Protein 7KV2 (pdb70)

Secondary structure (P-SEA, 3-state):
cccccaaaaaaaaaaaaccccccccccccccaaaaaaaaacccccccccccccaaaaaaaaaccccccccccaaaaaaaaaaaaaaaaaaaaaacccccaaaaaaaaaaaaaaaaaaaaaaaaaccccccccccccccaaaaaaaaaaaaaaaaacccccccccccccccccaaaaaaaaaaaaaaaccccaaaaaaaaaaaaaacccccccccccccccccccccccccccbbbbccccccccccccccbbbcccccccccccccccccbbbccccccccaaaaaacccccccccccccaaaaaaaaaaaaccccccccccccccccccccccccccccccccccccccccccccccccaaaaaaaaaaaaaacccccaaaaaaaaaaaaacccccccccaaaaaaaaaacccccccaaaaaaaacccccccccccccccccccccccccccccaaaaaaaccccccccc

Solvent-accessible surface area: 18064 Å² total; per-residue (Å²): 142,113,71,33,52,22,110,35,0,77,80,10,1,78,32,0,26,38,0,11,16,8,3,6,19,0,68,126,44,36,2,3,21,8,0,0,1,0,0,3,0,20,1,0,2,0,0,0,96,39,128,92,44,41,59,29,4,15,23,0,4,12,3,77,4,85,38,104,45,17,2,27,0,0,7,67,0,0,16,25,0,0,107,74,0,0,46,0,35,61,52,4,118,75,26,84,90,16,82,122,71,54,72,20,53,11,44,0,0,0,19,0,0,20,4,8,0,3,8,13,0,7,14,6,0,0,38,0,19,29,45,71,86,111,139,37,29,70,6,90,92,0,4,92,98,2,0,61,13,0,48,87,1,26,138,64,136,46,18,49,53,38,26,78,94,154,55,54,11,60,0,5,34,0,0,0,10,1,0,2,0,35,0,0,8,7,49,72,21,110,92,50,18,67,47,0,9,121,21,0,45,58,0,31,91,16,118,102,5,74,24,28,123,62,1,57,45,4,22,108,93,125,2,42,35,16,75,1,6,3,1,1,5,67,16,98,11,88,108,0,76,0,46,114,74,46,24,69,55,70,4,1,3,1,6,0,6,0,1,0,1,64,101,4,32,79,31,30,76,96,10,15,130,5,56,5,6,0,2,0,20,108,67,0,55,103,68,13,55,132,68,5,54,0,36,94,12,0,3,18,51,0,63,42,37,0,82,63,40,27,82,76,91,96,79,82,135,49,84,13,61,77,52,55,8,50,40,5,17,4,0,46,4,1,2,0,48,59,26,24,21,156,64,37,72,42,14,54,60,0,0,6,7,9,5,15,6,23,1,4,11,0,9,0,1,0,4,0,0,0,0,15,52,80,67,13,33,172,29,78,7,76,117,21,0,7,75,0,16,97,25,0,33,21,128,96,88,38,96,30,70,60,89,49,0,4,69,2,10,10,19,0,4,0,0,10,15,20,19,3,15,6,0,16,22,33,64,57,1,57,86,56,0,66,70,35,113,100,50,56,5,81,56,54,22,52,92,46,38,60,54,4,4,0,4,57,151,42,32,82,78,22,183,72,72,9,112,57,20,143,48

Nearest PDB structures (foldseek):
  7kv2-assembly1_AAA  TM=1.002E+00  e=4.394E-83  Bacteroides thetaiotaomicron
  7kv3-assembly1_AAA  TM=1.001E+00  e=2.604E-77  Bacteroides thetaiotaomicron
  7kv1-assembly1_A  TM=9.199E-01  e=2.789E-44  Bacteroides uniformis ATCC 8492
  7kv1-assembly2_B  TM=9.153E-01  e=6.700E-44  Bacteroides uniformis ATCC 8492
  7kv4-assembly1_AAA  TM=9.371E-01  e=1.458E-36  Bacteroides fluxus YIT 12057

Sequence (471 aa):
TYFTTDEHIQEAVVAAYDPLHWPDWAFDEYNPVNLMSDIMADDLWVGGDSKTDNQPWHLMMNFEAIPTNMIYGLWKCAYSGVKRCNDVITYLDWATDVTDANRAYYEAQVIALRVFYYNWVWKFWGNVPYFDKNEQLTADQLYEKMVTSLEEVIQLNVLPMREDSENYGRRVTLAMVYMLYAEIVMYQNDDSRYSTALKYMEEIISSPQYDLMPDYTDIFKETGEWSIESIFEINYKDDNAVRDWGSPLVAGGTALPTLISPYIWPNGTDNHDRGWGFCPVRKETYERYSNNDTRRNATCWNAQAVLDAHNAEHPGDKLSYTTRYQDTGFFLEKYAAITGNNKDQKSSSELNWNNNLRIYRYSETLLNAAELITRGAGQGDAKKYLNLVHKRAGLVTEIEPTLDNIIEERHLEFVGEGKRYWDLIRTGKAASVLVPDAYGYRTNSWSSSKKYLPIPQKEIDAAKGTLVQNNNY

Structure (mmCIF, N/CA/C/O backbone):
data_7KV2
#
_entry.id   7KV2
#
_cell.length_a   54.830
_cell.length_b   71.685
_cell.length_c   75.068
_cell.angle_alpha   90.000
_cell.angle_beta   105.099
_cell.angle_gamma   90.000
#
_symmetry.space_group_name_H-M   'P 1 21 1'
#
loop_
_entity.id
_entity.type
_entity.pdbx_description
1 polymer 'RagB/SusD family nutrient uptake outer membrane protein'
2 non-polymer 2-[BIS-(2-HYDROXY-ETHYL)-AMINO]-2-HYDROXYMETHYL-PROPANE-1,3-DIOL
3 non-polymer 1,2-ETHANEDIOL
4 non-polymer 'SODIUM ION'
5 water water
#
loop_
_atom_site.group_PDB
_atom_site.id
_atom_site.type_symbol
_atom_site.label_atom_id
_atom_site.label_alt_id
_atom_site.label_comp_id
_atom_site.label_asym_id
_atom_site.label_entity_id
_atom_site.label_seq_id
_atom_site.pdbx_PDB_ins_code
_atom_site.Cartn_x
_atom_site.Cartn_y
_atom_site.Cartn_z
_atom_site.occupancy
_atom_site.B_iso_or_equiv
_atom_site.auth_seq_id
_atom_site.auth_comp_id
_atom_site.auth_asym_id
_atom_site.auth_atom_id
_atom_site.pdbx_PDB_model_num
ATOM 1 N N . THR A 1 38 ? -49.104 -12.126 -36.706 1.000 58.040 38 THR AAA N 1
ATOM 2 C CA . THR A 1 38 ? -50.186 -11.119 -36.528 1.000 57.750 38 THR AAA CA 1
ATOM 3 C C . THR A 1 38 ? -49.816 -10.209 -35.339 1.000 53.980 38 THR AAA C 1
ATOM 4 O O . THR A 1 38 ? -49.614 -8.983 -35.553 1.000 50.970 38 THR AAA O 1
ATOM 9 N N . TYR A 1 39 ? -49.640 -10.822 -34.162 1.000 55.240 39 TYR AAA N 1
ATOM 10 C CA . TYR A 1 39 ? -49.477 -10.205 -32.813 1.000 55.800 39 TYR AAA CA 1
ATOM 11 C C . TYR A 1 39 ? -48.310 -9.203 -32.763 1.000 47.590 39 TYR AAA C 1
ATOM 12 O O . TYR A 1 39 ? -48.513 -8.062 -32.301 1.000 46.020 39 TYR AAA O 1
ATOM 30 N N . PHE A 1 40 ? -47.132 -9.579 -33.269 1.000 47.260 40 PHE AAA N 1
ATOM 31 C CA . PHE A 1 40 ? -45.888 -8.774 -33.137 1.000 47.090 40 PHE AAA CA 1
ATOM 32 C C . PHE A 1 40 ? -45.766 -7.810 -34.333 1.000 50.570 40 PHE AAA C 1
ATOM 33 O O . PHE A 1 40 ? -44.629 -7.460 -34.730 1.000 45.520 40 PHE AAA O 1
ATOM 50 N N . THR A 1 41 ? -46.910 -7.305 -34.821 1.000 48.860 41 THR AAA N 1
ATOM 51 C CA . THR A 1 41 ? -47.026 -6.344 -35.952 1.000 52.810 41 THR AAA CA 1
ATOM 52 C C . THR A 1 41 ? -47.169 -4.921 -35.397 1.000 48.800 41 THR AAA C 1
ATOM 53 O O . THR A 1 41 ? -46.853 -3.986 -36.158 1.000 52.360 41 THR AAA O 1
ATOM 58 N N . THR A 1 42 ? -47.645 -4.752 -34.148 1.000 48.110 42 THR AAA N 1
ATOM 59 C CA . THR A 1 42 ? -47.890 -3.422 -33.517 1.000 48.720 42 THR AAA CA 1
ATOM 60 C C . THR A 1 42 ? -46.757 -3.002 -32.558 1.000 51.440 42 THR AAA C 1
ATOM 61 O O . THR A 1 42 ? -46.199 -3.853 -31.835 1.000 45.760 42 THR AAA O 1
ATOM 72 N N . ASP A 1 43 ? -46.508 -1.697 -32.499 1.000 49.050 43 ASP AAA N 1
ATOM 73 C CA . ASP A 1 43 ? -45.507 -1.053 -31.616 1.000 47.770 43 ASP AAA CA 1
ATOM 74 C C . ASP A 1 43 ? -45.696 -1.532 -30.174 1.000 48.880 43 ASP AAA C 1
ATOM 75 O O . ASP A 1 43 ? -44.674 -1.757 -29.473 1.000 39.100 43 ASP AAA O 1
ATOM 84 N N . GLU A 1 44 ? -46.945 -1.664 -29.732 1.000 41.300 44 GLU AAA N 1
ATOM 85 C CA . GLU A 1 44 ? -47.272 -2.004 -28.330 1.000 47.200 44 GLU AAA CA 1
ATOM 86 C C . GLU A 1 44 ? -46.709 -3.393 -28.020 1.000 48.050 44 GLU AAA C 1
ATOM 87 O O . GLU A 1 44 ? -46.189 -3.604 -26.899 1.000 47.060 44 GLU AAA O 1
ATOM 99 N N . HIS A 1 45 ? -46.847 -4.320 -28.963 1.000 45.860 45 HIS AAA N 1
ATOM 100 C CA . HIS A 1 45 ? -46.493 -5.746 -28.758 1.000 46.210 45 HIS AAA CA 1
ATOM 101 C C . HIS A 1 45 ? -44.977 -5.914 -28.918 1.000 40.500 45 HIS AAA C 1
ATOM 102 O O . HIS A 1 45 ? -44.403 -6.780 -28.211 1.000 36.770 45 HIS AAA O 1
ATOM 117 N N . ILE A 1 46 ? -44.363 -5.135 -29.811 1.000 37.770 46 ILE AAA N 1
ATOM 118 C CA . ILE A 1 46 ? -42.887 -5.132 -30.015 1.000 39.760 46 ILE AAA CA 1
ATOM 119 C C . ILE A 1 46 ? -42.203 -4.610 -28.732 1.000 40.870 46 ILE AAA C 1
ATOM 120 O O . ILE A 1 46 ? -41.183 -5.207 -28.338 1.000 34.810 46 ILE AAA O 1
ATOM 136 N N . GLN A 1 47 ? -42.774 -3.597 -28.061 1.000 41.730 47 GLN AAA N 1
ATOM 137 C CA . GLN A 1 47 ? -42.320 -3.148 -26.708 1.000 38.270 47 GLN AAA CA 1
ATOM 138 C C . GLN A 1 47 ? -42.326 -4.329 -25.736 1.000 37.740 47 GLN AAA C 1
ATOM 139 O O . GLN A 1 47 ? -41.373 -4.442 -24.946 1.000 32.350 47 GLN AAA O 1
ATOM 153 N N . GLU A 1 48 ? -43.344 -5.189 -25.776 1.000 34.090 48 GLU AAA N 1
ATOM 154 C CA . GLU A 1 48 ? -43.397 -6.371 -24.882 1.000 35.570 48 GLU AAA CA 1
ATOM 155 C C . GLU A 1 48 ? -42.252 -7.336 -25.226 1.000 33.650 48 GLU AAA C 1
ATOM 156 O O . GLU A 1 48 ? -41.664 -7.919 -24.281 1.000 29.650 48 GLU AAA O 1
ATOM 168 N N . ALA A 1 49 ? -41.951 -7.510 -26.508 1.000 32.250 49 ALA AAA N 1
ATOM 169 C CA . ALA A 1 49 ? -40.801 -8.310 -27.008 1.000 31.500 49 ALA AAA CA 1
ATOM 170 C C . ALA A 1 49 ? -39.458 -7.704 -26.558 1.000 31.030 49 ALA AAA C 1
ATOM 171 O O . ALA A 1 49 ? -38.512 -8.476 -26.261 1.000 30.450 49 ALA AAA O 1
ATOM 178 N N . VAL A 1 50 ? -39.322 -6.382 -26.590 1.000 28.260 50 VAL AAA N 1
ATOM 179 C CA . VAL A 1 50 ? -38.071 -5.709 -26.137 1.000 27.660 50 VAL AAA CA 1
ATOM 180 C C . VAL A 1 50 ? -37.892 -6.022 -24.639 1.000 27.620 50 VAL AAA C 1
ATOM 181 O O . VAL A 1 50 ? -36.812 -6.484 -24.262 1.000 29.040 50 VAL AAA O 1
ATOM 194 N N . VAL A 1 51 ? -38.933 -5.851 -23.827 1.000 28.470 51 VAL AAA N 1
ATOM 195 C CA . VAL A 1 51 ? -38.889 -6.202 -22.381 1.000 29.080 51 VAL AAA CA 1
ATOM 196 C C . VAL A 1 51 ? -38.478 -7.670 -22.251 1.000 31.240 51 VAL AAA C 1
ATOM 197 O O . VAL A 1 51 ? -37.532 -7.956 -21.486 1.000 28.800 51 VAL AAA O 1
ATOM 210 N N . ALA A 1 52 ? -39.094 -8.578 -23.010 1.000 28.320 52 ALA AAA N 1
ATOM 211 C CA . ALA A 1 52 ? -38.759 -10.016 -22.932 1.000 27.420 52 ALA AAA CA 1
ATOM 212 C C . ALA A 1 52 ? -37.268 -10.252 -23.231 1.000 23.520 52 ALA AAA C 1
ATOM 213 O O . ALA A 1 52 ? -36.704 -11.185 -22.636 1.000 24.520 52 ALA AAA O 1
ATOM 220 N N . ALA A 1 53 ? -36.639 -9.479 -24.114 1.000 23.970 53 ALA AAA N 1
ATOM 221 C CA . ALA A 1 53 ? -35.226 -9.677 -24.523 1.000 24.320 53 ALA AAA CA 1
ATOM 222 C C . ALA A 1 53 ? -34.267 -9.439 -23.338 1.000 22.770 53 ALA AAA C 1
ATOM 223 O O . ALA A 1 53 ? -33.109 -9.894 -23.437 1.000 23.950 53 ALA AAA O 1
ATOM 230 N N . TYR A 1 54 ? -34.701 -8.670 -22.334 1.000 22.790 54 TYR AAA N 1
ATOM 231 C CA . TYR A 1 54 ? -33.917 -8.405 -21.095 1.000 22.370 54 TYR AAA CA 1
ATOM 232 C C . TYR A 1 54 ? -34.005 -9.575 -20.107 1.000 21.730 54 TYR AAA C 1
ATOM 233 O O . TYR A 1 54 ? -33.155 -9.645 -19.184 1.000 20.670 54 TYR AAA O 1
ATOM 251 N N . ASP A 1 55 ? -35.000 -10.462 -20.201 1.000 20.510 55 ASP AAA N 1
ATOM 252 C CA . ASP A 1 55 ? -35.275 -11.395 -19.079 1.000 24.670 55 ASP AAA CA 1
ATOM 253 C C . ASP A 1 55 ? -34.097 -12.330 -18.844 1.000 21.650 55 ASP AAA C 1
ATOM 254 O O . ASP A 1 55 ? -33.780 -12.626 -17.695 1.000 21.920 55 ASP AAA O 1
ATOM 263 N N . PRO A 1 56 ? -33.450 -12.900 -19.886 1.000 20.720 56 PRO AAA N 1
ATOM 264 C CA . PRO A 1 56 ? -32.357 -13.857 -19.661 1.000 20.620 56 PRO AAA CA 1
ATOM 265 C C . PRO A 1 56 ? -31.149 -13.269 -18.898 1.000 19.980 56 PRO AAA C 1
ATOM 266 O O . PRO A 1 56 ? -30.384 -14.022 -18.337 1.000 20.820 56 PRO AAA O 1
ATOM 277 N N . LEU A 1 57 ? -31.019 -11.939 -18.854 1.000 18.800 57 LEU AAA N 1
ATOM 278 C CA . LEU A 1 57 ? -30.027 -11.281 -17.949 1.000 18.510 57 LEU AAA CA 1
ATOM 279 C C . LEU A 1 57 ? -30.137 -11.854 -16.535 1.000 18.140 57 LEU AAA C 1
ATOM 280 O O . LEU A 1 57 ? -29.052 -12.045 -15.906 1.000 18.770 57 LEU AAA O 1
ATOM 296 N N . HIS A 1 58 ? -31.346 -12.076 -16.007 1.000 17.710 58 HIS AAA N 1
ATOM 297 C CA . HIS A 1 58 ? -31.538 -12.438 -14.586 1.000 19.390 58 HIS AAA CA 1
ATOM 298 C C . HIS A 1 58 ? -31.742 -13.936 -14.437 1.000 19.140 58 HIS AAA C 1
ATOM 299 O O . HIS A 1 58 ? -32.132 -14.329 -13.385 1.000 18.670 58 HIS AAA O 1
ATOM 314 N N . TRP A 1 59 ? -31.407 -14.758 -15.427 1.000 19.450 59 TRP AAA N 1
ATOM 315 C CA . TRP A 1 59 ? -31.608 -16.230 -15.351 1.000 19.470 59 TRP AAA CA 1
ATOM 316 C C . TRP A 1 59 ? -30.445 -17.033 -14.766 1.000 19.160 59 TRP AAA C 1
ATOM 317 O O . TRP A 1 59 ? -30.737 -17.993 -14.061 1.000 19.010 59 TRP AAA O 1
ATOM 338 N N . PRO A 1 60 ? -29.161 -16.819 -15.164 1.000 17.370 60 PRO AAA N 1
ATOM 339 C CA . PRO A 1 60 ? -28.134 -17.847 -15.023 1.000 18.460 60 PRO AAA CA 1
ATOM 340 C C . PRO A 1 60 ? -27.800 -18.298 -13.602 1.000 16.490 60 PRO AAA C 1
ATOM 341 O O . PRO A 1 60 ? -27.380 -19.445 -13.411 1.000 16.710 60 PRO AAA O 1
ATOM 352 N N . ASP A 1 61 ? -28.104 -17.466 -12.608 1.000 16.990 61 ASP AAA N 1
ATOM 353 C CA . ASP A 1 61 ? -27.916 -17.854 -11.191 1.000 18.220 61 ASP AAA CA 1
ATOM 354 C C . ASP A 1 61 ? -28.827 -19.051 -10.822 1.000 17.300 61 ASP AAA C 1
ATOM 355 O O . ASP A 1 61 ? -28.474 -19.826 -9.890 1.000 17.380 61 ASP AAA O 1
ATOM 364 N N . TRP A 1 62 ? -29.941 -19.255 -11.532 1.000 19.590 62 TRP AAA N 1
ATOM 365 C CA . TRP A 1 62 ? -30.799 -20.453 -11.338 1.000 20.240 62 TRP AAA CA 1
ATOM 366 C C . TRP A 1 62 ? -31.704 -20.624 -12.558 1.000 21.190 62 TRP AAA C 1
ATOM 367 O O . TRP A 1 62 ? -32.744 -19.928 -12.661 1.000 20.890 62 TRP AAA O 1
ATOM 388 N N . ALA A 1 63 ? -31.308 -21.519 -13.471 1.000 22.410 63 ALA AAA N 1
ATOM 389 C CA . ALA A 1 63 ? -32.032 -21.734 -14.734 1.000 20.110 63 ALA AAA CA 1
ATOM 390 C C . ALA A 1 63 ? -31.608 -23.080 -15.338 1.000 23.650 63 ALA AAA C 1
ATOM 391 O O . ALA A 1 63 ? -30.424 -23.486 -15.175 1.000 21.340 63 ALA AAA O 1
ATOM 398 N N . PHE A 1 64 ? -32.535 -23.744 -16.035 1.000 24.050 64 PHE AAA N 1
ATOM 399 C CA . PHE A 1 64 ? -32.200 -24.995 -16.776 1.000 24.070 64 PHE AAA CA 1
ATOM 400 C C . PHE A 1 64 ? -31.588 -25.996 -15.802 1.000 23.320 64 PHE AAA C 1
ATOM 401 O O . PHE A 1 64 ? -30.604 -26.653 -16.182 1.000 26.690 64 PHE AAA O 1
ATOM 418 N N . ASP A 1 65 ? -32.132 -26.037 -14.578 1.000 22.980 65 ASP AAA N 1
ATOM 419 C CA . ASP A 1 65 ? -31.787 -26.937 -13.444 1.000 27.720 65 ASP AAA CA 1
ATOM 420 C C . ASP A 1 65 ? -30.325 -26.790 -13.001 1.000 26.750 65 ASP AAA C 1
ATOM 421 O O . ASP A 1 65 ? -29.858 -27.670 -12.292 1.000 23.070 65 ASP AAA O 1
ATOM 430 N N . GLU A 1 66 ? -29.694 -25.644 -13.265 1.000 24.190 66 GLU AAA N 1
ATOM 431 C CA . GLU A 1 66 ? -28.328 -25.348 -12.797 1.000 20.970 66 GLU AAA CA 1
ATOM 432 C C . GLU A 1 66 ? -28.223 -23.973 -12.126 1.000 18.430 66 GLU AAA C 1
ATOM 433 O O . GLU A 1 66 ? -28.975 -23.081 -12.470 1.000 19.620 66 GLU AAA O 1
ATOM 445 N N . TYR A 1 67 ? -27.279 -23.866 -11.200 1.000 19.500 67 TYR AAA N 1
ATOM 446 C CA . TYR A 1 67 ? -26.790 -22.590 -10.595 1.000 17.740 67 TYR AAA CA 1
ATOM 447 C C . TYR A 1 67 ? -25.498 -22.204 -11.289 1.000 16.160 67 TYR AAA C 1
ATOM 448 O O . TYR A 1 67 ? -24.460 -22.875 -11.064 1.000 19.840 67 TYR AAA O 1
ATOM 466 N N . ASN A 1 68 ? -25.550 -21.242 -12.216 1.000 15.690 68 ASN AAA N 1
ATOM 467 C CA . ASN A 1 68 ? -24.368 -20.741 -12.961 1.000 16.040 68 ASN AAA CA 1
ATOM 468 C C . ASN A 1 68 ? -24.288 -19.205 -12.812 1.000 16.310 68 ASN AAA C 1
ATOM 469 O O . ASN A 1 68 ? -24.167 -18.487 -13.800 1.000 16.120 68 ASN AAA O 1
ATOM 480 N N . PRO A 1 69 ? -24.292 -18.640 -11.577 1.000 15.160 69 PRO AAA N 1
ATOM 481 C CA . PRO A 1 69 ? -24.203 -17.197 -11.406 1.000 15.780 69 PRO AAA CA 1
ATOM 482 C C . PRO A 1 69 ? -22.959 -16.668 -12.134 1.000 15.130 69 PRO AAA C 1
ATOM 483 O O . PRO A 1 69 ? -21.816 -17.137 -11.900 1.000 15.680 69 PRO AAA O 1
ATOM 494 N N . VAL A 1 70 ? -23.164 -15.704 -13.026 1.000 16.130 70 VAL AAA N 1
ATOM 495 C CA . VAL A 1 70 ? -22.187 -15.401 -14.091 1.000 16.610 70 VAL AAA CA 1
ATOM 496 C C . VAL A 1 70 ? -20.895 -14.822 -13.494 1.000 16.790 70 VAL AAA C 1
ATOM 497 O O . VAL A 1 70 ? -19.838 -15.106 -13.977 1.000 19.300 70 VAL AAA O 1
ATOM 510 N N . ASN A 1 71 ? -20.986 -14.001 -12.456 1.000 16.250 71 ASN AAA N 1
ATOM 511 C CA . ASN A 1 71 ? -19.800 -13.489 -11.754 1.000 15.390 71 ASN AAA CA 1
ATOM 512 C C . ASN A 1 71 ? -19.001 -14.657 -11.169 1.000 15.620 71 ASN AAA C 1
ATOM 513 O O . ASN A 1 71 ? -17.793 -14.615 -11.303 1.000 18.360 71 ASN AAA O 1
ATOM 524 N N . LEU A 1 72 ? -19.616 -15.557 -10.417 1.000 15.450 72 LEU AAA N 1
ATOM 525 C CA . LEU A 1 72 ? -18.861 -16.586 -9.677 1.000 16.480 72 LEU AAA CA 1
ATOM 526 C C . LEU A 1 72 ? -18.263 -17.555 -10.703 1.000 17.220 72 LEU AAA C 1
ATOM 527 O O . LEU A 1 72 ? -17.189 -18.129 -10.388 1.000 17.380 72 LEU AAA O 1
ATOM 543 N N . MET A 1 73 ? -18.938 -17.767 -11.830 1.000 16.460 73 MET AAA N 1
ATOM 544 C CA . MET A 1 73 ? -18.429 -18.745 -12.817 1.000 16.840 73 MET AAA CA 1
ATOM 545 C C . MET A 1 73 ? -17.004 -18.350 -13.273 1.000 18.830 73 MET AAA C 1
ATOM 546 O O . MET A 1 73 ? -16.176 -19.294 -13.518 1.000 20.600 73 MET AAA O 1
ATOM 560 N N . SER A 1 74 ? -16.667 -17.059 -13.385 1.000 16.350 74 SER AAA N 1
ATOM 561 C CA . SER A 1 74 ? -15.271 -16.626 -13.644 1.000 18.280 74 SER AAA CA 1
ATOM 562 C C . SER A 1 74 ? -14.476 -16.567 -12.335 1.000 17.540 74 SER AAA C 1
ATOM 563 O O . SER A 1 74 ? -13.297 -16.979 -12.340 1.000 17.410 74 SER AAA O 1
ATOM 571 N N . ASP A 1 75 ? -15.029 -16.022 -11.244 1.000 17.250 75 ASP AAA N 1
ATOM 572 C CA . ASP A 1 75 ? -14.186 -15.784 -10.042 1.000 18.550 75 ASP AAA CA 1
ATOM 573 C C . ASP A 1 75 ? -13.651 -17.101 -9.487 1.000 16.450 75 ASP AAA C 1
ATOM 574 O O . ASP A 1 75 ? -12.574 -17.056 -8.899 1.000 16.760 75 ASP AAA O 1
ATOM 583 N N . ILE A 1 76 ? -14.378 -18.214 -9.591 1.000 18.330 76 ILE AAA N 1
ATOM 584 C CA . ILE A 1 76 ? -13.882 -19.502 -9.031 1.000 18.260 76 ILE AAA CA 1
ATOM 585 C C . ILE A 1 76 ? -12.593 -19.877 -9.790 1.000 18.770 76 ILE AAA C 1
ATOM 586 O O . ILE A 1 76 ? -11.817 -20.689 -9.245 1.000 19.540 76 ILE AAA O 1
ATOM 602 N N . MET A 1 77 ? -12.360 -19.358 -11.010 1.000 19.360 77 MET AAA N 1
ATOM 603 C CA . MET A 1 77 ? -11.148 -19.718 -11.804 1.000 20.460 77 MET AAA CA 1
ATOM 604 C C . MET A 1 77 ? -9.979 -18.775 -11.516 1.000 19.640 77 MET AAA C 1
ATOM 605 O O . MET A 1 77 ? -8.822 -18.990 -12.055 1.000 20.970 77 MET AAA O 1
ATOM 619 N N . ALA A 1 78 ? -10.181 -17.785 -10.636 1.000 17.850 78 ALA AAA N 1
ATOM 620 C CA . ALA A 1 78 ? -9.090 -16.838 -10.309 1.000 18.280 78 ALA AAA CA 1
ATOM 621 C C . ALA A 1 78 ? -8.476 -17.188 -8.946 1.000 18.150 78 ALA AAA C 1
ATOM 622 O O . ALA A 1 78 ? -8.370 -18.389 -8.596 1.000 16.140 78 ALA AAA O 1
ATOM 629 N N . ASP A 1 79 ? -8.135 -16.177 -8.134 1.000 20.310 79 ASP AAA N 1
ATOM 630 C CA . ASP A 1 79 ? -7.230 -16.326 -6.969 1.000 19.940 79 ASP AAA CA 1
ATOM 631 C C . ASP A 1 79 ? -7.847 -15.679 -5.717 1.000 19.460 79 ASP AAA C 1
ATOM 632 O O . ASP A 1 79 ? -7.076 -15.359 -4.784 1.000 19.620 79 ASP AAA O 1
ATOM 641 N N . ASP A 1 80 ? -9.175 -15.516 -5.650 1.000 17.410 80 ASP AAA N 1
ATOM 642 C CA . ASP A 1 80 ? -9.776 -14.681 -4.563 1.000 16.470 80 ASP AAA CA 1
ATOM 643 C C . ASP A 1 80 ? -10.714 -15.481 -3.667 1.000 17.320 80 ASP AAA C 1
ATOM 644 O O . ASP A 1 80 ? -10.806 -15.162 -2.452 1.000 18.060 80 ASP AAA O 1
ATOM 653 N N . LEU A 1 81 ? -11.398 -16.474 -4.235 1.000 17.490 81 LEU AAA N 1
ATOM 654 C CA . LEU A 1 81 ? -12.426 -17.290 -3.560 1.000 17.130 81 LEU AAA CA 1
ATOM 655 C C . LEU A 1 81 ? -12.014 -18.743 -3.639 1.000 18.130 81 LEU AAA C 1
ATOM 656 O O . LEU A 1 81 ? -11.269 -19.115 -4.615 1.000 19.250 81 LEU AAA O 1
ATOM 672 N N . TRP A 1 82 ? -12.575 -19.559 -2.776 1.000 16.840 82 TRP AAA N 1
ATOM 673 C CA . TRP A 1 82 ? -12.612 -21.021 -2.985 1.000 18.280 82 TRP AAA CA 1
ATOM 674 C C . TRP A 1 82 ? -13.955 -21.391 -3.645 1.000 19.400 82 TRP AAA C 1
ATOM 675 O O . TRP A 1 82 ? -14.723 -20.479 -4.104 1.000 19.660 82 TRP AAA O 1
ATOM 696 N N . VAL A 1 83 ? -14.243 -22.687 -3.755 1.000 19.390 83 VAL AAA N 1
ATOM 697 C CA . VAL A 1 83 ? -15.477 -23.160 -4.433 1.000 17.560 83 VAL AAA CA 1
ATOM 698 C C . VAL A 1 83 ? -16.488 -23.586 -3.378 1.000 18.390 83 VAL AAA C 1
ATOM 699 O O . VAL A 1 83 ? -17.662 -23.184 -3.482 1.000 17.770 83 VAL AAA O 1
ATOM 712 N N . GLY A 1 84 ? -16.056 -24.348 -2.384 1.000 15.730 84 GLY AAA N 1
ATOM 713 C CA . GLY A 1 84 ? -16.871 -24.722 -1.223 1.000 17.910 84 GLY AAA CA 1
ATOM 714 C C . GLY A 1 84 ? -17.914 -25.796 -1.540 1.000 20.270 84 GLY AAA C 1
ATOM 715 O O . GLY A 1 84 ? -17.674 -26.619 -2.432 1.000 20.310 84 GLY AAA O 1
ATOM 719 N N . GLY A 1 85 ? -19.052 -25.744 -0.837 1.000 18.260 85 GLY AAA N 1
ATOM 720 C CA . GLY A 1 85 ? -20.071 -26.807 -0.855 1.000 20.310 85 GLY AAA CA 1
ATOM 721 C C . GLY A 1 85 ? -19.673 -27.948 0.054 1.000 18.480 85 GLY AAA C 1
ATOM 722 O O . GLY A 1 85 ? -18.701 -27.794 0.861 1.000 20.690 85 GLY AAA O 1
ATOM 726 N N . ASP A 1 86 ? -20.411 -29.045 -0.010 1.000 20.180 86 ASP AAA N 1
ATOM 727 C CA . ASP A 1 86 ? -20.180 -30.212 0.872 1.000 20.580 86 ASP AAA CA 1
ATOM 728 C C . ASP A 1 86 ? -18.773 -30.752 0.619 1.000 19.520 86 ASP AAA C 1
ATOM 729 O O . ASP A 1 86 ? -18.170 -31.217 1.571 1.000 19.340 86 ASP AAA O 1
ATOM 738 N N . SER A 1 87 ? -18.328 -30.798 -0.629 1.000 20.380 87 SER AAA N 1
ATOM 739 C CA . SER A 1 87 ? -17.099 -31.507 -1.066 1.000 22.080 87 SER AAA CA 1
ATOM 740 C C . SER A 1 87 ? -16.750 -31.098 -2.481 1.000 24.190 87 SER AAA C 1
ATOM 741 O O . SER A 1 87 ? -17.554 -30.414 -3.116 1.000 21.990 87 SER AAA O 1
ATOM 749 N N . LYS A 1 88 ? -15.661 -31.642 -3.024 1.000 24.010 88 LYS AAA N 1
ATOM 750 C CA . LYS A 1 88 ? -15.266 -31.384 -4.427 1.000 24.670 88 LYS AAA CA 1
ATOM 751 C C . LYS A 1 88 ? -16.226 -32.025 -5.445 1.000 23.030 88 LYS AAA C 1
ATOM 752 O O . LYS A 1 88 ? -16.064 -31.727 -6.651 1.000 22.530 88 LYS AAA O 1
ATOM 771 N N . THR A 1 89 ? -17.242 -32.770 -5.016 1.000 21.590 89 THR AAA N 1
ATOM 772 C CA . THR A 1 89 ? -18.296 -33.312 -5.923 1.000 24.310 89 THR AAA CA 1
ATOM 773 C C . THR A 1 89 ? -19.625 -32.552 -5.772 1.000 23.020 89 THR AAA C 1
ATOM 774 O O . THR A 1 89 ? -20.579 -32.878 -6.515 1.000 23.400 89 THR AAA O 1
ATOM 785 N N . ASP A 1 90 ? -19.709 -31.553 -4.885 1.000 22.370 90 ASP AAA N 1
ATOM 786 C CA . ASP A 1 90 ? -20.937 -30.720 -4.733 1.000 22.750 90 ASP AAA CA 1
ATOM 787 C C . ASP A 1 90 ? -20.808 -29.559 -5.716 1.000 21.510 90 ASP AAA C 1
ATOM 788 O O . ASP A 1 90 ? -19.867 -28.783 -5.553 1.000 21.670 90 ASP AAA O 1
ATOM 797 N N . ASN A 1 91 ? -21.643 -29.477 -6.754 1.000 20.960 91 ASN AAA N 1
ATOM 798 C CA . ASN A 1 91 ? -21.408 -28.570 -7.910 1.000 21.050 91 ASN AAA CA 1
ATOM 799 C C . ASN A 1 91 ? -20.047 -28.931 -8.526 1.000 20.300 91 ASN AAA C 1
ATOM 800 O O . ASN A 1 91 ? -19.218 -28.074 -8.723 1.000 18.860 91 ASN AAA O 1
ATOM 811 N N . GLN A 1 92 ? -19.822 -30.211 -8.868 1.000 20.740 92 GLN AAA N 1
ATOM 812 C CA . GLN A 1 92 ? -18.487 -30.676 -9.321 1.000 19.640 92 GLN AAA CA 1
ATOM 813 C C . GLN A 1 92 ? -17.997 -29.872 -10.505 1.000 18.620 92 GLN AAA C 1
ATOM 814 O O . GLN A 1 92 ? -16.802 -29.606 -10.602 1.000 20.290 92 GLN AAA O 1
ATOM 828 N N . PRO A 1 93 ? -18.855 -29.482 -11.485 1.000 20.120 93 PRO AAA N 1
ATOM 829 C CA . PRO A 1 93 ? -18.381 -28.708 -12.621 1.000 20.910 93 PRO AAA CA 1
ATOM 830 C C . PRO A 1 93 ? -17.637 -27.448 -12.171 1.000 21.420 93 PRO AAA C 1
ATOM 831 O O . PRO A 1 93 ? -16.654 -27.073 -12.849 1.000 21.180 93 PRO AAA O 1
ATOM 842 N N . TRP A 1 94 ? -18.060 -26.826 -11.053 1.000 20.780 94 TRP AAA N 1
ATOM 843 C CA . TRP A 1 94 ? -17.366 -25.607 -10.567 1.000 19.990 94 TRP AAA CA 1
ATOM 844 C C . TRP A 1 94 ? -15.959 -25.972 -10.093 1.000 19.800 94 TRP AAA C 1
ATOM 845 O O . TRP A 1 94 ? -14.992 -25.255 -10.409 1.000 18.880 94 TRP AAA O 1
ATOM 866 N N . HIS A 1 95 ? -15.864 -27.063 -9.338 1.000 20.780 95 HIS AAA N 1
ATOM 867 C CA . HIS A 1 95 ? -14.559 -27.544 -8.805 1.000 21.550 95 HIS AAA CA 1
ATOM 868 C C . HIS A 1 95 ? -13.628 -27.881 -9.978 1.000 21.260 95 HIS AAA C 1
ATOM 869 O O . HIS A 1 95 ? -12.424 -27.459 -9.979 1.000 19.360 95 HIS AAA O 1
ATOM 884 N N . LEU A 1 96 ? -14.161 -28.525 -11.007 1.000 21.820 96 LEU AAA N 1
ATOM 885 C CA . LEU A 1 96 ? -13.321 -28.855 -12.179 1.000 20.070 96 LEU AAA CA 1
ATOM 886 C C . LEU A 1 96 ? -12.843 -27.587 -12.887 1.000 21.260 96 LEU AAA C 1
ATOM 887 O O . LEU A 1 96 ? -11.629 -27.475 -13.175 1.000 20.430 96 LEU AAA O 1
ATOM 903 N N . MET A 1 97 ? -13.723 -26.616 -13.157 1.000 19.230 97 MET AAA N 1
ATOM 904 C CA . MET A 1 97 ? -13.312 -25.365 -13.815 1.000 19.580 97 MET AAA CA 1
ATOM 905 C C . MET A 1 97 ? -12.215 -24.671 -12.992 1.000 19.640 97 MET AAA C 1
ATOM 906 O O . MET A 1 97 ? -11.291 -24.078 -13.572 1.000 18.790 97 MET AAA O 1
ATOM 920 N N . M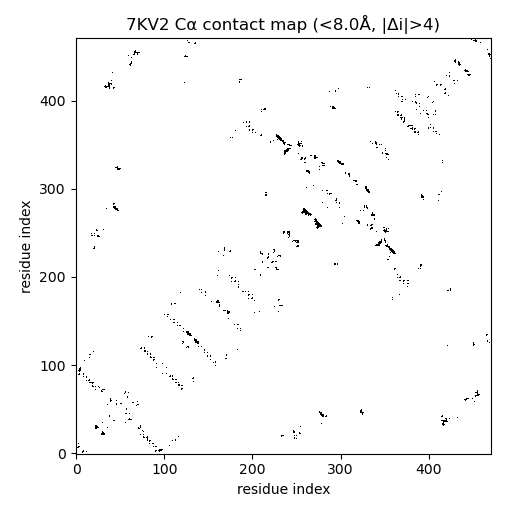ET A 1 98 ? -12.385 -24.647 -11.675 1.000 19.920 98 MET AAA N 1
ATOM 921 C CA . MET A 1 98 ? -11.465 -23.929 -10.771 1.000 19.890 98 MET AAA CA 1
ATOM 922 C C . MET A 1 98 ? -10.056 -24.533 -10.901 1.000 20.330 98 MET AAA C 1
ATOM 923 O O . MET A 1 98 ? -9.083 -23.771 -10.878 1.000 21.330 98 MET AAA O 1
ATOM 937 N N . ASN A 1 99 ? -9.974 -25.854 -11.027 1.000 21.030 99 ASN AAA N 1
ATOM 938 C CA . ASN A 1 99 ? -8.686 -26.587 -11.116 1.000 21.120 99 ASN AAA CA 1
ATOM 939 C C . ASN A 1 99 ? -8.280 -26.837 -12.580 1.000 22.860 99 ASN AAA C 1
ATOM 940 O O . ASN A 1 99 ? -7.407 -27.694 -12.801 1.000 22.700 99 ASN AAA O 1
ATOM 951 N N . PHE A 1 100 ? -8.854 -26.117 -13.537 1.000 21.590 100 PHE AAA N 1
ATOM 952 C CA . PHE A 1 100 ? -8.497 -26.143 -14.986 1.000 25.110 100 PHE AAA CA 1
ATOM 953 C C . PHE A 1 100 ? -8.556 -27.592 -15.523 1.000 26.180 100 PHE AAA C 1
ATOM 954 O O . PHE A 1 100 ? -7.698 -27.930 -16.363 1.000 27.530 100 PHE AAA O 1
ATOM 971 N N . GLU A 1 101 ? -9.539 -28.376 -15.090 1.000 22.680 101 GLU AAA N 1
ATOM 972 C CA . GLU A 1 101 ? -9.745 -29.798 -15.504 1.000 25.680 101 GLU AAA CA 1
ATOM 973 C C . GLU A 1 101 ? -11.226 -30.029 -15.873 1.000 24.920 101 GLU AAA C 1
ATOM 974 O O . GLU A 1 101 ? -11.758 -31.140 -15.657 1.000 23.490 101 GLU AAA O 1
ATOM 986 N N . ALA A 1 102 ? -11.925 -28.989 -16.332 1.000 23.460 102 ALA AAA N 1
ATOM 987 C CA . ALA A 1 102 ? -13.295 -29.110 -16.867 1.000 22.590 102 ALA AAA CA 1
ATOM 988 C C . ALA A 1 102 ? -13.272 -30.174 -17.975 1.000 26.520 102 ALA AAA C 1
ATOM 989 O O . ALA A 1 102 ? -12.287 -30.190 -18.715 1.000 25.030 102 ALA AAA O 1
ATOM 996 N N . ILE A 1 103 ? -14.303 -31.004 -18.035 1.000 27.240 103 ILE AAA N 1
ATOM 997 C CA . ILE A 1 103 ? -14.539 -31.983 -19.132 1.000 29.160 103 ILE AAA CA 1
ATOM 998 C C . ILE A 1 103 ? -15.933 -31.765 -19.701 1.000 32.140 103 ILE AAA C 1
ATOM 999 O O . ILE A 1 103 ? -16.891 -31.444 -18.968 1.000 26.970 103 ILE AAA O 1
ATOM 1015 N N . PRO A 1 104 ? -16.052 -31.968 -21.035 1.000 27.590 104 PRO AAA N 1
ATOM 1016 C CA . PRO A 1 104 ? -17.290 -31.726 -21.775 1.000 27.300 104 PRO AAA CA 1
ATOM 1017 C C . PRO A 1 104 ? -18.545 -32.393 -21.207 1.000 23.630 104 PRO AAA C 1
ATOM 1018 O O . PRO A 1 104 ? -19.601 -31.844 -21.376 1.000 27.740 104 PRO AAA O 1
ATOM 1029 N N . THR A 1 105 ? -18.407 -33.576 -20.605 1.000 25.600 105 THR AAA N 1
ATOM 1030 C CA . THR A 1 105 ? -19.508 -34.348 -19.990 1.000 26.970 105 THR AAA CA 1
ATOM 1031 C C . THR A 1 105 ? -19.732 -33.978 -18.509 1.000 27.290 105 THR AAA C 1
ATOM 1032 O O . THR A 1 105 ? -20.558 -34.640 -17.889 1.000 26.430 105 THR AAA O 1
ATOM 1043 N N . ASN A 1 106 ? -19.020 -32.999 -17.935 1.000 29.650 106 ASN AAA N 1
ATOM 1044 C CA . ASN A 1 106 ? -19.247 -32.570 -16.522 1.000 30.710 106 ASN AAA CA 1
ATOM 1045 C C . ASN A 1 106 ? -18.979 -31.064 -16.469 1.000 28.960 106 ASN AAA C 1
ATOM 1046 O O . ASN A 1 106 ? -18.049 -30.646 -15.752 1.000 32.540 106 ASN AAA O 1
ATOM 1057 N N . MET A 1 107 ? -19.713 -30.317 -17.286 1.000 26.250 107 MET AAA N 1
ATOM 1058 C CA . MET A 1 107 ? -19.450 -28.879 -17.520 1.000 26.980 107 MET AAA CA 1
ATOM 1059 C C . MET A 1 107 ? -20.711 -28.081 -17.196 1.000 26.440 107 MET AAA C 1
ATOM 1060 O O . MET A 1 107 ? -21.784 -28.676 -17.090 1.000 25.200 107 MET AAA O 1
ATOM 1074 N N . ILE A 1 108 ? -20.562 -26.781 -16.930 1.000 23.140 108 ILE AAA N 1
ATOM 1075 C CA . ILE A 1 108 ? -21.743 -25.916 -16.747 1.000 22.900 108 ILE AAA CA 1
ATOM 1076 C C . ILE A 1 108 ? -22.405 -25.784 -18.121 1.000 23.610 108 ILE AAA C 1
ATOM 1077 O O . ILE A 1 108 ? -21.691 -25.805 -19.160 1.000 26.310 108 ILE AAA O 1
ATOM 1093 N N . TYR A 1 109 ? -23.717 -25.713 -18.111 1.000 23.240 109 TYR AAA N 1
ATOM 1094 C CA . TYR A 1 109 ? -24.549 -25.673 -19.344 1.000 25.230 109 TYR AAA CA 1
ATOM 1095 C C . TYR A 1 109 ? -25.656 -24.607 -19.223 1.000 23.690 109 TYR AAA C 1
ATOM 1096 O O . TYR A 1 109 ? -26.092 -24.079 -20.259 1.000 24.770 109 TYR AAA O 1
ATOM 1114 N N . GLY A 1 110 ? -26.070 -24.248 -18.005 1.000 24.580 110 GLY AAA N 1
ATOM 1115 C CA . GLY A 1 110 ? -27.131 -23.236 -17.785 1.000 21.460 110 GLY AAA CA 1
ATOM 1116 C C . GLY A 1 110 ? -26.796 -21.912 -18.456 1.000 20.450 110 GLY AAA C 1
ATOM 1117 O O . GLY A 1 110 ? -27.656 -21.314 -19.148 1.000 22.910 110 GLY AAA O 1
ATOM 1121 N N . LEU A 1 111 ? -25.564 -21.457 -18.304 1.000 19.810 111 LEU AAA N 1
ATOM 1122 C CA . LEU A 1 111 ? -25.164 -20.109 -18.754 1.000 20.340 111 LEU AAA CA 1
ATOM 1123 C C . LEU A 1 111 ? -25.215 -20.081 -20.279 1.000 20.410 111 LEU AAA C 1
ATOM 1124 O O . LEU A 1 111 ? -25.615 -19.096 -20.854 1.000 21.190 111 LEU AAA O 1
ATOM 1140 N N . TRP A 1 112 ? -24.760 -21.157 -20.912 1.000 21.300 112 TRP AAA N 1
ATOM 1141 C CA . TRP A 1 112 ? -24.826 -21.319 -22.385 1.000 21.330 112 TRP AAA CA 1
ATOM 1142 C C . TRP A 1 112 ? -26.288 -21.149 -22.842 1.000 19.430 112 TRP AAA C 1
ATOM 1143 O O . TRP A 1 112 ? -26.542 -20.356 -23.722 1.000 21.490 112 TRP AAA O 1
ATOM 1164 N N . LYS A 1 113 ? -27.214 -21.845 -22.210 1.000 21.950 113 LYS AAA N 1
ATOM 1165 C CA . LYS A 1 113 ? -28.646 -21.859 -22.584 1.000 25.140 113 LYS AAA CA 1
ATOM 1166 C C . LYS A 1 113 ? -29.241 -20.475 -22.320 1.000 25.240 113 LYS AAA C 1
ATOM 1167 O O . LYS A 1 113 ? -30.006 -20.004 -23.155 1.000 21.880 113 LYS AAA O 1
ATOM 1186 N N . CYS A 1 114 ? -28.823 -19.795 -21.242 1.000 23.600 114 CYS AAA N 1
ATOM 1187 C CA . CYS A 1 114 ? -29.296 -18.415 -20.971 1.000 21.990 114 CYS AAA CA 1
ATOM 1188 C C . CYS A 1 114 ? -28.793 -17.454 -22.039 1.000 18.130 114 CYS AAA C 1
ATOM 1189 O O . CYS A 1 114 ? -29.587 -16.588 -22.488 1.000 21.860 114 CYS AAA O 1
ATOM 1197 N N . ALA A 1 115 ? -27.526 -17.545 -22.446 1.000 20.050 115 ALA AAA N 1
ATOM 1198 C CA . ALA A 1 115 ? -26.918 -16.629 -23.421 1.000 20.580 115 ALA AAA CA 1
ATOM 1199 C C . ALA A 1 115 ? -27.670 -16.754 -24.742 1.000 22.800 115 ALA AAA C 1
ATOM 1200 O O . ALA A 1 115 ? -28.061 -15.705 -25.343 1.000 20.300 115 ALA AAA O 1
ATOM 1207 N N . TYR A 1 116 ? -27.919 -17.990 -25.177 1.000 24.530 116 TYR AAA N 1
ATOM 1208 C CA . TYR A 1 116 ? -28.549 -18.206 -26.511 1.000 24.150 116 TYR AAA CA 1
ATOM 1209 C C . TYR A 1 116 ? -30.042 -17.896 -26.429 1.000 25.040 116 TYR AAA C 1
ATOM 1210 O O . TYR A 1 116 ? -30.570 -17.468 -27.480 1.000 27.740 116 TYR AAA O 1
ATOM 1228 N N . SER A 1 117 ? -30.701 -18.040 -25.270 1.000 25.040 117 SER AAA N 1
ATOM 1229 C CA . SER A 1 117 ? -32.112 -17.585 -25.088 1.000 25.620 117 SER AAA CA 1
ATOM 1230 C C . SER A 1 117 ? -32.161 -16.075 -25.270 1.000 26.220 117 SER AAA C 1
ATOM 1231 O O . SER A 1 117 ? -33.042 -15.581 -26.021 1.000 25.350 117 SER AAA O 1
ATOM 1239 N N . GLY A 1 118 ? -31.227 -15.357 -24.646 1.000 23.950 118 GLY AAA N 1
ATOM 1240 C CA . GLY A 1 118 ? -31.087 -13.907 -24.840 1.000 23.270 118 GLY AAA CA 1
ATOM 1241 C C . GLY A 1 118 ? -30.936 -13.553 -26.324 1.000 25.470 118 GLY AAA C 1
ATOM 1242 O O . GLY A 1 118 ? -31.736 -12.734 -26.829 1.000 24.850 118 GLY AAA O 1
ATOM 1246 N N . VAL A 1 119 ? -29.970 -14.166 -26.997 1.000 23.780 119 VAL AAA N 1
ATOM 1247 C CA . VAL A 1 119 ? -29.667 -13.934 -28.432 1.000 24.950 119 VAL AAA CA 1
ATOM 1248 C C . VAL A 1 119 ? -30.952 -14.151 -29.244 1.000 26.110 119 VAL AAA C 1
ATOM 1249 O O . VAL A 1 119 ? -31.252 -13.294 -30.107 1.000 28.310 119 VAL AAA O 1
ATOM 1262 N N . LYS A 1 120 ? -31.664 -15.243 -29.010 1.000 30.220 120 LYS AAA N 1
ATOM 1263 C CA . LYS A 1 120 ? -32.891 -15.590 -29.784 1.000 33.790 120 LYS AAA CA 1
ATOM 1264 C C . LYS A 1 120 ? -33.939 -14.499 -29.569 1.000 35.350 120 LYS AAA C 1
ATOM 1265 O O . LYS A 1 120 ? -34.549 -14.076 -30.542 1.000 30.720 120 LYS AAA O 1
ATOM 1284 N N . ARG A 1 121 ? -34.120 -14.025 -28.336 1.000 28.120 121 ARG AAA N 1
ATOM 1285 C CA . ARG A 1 121 ? -35.153 -12.997 -28.061 1.000 28.710 121 ARG AAA CA 1
ATOM 1286 C C . ARG A 1 121 ? -34.782 -11.677 -28.735 1.000 25.020 121 ARG AAA C 1
ATOM 1287 O O . ARG A 1 121 ? -35.718 -11.002 -29.198 1.000 28.700 121 ARG AAA O 1
ATOM 1308 N N . CYS A 1 122 ? -33.496 -11.323 -28.791 1.000 23.040 122 CYS AAA N 1
ATOM 1309 C CA . CYS A 1 122 ? -32.972 -10.114 -29.481 1.000 24.500 122 CYS AAA CA 1
ATOM 1310 C C . CYS A 1 122 ? -33.283 -10.219 -30.993 1.000 28.910 122 CYS AAA C 1
ATOM 1311 O O . CYS A 1 122 ? -33.778 -9.232 -31.577 1.000 28.750 122 CYS AAA O 1
ATOM 1319 N N . ASN A 1 123 ? -32.960 -11.362 -31.590 1.000 28.400 123 ASN AAA N 1
ATOM 1320 C CA . ASN A 1 123 ? -33.195 -11.648 -33.035 1.000 31.640 123 ASN AAA CA 1
ATOM 1321 C C . ASN A 1 123 ? -34.697 -11.537 -33.352 1.000 30.880 123 ASN AAA C 1
ATOM 1322 O O . ASN A 1 123 ? -35.036 -10.978 -34.436 1.000 30.980 123 ASN AAA O 1
ATOM 1333 N N . ASP A 1 124 ? -35.567 -12.044 -32.475 1.000 30.340 124 ASP AAA N 1
ATOM 1334 C CA . ASP A 1 124 ? -37.050 -11.983 -32.623 1.000 31.450 124 ASP AAA CA 1
ATOM 1335 C C . ASP A 1 124 ? -37.483 -10.532 -32.817 1.000 35.160 124 ASP AAA C 1
ATOM 1336 O O . ASP A 1 124 ? -38.281 -10.271 -33.734 1.000 34.020 124 ASP AAA O 1
ATOM 1345 N N . VAL A 1 125 ? -36.972 -9.612 -31.996 1.000 32.070 125 VAL AAA N 1
ATOM 1346 C CA . VAL A 1 125 ? -37.345 -8.172 -32.093 1.000 30.340 125 VAL AAA CA 1
ATOM 1347 C C . VAL A 1 125 ? -36.915 -7.594 -33.447 1.000 34.490 125 VAL AAA C 1
ATOM 1348 O O . VAL A 1 125 ? -37.709 -6.805 -34.027 1.000 34.720 125 VAL AAA O 1
ATOM 1361 N N . ILE A 1 126 ? -35.713 -7.908 -33.930 1.000 33.440 126 ILE AAA N 1
ATOM 1362 C CA . ILE A 1 126 ? -35.237 -7.386 -35.242 1.000 36.960 126 ILE AAA CA 1
ATOM 1363 C C . ILE A 1 126 ? -36.169 -7.926 -36.343 1.000 39.180 126 ILE AAA C 1
ATOM 1364 O O . ILE A 1 126 ? -36.481 -7.167 -37.290 1.000 40.260 126 ILE AAA O 1
ATOM 1380 N N . THR A 1 127 ? -36.583 -9.183 -36.225 1.000 39.660 127 THR AAA N 1
ATOM 1381 C CA . THR A 1 127 ? -37.490 -9.858 -37.199 1.000 43.290 127 THR AAA CA 1
ATOM 1382 C C . THR A 1 127 ? -38.832 -9.120 -37.155 1.000 42.280 127 THR AAA C 1
ATOM 1383 O O . THR A 1 127 ? -39.249 -8.585 -38.195 1.000 45.500 127 THR AAA O 1
ATOM 1394 N N . TYR A 1 128 ? -39.429 -8.978 -35.977 1.000 39.810 128 TYR AAA N 1
ATOM 1395 C CA . TYR A 1 128 ? -40.705 -8.243 -35.807 1.000 40.570 128 TYR AAA CA 1
ATOM 1396 C C . TYR A 1 128 ? -40.649 -6.844 -36.426 1.000 43.580 128 TYR AAA C 1
ATOM 1397 O O . TYR A 1 128 ? -41.649 -6.477 -37.060 1.000 44.070 128 TYR AAA O 1
ATOM 1415 N N . LEU A 1 129 ? -39.557 -6.090 -36.254 1.000 40.300 129 LEU AAA N 1
ATOM 1416 C CA . LEU A 1 129 ? -39.416 -4.712 -36.807 1.000 39.610 129 LEU AAA CA 1
ATOM 1417 C C . LEU A 1 129 ? -39.407 -4.714 -38.355 1.000 41.750 129 LEU AAA C 1
ATOM 1418 O O . LEU A 1 129 ? -39.745 -3.665 -38.926 1.000 39.290 129 LEU AAA O 1
ATOM 1434 N N . ASP A 1 130 ? -39.052 -5.813 -39.028 1.000 44.940 130 ASP AAA N 1
ATOM 1435 C CA . ASP A 1 130 ? -39.107 -5.873 -40.521 1.000 49.540 130 ASP AAA CA 1
ATOM 1436 C C . ASP A 1 130 ? -40.562 -5.981 -41.005 1.000 50.790 130 ASP AAA C 1
ATOM 1437 O O . ASP A 1 130 ? -40.786 -5.761 -42.185 1.000 60.810 130 ASP AAA O 1
ATOM 1446 N N . TRP A 1 131 ? -41.496 -6.361 -40.136 1.000 52.290 131 TRP AAA N 1
ATOM 1447 C CA . TRP A 1 131 ? -42.931 -6.592 -40.432 1.000 54.760 131 TRP AAA CA 1
ATOM 1448 C C . TRP A 1 131 ? -43.799 -5.625 -39.612 1.000 63.290 131 TRP AAA C 1
ATOM 1449 O O . TRP A 1 131 ? -44.923 -6.014 -39.277 1.000 67.220 131 TRP AAA O 1
ATOM 1455 N N . ALA A 1 132 ? -43.304 -4.426 -39.270 1.000 63.590 132 ALA AAA N 1
ATOM 1456 C CA . ALA A 1 132 ? -43.957 -3.505 -38.301 1.000 64.330 132 ALA AAA CA 1
ATOM 1457 C C . ALA A 1 132 ? -44.959 -2.573 -39.006 1.000 63.920 132 ALA AAA C 1
ATOM 1458 O O . ALA A 1 132 ? -44.570 -1.906 -39.993 1.000 58.480 132 ALA AAA O 1
ATOM 1465 N N . THR A 1 133 ? -46.192 -2.504 -38.484 1.000 60.340 133 THR AAA N 1
ATOM 1466 C CA . THR A 1 133 ? -47.282 -1.614 -38.974 1.000 64.480 133 THR AAA CA 1
ATOM 1467 C C . THR A 1 133 ? -46.932 -0.171 -38.594 1.000 63.640 133 THR AAA C 1
ATOM 1468 O O . THR A 1 133 ? -46.605 0.609 -39.500 1.000 67.670 133 THR AAA O 1
ATOM 1473 N N . ASP A 1 134 ? -46.936 0.141 -37.294 1.000 59.280 134 ASP AAA N 1
ATOM 1474 C CA . ASP A 1 134 ? -47.132 1.518 -36.763 1.000 58.910 134 ASP AAA CA 1
ATOM 1475 C C . ASP A 1 134 ? -45.941 1.955 -35.887 1.000 53.460 134 ASP AAA C 1
ATOM 1476 O O . ASP A 1 134 ? -46.168 2.663 -34.882 1.000 53.130 134 ASP AAA O 1
ATOM 1485 N N . VAL A 1 135 ? -44.710 1.619 -36.281 1.000 50.990 135 VAL AAA N 1
ATOM 1486 C CA . VAL A 1 135 ? -43.481 1.949 -35.497 1.000 46.420 135 VAL AAA CA 1
ATOM 1487 C C . VAL A 1 135 ? -42.792 3.163 -36.125 1.000 46.640 135 VAL AAA C 1
ATOM 1488 O O . VAL A 1 135 ? -42.284 3.036 -37.264 1.000 46.250 135 VAL AAA O 1
ATOM 1501 N N . THR A 1 136 ? -42.711 4.272 -35.374 1.000 46.330 136 THR AAA N 1
ATOM 1502 C CA . THR A 1 136 ? -42.021 5.524 -35.789 1.000 46.590 136 THR AAA CA 1
ATOM 1503 C C . THR A 1 136 ? -40.539 5.234 -36.025 1.000 52.020 136 THR AAA C 1
ATOM 1504 O O . THR A 1 136 ? -40.044 4.232 -35.492 1.000 56.450 136 THR AAA O 1
ATOM 1515 N N . ASP A 1 137 ? -39.852 6.101 -36.761 1.000 45.630 137 ASP AAA N 1
ATOM 1516 C CA . ASP A 1 137 ? -38.404 5.959 -37.064 1.000 48.950 137 ASP AAA CA 1
ATOM 1517 C C . ASP A 1 137 ? -37.575 6.074 -35.777 1.000 48.900 137 ASP AAA C 1
ATOM 1518 O O . ASP A 1 137 ? -36.584 5.331 -35.643 1.000 52.040 137 ASP AAA O 1
ATOM 1527 N N . ALA A 1 138 ? -37.935 6.982 -34.874 1.000 42.630 138 ALA AAA N 1
ATOM 1528 C CA . ALA A 1 138 ? -37.211 7.201 -33.599 1.000 43.250 138 ALA AAA CA 1
ATOM 1529 C C . ALA A 1 138 ? -37.373 5.967 -32.700 1.000 42.500 138 ALA AAA C 1
ATOM 1530 O O . ALA A 1 138 ? -36.386 5.592 -32.028 1.000 37.940 138 ALA AAA O 1
ATOM 1537 N N . ASN A 1 139 ? -38.552 5.337 -32.696 1.000 37.340 139 ASN AAA N 1
ATOM 1538 C CA . ASN A 1 139 ? -38.811 4.173 -31.806 1.000 41.740 139 ASN AAA CA 1
ATOM 1539 C C . ASN A 1 139 ? -38.086 2.944 -32.374 1.000 43.340 139 ASN AAA C 1
ATOM 1540 O O . ASN A 1 139 ? -37.444 2.202 -31.592 1.000 37.000 139 ASN AAA O 1
ATOM 1551 N N . ARG A 1 140 ? -38.166 2.733 -33.685 1.000 37.550 140 ARG AAA N 1
ATOM 1552 C CA . ARG A 1 140 ? -37.478 1.598 -34.341 1.000 36.860 140 ARG AAA CA 1
ATOM 1553 C C . ARG A 1 140 ? -36.022 1.604 -33.869 1.000 35.340 140 ARG AAA C 1
ATOM 1554 O O . ARG A 1 140 ? -35.567 0.555 -33.364 1.000 36.430 140 ARG AAA O 1
ATOM 1575 N N . ALA A 1 141 ? -35.336 2.735 -34.033 1.000 32.490 141 ALA AAA N 1
ATOM 1576 C CA . ALA A 1 141 ? -33.886 2.903 -33.759 1.000 34.010 141 ALA AAA CA 1
ATOM 1577 C C . ALA A 1 141 ? -33.607 2.609 -32.267 1.000 34.920 141 ALA AAA C 1
ATOM 1578 O O . ALA A 1 141 ? -32.594 1.953 -31.978 1.000 31.360 141 ALA AAA O 1
ATOM 1585 N N . TYR A 1 142 ? -34.488 3.069 -31.372 1.000 31.080 142 TYR AAA N 1
ATOM 1586 C CA . TYR A 1 142 ? -34.365 2.861 -29.909 1.000 32.620 142 TYR AAA CA 1
ATOM 1587 C C . TYR A 1 142 ? -34.536 1.370 -29.591 1.000 33.370 142 TYR AAA C 1
ATOM 1588 O O . TYR A 1 142 ? -33.744 0.865 -28.790 1.000 29.580 142 TYR AAA O 1
ATOM 1606 N N . TYR A 1 143 ? -35.547 0.700 -30.140 1.000 32.480 143 TYR AAA N 1
ATOM 1607 C CA . TYR A 1 143 ? -35.778 -0.753 -29.924 1.000 30.980 143 TYR AAA CA 1
ATOM 1608 C C . TYR A 1 143 ? -34.559 -1.530 -30.416 1.000 32.520 143 TYR AAA C 1
ATOM 1609 O O . TYR A 1 143 ? -34.122 -2.494 -29.759 1.000 33.860 143 TYR AAA O 1
ATOM 1627 N N . GLU A 1 144 ? -34.067 -1.152 -31.591 1.000 30.180 144 GLU AAA N 1
ATOM 1628 C CA . GLU A 1 144 ? -32.882 -1.742 -32.243 1.000 30.900 144 GLU AAA CA 1
ATOM 1629 C C . GLU A 1 144 ? -31.655 -1.527 -31.353 1.000 29.540 144 GLU AAA C 1
ATOM 1630 O O . GLU A 1 144 ? -30.870 -2.469 -31.184 1.000 28.110 144 GLU AAA O 1
ATOM 1642 N N . ALA A 1 145 ? -31.445 -0.313 -30.869 1.000 26.200 145 ALA AAA N 1
ATOM 1643 C CA . ALA A 1 145 ? -30.288 0.001 -29.989 1.000 25.800 145 ALA AAA CA 1
ATOM 1644 C C . ALA A 1 145 ? -30.314 -0.937 -28.771 1.000 25.100 145 ALA AAA C 1
ATOM 1645 O O . ALA A 1 145 ? -29.262 -1.487 -28.448 1.000 26.730 145 ALA AAA O 1
ATOM 1652 N N . GLN A 1 146 ? -31.461 -1.153 -28.141 1.000 24.250 146 GLN AAA N 1
ATOM 1653 C CA . GLN A 1 146 ? -31.527 -1.996 -26.910 1.000 25.010 146 GLN AAA CA 1
ATOM 1654 C C . GLN A 1 146 ? -31.209 -3.452 -27.244 1.000 27.240 146 GLN AAA C 1
ATOM 1655 O O . GLN A 1 146 ? -30.340 -4.081 -26.561 1.000 24.940 146 GLN AAA O 1
ATOM 1669 N N . VAL A 1 147 ? -31.881 -4.022 -28.248 1.000 25.340 147 VAL AAA N 1
ATOM 1670 C CA . VAL A 1 147 ? -31.720 -5.477 -28.503 1.000 24.650 147 VAL AAA CA 1
ATOM 1671 C C . VAL A 1 147 ? -30.387 -5.764 -29.187 1.000 23.240 147 VAL AAA C 1
ATOM 1672 O O . VAL A 1 147 ? -29.888 -6.823 -28.910 1.000 24.010 147 VAL AAA O 1
ATOM 1685 N N . ILE A 1 148 ? -29.788 -4.886 -30.000 1.000 23.860 148 ILE AAA N 1
ATOM 1686 C CA . ILE A 1 148 ? -28.445 -5.200 -30.558 1.000 25.710 148 ILE AAA CA 1
ATOM 1687 C C . ILE A 1 148 ? -27.405 -5.145 -29.418 1.000 26.270 148 ILE AAA C 1
ATOM 1688 O O . ILE A 1 148 ? -26.493 -5.978 -29.362 1.000 23.690 148 ILE AAA O 1
ATOM 1704 N N . ALA A 1 149 ? -27.544 -4.201 -28.496 1.000 24.780 149 ALA AAA N 1
ATOM 1705 C CA . ALA A 1 149 ? -26.611 -4.069 -27.362 1.000 22.920 149 ALA AAA CA 1
ATOM 1706 C C . ALA A 1 149 ? -26.777 -5.277 -26.444 1.000 21.460 149 ALA AAA C 1
ATOM 1707 O O . ALA A 1 149 ? -25.748 -5.848 -26.055 1.000 20.900 149 ALA AAA O 1
ATOM 1714 N N . LEU A 1 150 ? -28.010 -5.668 -26.121 1.000 22.150 150 LEU AAA N 1
ATOM 1715 C CA . LEU A 1 150 ? -28.271 -6.907 -25.335 1.000 20.940 150 LEU AAA CA 1
ATOM 1716 C C . LEU A 1 150 ? -27.684 -8.102 -26.069 1.000 23.870 150 LEU AAA C 1
ATOM 1717 O O . LEU A 1 150 ? -27.134 -9.006 -25.423 1.000 20.560 150 LEU AAA O 1
ATOM 1733 N N . ARG A 1 151 ? -27.789 -8.129 -27.398 1.000 22.750 151 ARG AAA N 1
ATOM 1734 C CA . ARG A 1 151 ? -27.308 -9.320 -28.125 1.000 21.770 151 ARG AAA CA 1
ATOM 1735 C C . ARG A 1 151 ? -25.798 -9.458 -27.938 1.000 20.110 151 ARG AAA C 1
ATOM 1736 O O . ARG A 1 151 ? -25.356 -10.569 -27.733 1.000 21.600 151 ARG AAA O 1
ATOM 1757 N N . VAL A 1 152 ? -25.042 -8.368 -28.002 1.000 21.210 152 VAL AAA N 1
ATOM 1758 C CA . VAL A 1 152 ? -23.568 -8.357 -27.791 1.000 21.600 152 VAL AAA CA 1
ATOM 1759 C C . VAL A 1 152 ? -23.291 -8.771 -26.338 1.000 21.150 152 VAL AAA C 1
ATOM 1760 O O . VAL A 1 152 ? -22.326 -9.538 -26.119 1.000 23.870 152 VAL AAA O 1
ATOM 1773 N N . PHE A 1 153 ? -24.121 -8.300 -25.407 1.000 19.570 153 PHE AAA N 1
ATOM 1774 C CA . PHE A 1 153 ? -23.981 -8.615 -23.944 1.000 20.230 153 PHE AAA CA 1
ATOM 1775 C C . PHE A 1 153 ? -24.112 -10.144 -23.757 1.000 21.240 153 PHE AAA C 1
ATOM 1776 O O . PHE A 1 153 ? -23.259 -10.794 -23.126 1.000 22.700 153 PHE AAA O 1
ATOM 1793 N N . TYR A 1 154 ? -25.075 -10.777 -24.415 1.0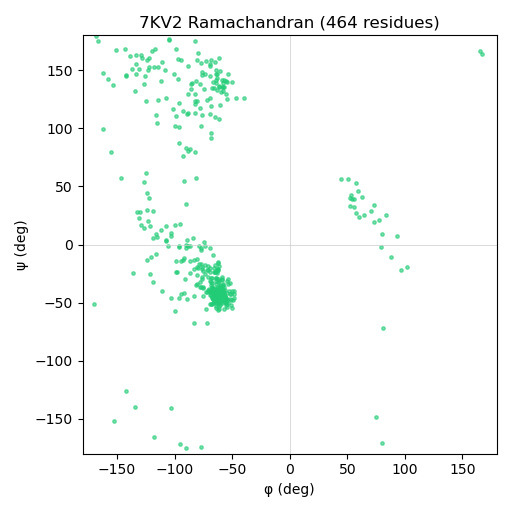00 21.010 154 TYR AAA N 1
ATOM 1794 C CA . TYR A 1 154 ? -25.275 -12.235 -24.286 1.000 20.880 154 TYR AAA CA 1
ATOM 1795 C C . TYR A 1 154 ? -24.145 -12.996 -25.011 1.000 23.030 154 TYR AAA C 1
ATOM 1796 O O . TYR A 1 154 ? -23.686 -14.044 -24.480 1.000 22.210 154 TYR AAA O 1
ATOM 1814 N N . TYR A 1 155 ? -23.720 -12.531 -26.203 1.000 23.610 155 TYR AAA N 1
ATOM 1815 C CA . TYR A 1 155 ? -22.596 -13.164 -26.947 1.000 24.490 155 TYR AAA CA 1
ATOM 1816 C C . TYR A 1 155 ? -21.294 -13.042 -26.145 1.000 24.070 155 TYR AAA C 1
ATOM 1817 O O . TYR A 1 155 ? -20.498 -13.952 -26.176 1.000 23.690 155 TYR AAA O 1
ATOM 1835 N N . ASN A 1 156 ? -21.136 -11.971 -25.370 1.000 21.730 156 ASN AAA N 1
ATOM 1836 C CA . ASN A 1 156 ? -19.953 -11.753 -24.530 1.000 20.870 156 ASN AAA CA 1
ATOM 1837 C C . ASN A 1 156 ? -19.884 -12.869 -23.481 1.000 19.360 156 ASN AAA C 1
ATOM 1838 O O . ASN A 1 156 ? -18.772 -13.330 -23.181 1.000 18.970 156 ASN AAA O 1
ATOM 1849 N N . TRP A 1 157 ? -21.016 -13.338 -22.955 1.000 18.980 157 TRP AAA N 1
ATOM 1850 C CA . TRP A 1 157 ? -20.991 -14.418 -21.942 1.000 18.950 157 TRP AAA CA 1
ATOM 1851 C C . TRP A 1 157 ? -20.351 -15.658 -22.618 1.000 22.750 157 TRP AAA C 1
ATOM 1852 O O . TRP A 1 157 ? -19.466 -16.288 -22.048 1.000 21.990 157 TRP AAA O 1
ATOM 1873 N N . VAL A 1 158 ? -20.818 -16.034 -23.807 1.000 21.820 158 VAL AAA N 1
ATOM 1874 C CA . VAL A 1 158 ? -20.283 -17.269 -24.459 1.000 21.530 158 VAL AAA CA 1
ATOM 1875 C C . VAL A 1 158 ? -18.924 -17.015 -25.099 1.000 20.290 158 VAL AAA C 1
ATOM 1876 O O . VAL A 1 158 ? -18.122 -17.956 -25.090 1.000 23.110 158 VAL AAA O 1
ATOM 1889 N N . TRP A 1 159 ? -18.658 -15.820 -25.593 1.000 20.690 159 TRP AAA N 1
ATOM 1890 C CA . TRP A 1 159 ? -17.346 -15.435 -26.170 1.000 23.230 159 TRP AAA CA 1
ATOM 1891 C C . TRP A 1 159 ? -16.259 -15.608 -25.103 1.000 25.710 159 TRP AAA C 1
ATOM 1892 O O . TRP A 1 159 ? -15.202 -16.269 -25.357 1.000 23.300 159 TRP AAA O 1
ATOM 1913 N N . LYS A 1 160 ? -16.490 -15.041 -23.915 1.000 21.980 160 LYS AAA N 1
ATOM 1914 C CA . LYS A 1 160 ? -15.477 -15.107 -22.844 1.000 22.790 160 LYS AAA CA 1
ATOM 1915 C C . LYS A 1 160 ? -15.300 -16.547 -22.377 1.000 19.590 160 LYS AAA C 1
ATOM 1916 O O . LYS A 1 160 ? -14.146 -16.937 -22.223 1.000 22.610 160 LYS AAA O 1
ATOM 1935 N N . PHE A 1 161 ? -16.363 -17.275 -22.046 1.000 20.030 161 PHE AAA N 1
ATOM 1936 C CA . PHE A 1 161 ? -16.225 -18.581 -21.366 1.000 18.970 161 PHE AAA CA 1
ATOM 1937 C C . PHE A 1 161 ? -15.818 -19.654 -22.393 1.000 21.380 161 PHE AAA C 1
ATOM 1938 O O . PHE A 1 161 ? -15.060 -20.516 -21.990 1.000 19.900 161 PHE AAA O 1
ATOM 1955 N N . TRP A 1 162 ? -16.318 -19.592 -23.622 1.000 23.210 162 TRP AAA N 1
ATOM 1956 C CA . TRP A 1 162 ? -16.094 -20.714 -24.589 1.000 23.120 162 TRP AAA CA 1
ATOM 1957 C C . TRP A 1 162 ? -15.379 -20.270 -25.882 1.000 27.950 162 TRP AAA C 1
ATOM 1958 O O . TRP A 1 162 ? -14.761 -21.163 -26.514 1.000 27.860 162 TRP AAA O 1
ATOM 1979 N N . GLY A 1 163 ? -15.483 -19.002 -26.287 1.000 26.070 163 GLY AAA N 1
ATOM 1980 C CA . GLY A 1 163 ? -14.668 -18.377 -27.349 1.000 28.330 163 GLY AAA CA 1
ATOM 1981 C C . GLY A 1 163 ? -15.185 -18.690 -28.760 1.000 27.270 163 GLY AAA C 1
ATOM 1982 O O . GLY A 1 163 ? -15.682 -17.762 -29.430 1.000 27.460 163 GLY AAA O 1
ATOM 1986 N N . ASN A 1 164 ? -15.004 -19.932 -29.213 1.000 27.490 164 ASN AAA N 1
ATOM 1987 C CA . ASN A 1 164 ? -15.299 -20.385 -30.612 1.000 27.420 164 ASN AAA CA 1
ATOM 1988 C C . ASN A 1 164 ? -16.688 -21.020 -30.652 1.000 23.760 164 ASN AAA C 1
ATOM 1989 O O . ASN A 1 164 ? -16.783 -22.244 -30.407 1.000 30.010 164 ASN AAA O 1
ATOM 2000 N N . VAL A 1 165 ? -17.754 -20.236 -30.858 1.000 25.140 165 VAL AAA N 1
ATOM 2001 C CA . VAL A 1 165 ? -19.157 -20.669 -30.552 1.000 25.460 165 VAL AAA CA 1
ATOM 2002 C C . VAL A 1 165 ? -20.067 -20.311 -31.722 1.000 25.380 165 VAL AAA C 1
ATOM 2003 O O . VAL A 1 165 ? -19.680 -19.478 -32.535 1.000 29.920 165 VAL AAA O 1
ATOM 2016 N N . PRO A 1 166 ? -21.277 -20.909 -31.804 1.000 28.010 166 PRO AAA N 1
ATOM 2017 C CA . PRO A 1 166 ? -22.241 -20.598 -32.861 1.000 29.760 166 PRO AAA CA 1
ATOM 2018 C C . PRO A 1 166 ? -22.630 -19.115 -32.878 1.000 35.900 166 PRO AAA C 1
ATOM 2019 O O . PRO A 1 166 ? -22.772 -18.523 -31.786 1.000 33.370 166 PRO AAA O 1
ATOM 2030 N N . TYR A 1 167 ? -22.801 -18.534 -34.073 1.000 32.150 167 TYR AAA N 1
ATOM 2031 C CA . TYR A 1 167 ? -23.234 -17.126 -34.250 1.000 32.850 167 TYR AAA CA 1
ATOM 2032 C C . TYR A 1 167 ? -24.447 -17.094 -35.181 1.000 37.760 167 TYR AAA C 1
ATOM 2033 O O . TYR A 1 167 ? -24.490 -17.865 -36.169 1.000 34.910 167 TYR AAA O 1
ATOM 2051 N N . PHE A 1 168 ? -25.436 -16.274 -34.842 1.000 35.020 168 PHE AAA N 1
ATOM 2052 C CA . PHE A 1 168 ? -26.632 -16.025 -35.690 1.000 41.440 168 PHE AAA CA 1
ATOM 2053 C C . PHE A 1 168 ? -27.257 -14.674 -35.303 1.000 47.390 168 PHE AAA C 1
ATOM 2054 O O . PHE A 1 168 ? -27.236 -14.300 -34.102 1.000 44.250 168 PHE AAA O 1
ATOM 2071 N N . ASP A 1 169 ? -27.764 -13.927 -36.296 1.000 49.920 169 ASP AAA N 1
ATOM 2072 C CA . ASP A 1 169 ? -28.548 -12.671 -36.087 1.000 47.440 169 ASP AAA CA 1
ATOM 2073 C C . ASP A 1 169 ? -30.000 -12.833 -36.583 1.000 48.730 169 ASP AAA C 1
ATOM 2074 O O . ASP A 1 169 ? -30.721 -11.819 -36.573 1.000 49.650 169 ASP AAA O 1
ATOM 2083 N N . LYS A 1 170 ? -30.410 -14.045 -36.988 1.000 46.370 170 LYS AAA N 1
ATOM 2084 C CA . LYS A 1 170 ? -31.810 -14.425 -37.329 1.000 51.970 170 LYS AAA CA 1
ATOM 2085 C C . LYS A 1 170 ? -32.058 -15.848 -36.820 1.000 53.200 170 LYS AAA C 1
ATOM 2086 O O . LYS A 1 170 ? -31.109 -16.643 -36.876 1.000 49.850 170 LYS AAA O 1
ATOM 2105 N N . ASN A 1 171 ? -33.283 -16.157 -36.367 1.000 53.230 171 ASN AAA N 1
ATOM 2106 C CA . ASN A 1 171 ? -33.708 -17.491 -35.852 1.000 50.270 171 ASN AAA CA 1
ATOM 2107 C C . ASN A 1 171 ? -34.259 -18.325 -37.021 1.000 53.690 171 ASN AAA C 1
ATOM 2108 O O . ASN A 1 171 ? -33.458 -19.063 -37.630 1.000 57.110 171 ASN AAA O 1
ATOM 2119 N N . GLU A 1 179 ? -21.128 -21.105 -39.215 1.000 48.640 179 GLU AAA N 1
ATOM 2120 C CA . GLU A 1 179 ? -22.088 -20.991 -38.085 1.000 46.710 179 GLU AAA CA 1
ATOM 2121 C C . GLU A 1 179 ? -21.350 -21.034 -36.735 1.000 46.400 179 GLU AAA C 1
ATOM 2122 O O . GLU A 1 179 ? -21.628 -20.119 -35.948 1.000 39.510 179 GLU AAA O 1
ATOM 2134 N N . GLN A 1 180 ? -20.469 -22.016 -36.470 1.000 42.380 180 GLN AAA N 1
ATOM 2135 C CA . GLN A 1 180 ? -19.422 -21.874 -35.415 1.000 40.150 180 GLN AAA CA 1
ATOM 2136 C C . GLN A 1 180 ? -18.418 -20.825 -35.891 1.000 39.290 180 GLN AAA C 1
ATOM 2137 O O . GLN A 1 180 ? -17.794 -21.053 -36.929 1.000 36.580 180 GLN AAA O 1
ATOM 2151 N N . LEU A 1 181 ? -18.238 -19.717 -35.163 1.000 30.890 181 LEU AAA N 1
ATOM 2152 C CA . LEU A 1 181 ? -17.163 -18.749 -35.477 1.000 31.130 181 LEU AAA CA 1
ATOM 2153 C C . LEU A 1 181 ? -15.949 -19.019 -34.592 1.000 31.890 181 LEU AAA C 1
ATOM 2154 O O . LEU A 1 181 ? -16.117 -19.647 -33.526 1.000 34.070 181 LEU AAA O 1
ATOM 2170 N N . THR A 1 182 ? -14.779 -18.532 -35.016 1.000 32.800 182 THR AAA N 1
ATOM 2171 C CA . THR A 1 182 ? -13.576 -18.391 -34.152 1.000 32.440 182 THR AAA CA 1
ATOM 2172 C C . THR A 1 182 ? -13.911 -17.274 -33.144 1.000 31.670 182 THR AAA C 1
ATOM 2173 O O . THR A 1 182 ? -14.755 -16.404 -33.467 1.000 28.560 182 THR AAA O 1
ATOM 2184 N N . ALA A 1 183 ? -13.293 -17.286 -31.973 1.000 34.280 183 ALA AAA N 1
ATOM 2185 C CA . ALA A 1 183 ? -13.393 -16.185 -30.985 1.000 28.510 183 ALA AAA CA 1
ATOM 2186 C C . ALA A 1 183 ? -13.130 -14.844 -31.677 1.000 33.320 183 ALA AAA C 1
ATOM 2187 O O . ALA A 1 183 ? -13.942 -13.900 -31.478 1.000 27.590 183 ALA AAA O 1
ATOM 2194 N N . ASP A 1 184 ? -12.055 -14.749 -32.481 1.000 35.980 184 ASP AAA N 1
ATOM 2195 C CA . ASP A 1 184 ? -11.653 -13.501 -33.196 1.000 36.030 184 ASP AAA CA 1
ATOM 2196 C C . ASP A 1 184 ? -12.751 -13.075 -34.171 1.000 33.240 184 ASP AAA C 1
ATOM 2197 O O . ASP A 1 184 ? -13.033 -11.862 -34.271 1.000 34.010 184 ASP AAA O 1
ATOM 2206 N N . GLN A 1 185 ? -13.369 -14.019 -34.864 1.000 34.450 185 GLN AAA N 1
ATOM 2207 C CA . GLN A 1 185 ? -14.504 -13.680 -35.771 1.000 37.230 185 GLN AAA CA 1
ATOM 2208 C C . GLN A 1 185 ? -15.702 -13.194 -34.944 1.000 33.470 185 GLN AAA C 1
ATOM 2209 O O . GLN A 1 185 ? -16.410 -12.322 -35.412 1.000 31.510 185 GLN AAA O 1
ATOM 2223 N N . LEU A 1 186 ? -15.956 -13.770 -33.768 1.000 33.680 186 LEU AAA N 1
ATOM 2224 C CA . LEU A 1 186 ? -17.138 -13.345 -32.966 1.000 28.770 186 LEU AAA CA 1
ATOM 2225 C C . LEU A 1 186 ? -16.879 -11.925 -32.449 1.000 29.400 186 LEU AAA C 1
ATOM 2226 O O . LEU A 1 186 ? -17.776 -11.076 -32.575 1.000 28.420 186 LEU AAA O 1
ATOM 2242 N N . TYR A 1 187 ? -15.653 -11.630 -32.009 1.000 28.220 187 TYR AAA N 1
ATOM 2243 C CA . TYR A 1 187 ? -15.233 -10.279 -31.560 1.000 29.280 187 TYR AAA CA 1
ATOM 2244 C C . TYR A 1 187 ? -15.604 -9.257 -32.644 1.000 32.430 187 TYR AAA C 1
ATOM 2245 O O . TYR A 1 187 ? -16.203 -8.198 -32.376 1.000 28.360 187 TYR AAA O 1
ATOM 2263 N N . GLU A 1 188 ? -15.263 -9.596 -33.879 1.000 29.970 188 GLU AAA N 1
ATOM 2264 C CA . GLU A 1 188 ? -15.524 -8.722 -35.042 1.000 32.860 188 GLU AAA CA 1
ATOM 2265 C C . GLU A 1 188 ? -17.014 -8.406 -35.135 1.000 27.110 188 GLU AAA C 1
ATOM 2266 O O . GLU A 1 188 ? -17.306 -7.227 -35.309 1.000 27.510 188 GLU AAA O 1
ATOM 2278 N N . LYS A 1 189 ? -17.888 -9.410 -35.055 1.000 25.680 189 LYS AAA N 1
ATOM 2279 C CA . LYS A 1 189 ? -19.352 -9.201 -35.124 1.000 27.750 189 LYS AAA CA 1
ATOM 2280 C C . LYS A 1 189 ? -19.778 -8.328 -33.926 1.000 31.480 189 LYS AAA C 1
ATOM 2281 O O . LYS A 1 189 ? -20.617 -7.397 -34.094 1.000 28.690 189 LYS AAA O 1
ATOM 2300 N N . MET A 1 190 ? -19.266 -8.656 -32.732 1.000 30.770 190 MET AAA N 1
ATOM 2301 C CA . MET A 1 190 ? -19.653 -7.933 -31.479 1.000 28.040 190 MET AAA CA 1
ATOM 2302 C C . MET A 1 190 ? -19.266 -6.456 -31.576 1.000 24.880 190 MET AAA C 1
ATOM 2303 O O . MET A 1 190 ? -20.136 -5.581 -31.364 1.000 25.860 190 MET AAA O 1
ATOM 2317 N N . VAL A 1 191 ? -18.007 -6.153 -31.839 1.000 24.520 191 VAL AAA N 1
ATOM 2318 C CA . VAL A 1 191 ? -17.537 -4.751 -31.795 1.000 27.430 191 VAL AAA CA 1
ATOM 2319 C C . VAL A 1 191 ? -18.227 -3.929 -32.889 1.000 27.930 191 VAL AAA C 1
ATOM 2320 O O . VAL A 1 191 ? -18.608 -2.783 -32.603 1.000 26.530 191 VAL AAA O 1
ATOM 2333 N N . THR A 1 192 ? -18.444 -4.493 -34.083 1.000 29.980 192 THR AAA N 1
ATOM 2334 C CA . THR A 1 192 ? -19.140 -3.785 -35.189 1.000 32.190 192 THR AAA CA 1
ATOM 2335 C C . THR A 1 192 ? -20.591 -3.485 -34.774 1.000 31.520 192 THR AAA C 1
ATOM 2336 O O . THR A 1 192 ? -21.039 -2.372 -35.030 1.000 29.660 192 THR AAA O 1
ATOM 2347 N N . SER A 1 193 ? -21.299 -4.429 -34.143 1.000 27.640 193 SER AAA N 1
ATOM 2348 C CA . SER A 1 193 ? -22.671 -4.215 -33.613 1.000 27.980 193 SER AAA CA 1
ATOM 2349 C C . SER A 1 193 ? -22.701 -3.054 -32.614 1.000 27.170 193 SER AAA C 1
ATOM 2350 O O . SER A 1 193 ? -23.615 -2.225 -32.695 1.000 26.710 193 SER AAA O 1
ATOM 2358 N N . LEU A 1 194 ? -21.733 -2.990 -31.701 1.000 26.970 194 LEU AAA N 1
ATOM 2359 C CA . LEU A 1 194 ? -21.662 -1.880 -30.719 1.000 26.860 194 LEU AAA CA 1
ATOM 2360 C C . LEU A 1 194 ? -21.451 -0.551 -31.468 1.000 26.960 194 LEU AAA C 1
ATOM 2361 O O . LEU A 1 194 ? -22.063 0.446 -31.042 1.000 26.360 194 LEU AAA O 1
ATOM 2377 N N . GLU A 1 195 ? -20.591 -0.519 -32.491 1.000 29.290 195 GLU AAA N 1
ATOM 2378 C CA . GLU A 1 195 ? -20.344 0.707 -33.304 1.000 29.960 195 GLU AAA CA 1
ATOM 2379 C C . GLU A 1 195 ? -21.681 1.181 -33.894 1.000 29.600 195 GLU AAA C 1
ATOM 2380 O O . GLU A 1 195 ? -21.983 2.380 -33.817 1.000 30.680 195 GLU AAA O 1
ATOM 2392 N N . GLU A 1 196 ? -22.474 0.255 -34.414 1.000 32.870 196 GLU AAA N 1
ATOM 2393 C CA . GLU A 1 196 ? -23.785 0.571 -35.043 1.000 33.880 196 GLU AAA CA 1
ATOM 2394 C C . GLU A 1 196 ? -24.742 1.129 -34.003 1.000 32.210 196 GLU AAA C 1
ATOM 2395 O O . GLU A 1 196 ? -25.505 2.046 -34.323 1.000 29.900 196 GLU AAA O 1
ATOM 2407 N N . VAL A 1 197 ? -24.795 0.516 -32.824 1.000 27.730 197 VAL AAA N 1
ATOM 2408 C CA . VAL A 1 197 ? -25.695 0.988 -31.746 1.000 25.710 197 VAL AAA CA 1
ATOM 2409 C C . VAL A 1 197 ? -25.259 2.402 -31.366 1.000 23.610 197 VAL AAA C 1
ATOM 2410 O O . VAL A 1 197 ? -26.133 3.268 -31.157 1.000 29.710 197 VAL AAA O 1
ATOM 2423 N N . ILE A 1 198 ? -23.957 2.630 -31.222 1.000 24.500 198 ILE AAA N 1
ATOM 2424 C CA . ILE A 1 198 ? -23.441 3.961 -30.803 1.000 25.390 198 ILE AAA CA 1
ATOM 2425 C C . ILE A 1 198 ? -23.863 4.971 -31.878 1.000 30.940 198 ILE AAA C 1
ATOM 2426 O O . ILE A 1 198 ? -24.312 6.081 -31.535 1.000 26.120 198 ILE AAA O 1
ATOM 2442 N N . GLN A 1 199 ? -23.724 4.583 -33.141 1.000 30.770 199 GLN AAA N 1
ATOM 2443 C CA . GLN A 1 199 ? -23.989 5.515 -34.271 1.000 31.450 199 GLN AAA CA 1
ATOM 2444 C C . GLN A 1 199 ? -25.492 5.789 -34.401 1.000 37.850 199 GLN AAA C 1
ATOM 2445 O O . GLN A 1 199 ? -25.823 6.811 -35.016 1.000 37.260 199 GLN AAA O 1
ATOM 2459 N N . LEU A 1 200 ? -26.392 4.938 -33.888 1.000 35.690 200 LEU AAA N 1
ATOM 2460 C CA . LEU A 1 200 ? -27.848 5.251 -33.935 1.000 36.100 200 LEU AAA CA 1
ATOM 2461 C C . LEU A 1 200 ? -28.113 6.542 -33.137 1.000 36.800 200 LEU AAA C 1
ATOM 2462 O O . LEU A 1 200 ? -29.067 7.259 -33.473 1.000 31.990 200 LEU AAA O 1
ATOM 2478 N N . ASN A 1 201 ? -27.326 6.806 -32.087 1.000 35.180 201 ASN AAA N 1
ATOM 2479 C CA . ASN A 1 201 ? -27.380 8.067 -31.303 1.000 34.790 201 ASN AAA CA 1
ATOM 2480 C C . ASN A 1 201 ? -28.773 8.270 -30.684 1.000 36.070 201 ASN AAA C 1
ATOM 2481 O O . ASN A 1 201 ? -29.323 9.409 -30.754 1.000 34.610 201 ASN AAA O 1
ATOM 2492 N N . VAL A 1 202 ? -29.335 7.232 -30.071 1.000 30.590 202 VAL AAA N 1
ATOM 2493 C CA . VAL A 1 202 ? -30.711 7.243 -29.492 1.000 31.440 202 VAL AAA CA 1
ATOM 2494 C C . VAL A 1 202 ? -30.689 6.864 -28.000 1.000 30.830 202 VAL AAA C 1
ATOM 2495 O O . VAL A 1 202 ? -31.703 7.022 -27.344 1.000 32.240 202 VAL AAA O 1
ATOM 2508 N N . LEU A 1 203 ? -29.592 6.326 -27.476 1.000 28.770 203 LEU AAA N 1
ATOM 2509 C CA . LEU A 1 203 ? -29.570 5.851 -26.066 1.000 26.020 203 LEU AAA CA 1
ATOM 2510 C C . LEU A 1 203 ? -29.253 7.019 -25.146 1.000 25.730 203 LEU AAA C 1
ATOM 2511 O O . LEU A 1 203 ? -28.335 7.786 -25.388 1.000 27.390 203 LEU AAA O 1
ATOM 2527 N N . PRO A 1 204 ? -29.924 7.140 -23.991 1.000 24.750 204 PRO AAA N 1
ATOM 2528 C CA . PRO A 1 204 ? -29.521 8.159 -23.027 1.000 26.010 204 PRO AAA CA 1
ATOM 2529 C C . PRO A 1 204 ? -28.201 7.769 -22.342 1.000 24.260 204 PRO AAA C 1
ATOM 2530 O O . PRO A 1 204 ? -27.890 6.558 -22.279 1.000 25.240 204 PRO AAA O 1
ATOM 2541 N N . MET A 1 205 ? -27.496 8.763 -21.808 1.000 24.280 205 MET AAA N 1
ATOM 2542 C CA . MET A 1 205 ? -26.243 8.548 -21.036 1.000 25.690 205 MET AAA CA 1
ATOM 2543 C C . MET A 1 205 ? -26.579 7.827 -19.720 1.000 23.840 205 MET AAA C 1
ATOM 2544 O O . MET A 1 205 ? -25.814 6.911 -19.336 1.000 22.410 205 MET AAA O 1
ATOM 2558 N N . ARG A 1 206 ? -27.698 8.183 -19.086 1.000 22.060 206 ARG AAA N 1
ATOM 2559 C CA . ARG A 1 206 ? -28.163 7.564 -17.811 1.000 19.670 206 ARG AAA CA 1
ATOM 2560 C C . ARG A 1 206 ? -29.682 7.443 -17.859 1.000 21.440 206 ARG AAA C 1
ATOM 2561 O O . ARG A 1 206 ? -30.343 8.363 -18.356 1.000 21.400 206 ARG AAA O 1
ATOM 2582 N N . GLU A 1 207 ? -30.235 6.388 -17.274 1.000 19.490 207 GLU AAA N 1
ATOM 2583 C CA . GLU A 1 207 ? -31.699 6.255 -17.155 1.000 20.770 207 GLU AAA CA 1
ATOM 2584 C C . GLU A 1 207 ? -32.250 7.027 -15.960 1.000 20.100 207 GLU AAA C 1
ATOM 2585 O O . GLU A 1 207 ? -31.474 7.603 -15.202 1.000 21.370 207 GLU AAA O 1
ATOM 2597 N N . ASP A 1 208 ? -33.582 7.044 -15.848 1.000 22.140 208 ASP AAA N 1
ATOM 2598 C CA . ASP A 1 208 ? -34.324 7.600 -14.698 1.000 23.660 208 ASP AAA CA 1
ATOM 2599 C C . ASP A 1 208 ? -34.855 6.447 -13.840 1.000 21.650 208 ASP AAA C 1
ATOM 2600 O O . ASP A 1 208 ? -34.633 5.276 -14.181 1.000 21.450 208 ASP AAA O 1
ATOM 2609 N N . SER A 1 209 ? -35.474 6.797 -12.720 1.000 20.190 209 SER AAA N 1
ATOM 2610 C CA . SER A 1 209 ? -35.951 5.838 -11.698 1.000 21.360 209 SER AAA CA 1
ATOM 2611 C C . SER A 1 209 ? -36.939 4.845 -12.278 1.000 23.700 209 SER AAA C 1
ATOM 2612 O O . SER A 1 209 ? -36.930 3.738 -11.781 1.000 26.550 209 SER AAA O 1
ATOM 2620 N N . GLU A 1 210 ? -37.765 5.277 -13.210 1.000 26.340 210 GLU AAA N 1
ATOM 2621 C CA . GLU A 1 210 ? -38.806 4.454 -13.885 1.000 30.460 210 GLU AAA CA 1
ATOM 2622 C C . GLU A 1 210 ? -38.149 3.381 -14.777 1.000 28.120 210 GLU AAA C 1
ATOM 2623 O O . GLU A 1 210 ? -38.779 2.333 -14.993 1.000 30.110 210 GLU AAA O 1
ATOM 2635 N N . ASN A 1 211 ? -36.957 3.605 -15.313 1.000 23.050 211 ASN AAA N 1
ATOM 2636 C CA . ASN A 1 211 ? -36.430 2.703 -16.369 1.000 23.120 211 ASN AAA CA 1
ATOM 2637 C C . ASN A 1 211 ? -35.038 2.143 -16.055 1.000 20.380 211 ASN AAA C 1
ATOM 2638 O O . ASN A 1 211 ? -34.421 1.607 -17.003 1.000 20.710 211 ASN AAA O 1
ATOM 2649 N N . TYR A 1 212 ? -34.527 2.235 -14.812 1.000 20.400 212 TYR AAA N 1
ATOM 2650 C CA . TYR A 1 212 ? -33.182 1.683 -14.505 1.000 18.790 212 TYR AAA CA 1
ATOM 2651 C C . TYR A 1 212 ? -33.210 0.194 -14.877 1.000 18.900 212 TYR AAA C 1
ATOM 2652 O O . TYR A 1 212 ? -34.190 -0.495 -14.542 1.000 19.160 212 TYR AAA O 1
ATOM 2670 N N . GLY A 1 213 ? -32.159 -0.261 -15.551 1.000 17.520 213 GLY AAA N 1
ATOM 2671 C CA . GLY A 1 213 ? -32.043 -1.627 -16.095 1.000 18.870 213 GLY AAA CA 1
ATOM 2672 C C . GLY A 1 213 ? -32.043 -1.607 -17.614 1.000 18.680 213 GLY AAA C 1
ATOM 2673 O O . GLY A 1 213 ? -31.607 -2.591 -18.210 1.000 18.800 213 GLY AAA O 1
ATOM 2677 N N A ARG A 1 214 ? -32.573 -0.543 -18.244 0.500 19.870 214 ARG AAA N 1
ATOM 2678 N N B ARG A 1 214 ? -32.554 -0.538 -18.243 0.500 20.020 214 ARG AAA N 1
ATOM 2679 C CA A ARG A 1 214 ? -32.602 -0.435 -19.726 0.500 20.270 214 ARG AAA CA 1
ATOM 2680 C CA B ARG A 1 214 ? -32.579 -0.452 -19.722 0.500 20.540 214 ARG AAA CA 1
ATOM 2681 C C A ARG A 1 214 ? -31.172 -0.150 -20.196 0.500 21.670 214 ARG AAA C 1
ATOM 2682 C C B ARG A 1 214 ? -31.161 -0.146 -20.198 0.500 21.820 214 ARG AAA C 1
ATOM 2683 O O A ARG A 1 214 ? -30.403 0.465 -19.441 0.500 20.700 214 ARG AAA O 1
ATOM 2684 O O B ARG A 1 214 ? -30.393 0.482 -19.451 0.500 20.820 214 ARG AAA O 1
ATOM 2725 N N . VAL A 1 215 ? -30.830 -0.591 -21.402 1.000 19.920 215 VAL AAA N 1
ATOM 2726 C CA . VAL A 1 215 ? -29.557 -0.225 -22.052 1.000 22.340 215 VAL AAA CA 1
ATOM 2727 C C . VAL A 1 215 ? -29.439 1.303 -22.090 1.000 21.380 215 VAL AAA C 1
ATOM 2728 O O . VAL A 1 215 ? -30.446 1.989 -22.398 1.000 22.780 215 VAL AAA O 1
ATOM 2741 N N . THR A 1 216 ? -28.240 1.787 -21.805 1.000 20.090 216 THR AAA N 1
ATOM 2742 C CA . THR A 1 216 ? -27.827 3.195 -21.879 1.000 20.910 216 THR AAA CA 1
ATOM 2743 C C . THR A 1 216 ? -26.534 3.282 -22.692 1.000 24.090 216 THR AAA C 1
ATOM 2744 O O . THR A 1 216 ? -25.839 2.247 -22.850 1.000 20.800 216 THR AAA O 1
ATOM 2755 N N . LEU A 1 217 ? -26.215 4.498 -23.160 1.000 24.770 217 LEU AAA N 1
ATOM 2756 C CA . LEU A 1 217 ? -24.941 4.764 -23.848 1.000 23.530 217 LEU AAA CA 1
ATOM 2757 C C . LEU A 1 217 ? -23.792 4.371 -22.912 1.000 23.020 217 LEU AAA C 1
ATOM 2758 O O . LEU A 1 217 ? -22.851 3.774 -23.387 1.000 21.120 217 LEU AAA O 1
ATOM 2774 N N . ALA A 1 218 ? -23.845 4.722 -21.618 1.000 19.870 218 ALA AAA N 1
ATOM 2775 C CA . ALA A 1 218 ? -22.715 4.449 -20.699 1.000 18.000 218 ALA AAA CA 1
ATOM 2776 C C . ALA A 1 218 ? -22.521 2.938 -20.586 1.000 19.400 218 ALA AAA C 1
ATOM 2777 O O . ALA A 1 218 ? -21.344 2.496 -20.547 1.000 19.120 218 ALA AAA O 1
ATOM 2784 N N . MET A 1 219 ? -23.613 2.179 -20.563 1.000 18.720 219 MET AAA N 1
ATOM 2785 C CA . MET A 1 219 ? -23.518 0.699 -20.481 1.000 21.430 219 MET AAA CA 1
ATOM 2786 C C . MET A 1 219 ? -22.827 0.198 -21.757 1.000 20.650 219 MET AAA C 1
ATOM 2787 O O . MET A 1 219 ? -21.914 -0.628 -21.700 1.000 18.830 219 MET AAA O 1
ATOM 2801 N N . VAL A 1 220 ? -23.202 0.756 -22.903 1.000 20.810 220 VAL AAA N 1
ATOM 2802 C CA . VAL A 1 220 ? -22.629 0.291 -24.197 1.000 19.990 220 VAL AAA CA 1
ATOM 2803 C C . VAL A 1 220 ? -21.139 0.636 -24.244 1.000 20.300 220 VAL AAA C 1
ATOM 2804 O O . VAL A 1 220 ? -20.360 -0.201 -24.672 1.000 23.490 220 VAL AAA O 1
ATOM 2817 N N . TYR A 1 221 ? -20.768 1.818 -23.763 1.000 22.090 221 TYR AAA N 1
ATOM 2818 C CA . TYR A 1 221 ? -19.372 2.306 -23.685 1.000 21.430 221 TYR AAA CA 1
ATOM 2819 C C . TYR A 1 221 ? -18.558 1.328 -22.841 1.000 21.580 221 TYR AAA C 1
ATOM 2820 O O . TYR A 1 221 ? -17.418 0.951 -23.187 1.000 20.220 221 TYR AAA O 1
ATOM 2838 N N . MET A 1 222 ? -19.124 0.911 -21.725 1.000 19.300 222 MET AAA N 1
ATOM 2839 C CA . MET A 1 222 ? -18.392 -0.009 -20.820 1.000 19.130 222 MET AAA CA 1
ATOM 2840 C C . MET A 1 222 ? -18.248 -1.395 -21.471 1.000 18.640 222 MET AAA C 1
ATOM 2841 O O . MET A 1 222 ? -17.191 -2.009 -21.311 1.000 20.630 222 MET AAA O 1
ATOM 2855 N N . LEU A 1 223 ? -19.298 -1.915 -22.101 1.000 19.280 223 LEU AAA N 1
ATOM 2856 C CA . LEU A 1 223 ? -19.250 -3.215 -22.812 1.000 20.470 223 LEU AAA CA 1
ATOM 2857 C C . LEU A 1 223 ? -18.227 -3.136 -23.970 1.000 21.890 223 LEU AAA C 1
ATOM 2858 O O . LEU A 1 223 ? -17.439 -4.082 -24.162 1.000 20.460 223 LEU AAA O 1
ATOM 2874 N N . TYR A 1 224 ? -18.162 -1.993 -24.641 1.000 24.350 224 TYR AAA N 1
ATOM 2875 C CA . TYR A 1 224 ? -17.192 -1.728 -25.742 1.000 23.600 224 TYR AAA CA 1
ATOM 2876 C C . TYR A 1 224 ? -15.770 -1.823 -25.164 1.000 24.020 224 TYR AAA C 1
ATOM 2877 O O . TYR A 1 224 ? -14.938 -2.635 -25.636 1.000 22.040 224 TYR AAA O 1
ATOM 2895 N N . ALA A 1 225 ? -15.491 -1.087 -24.078 1.000 23.710 225 ALA AAA N 1
ATOM 2896 C CA . ALA A 1 225 ? -14.155 -1.091 -23.435 1.000 24.220 225 ALA AAA CA 1
ATOM 2897 C C . ALA A 1 225 ? -13.805 -2.512 -22.984 1.000 24.350 225 ALA AAA C 1
ATOM 2898 O O . ALA A 1 225 ? -12.616 -2.946 -23.150 1.000 22.970 225 ALA AAA O 1
ATOM 2905 N N . GLU A 1 226 ? -14.791 -3.213 -22.421 1.000 21.820 226 GLU AAA N 1
ATOM 2906 C CA . GLU A 1 226 ? -14.627 -4.591 -21.921 1.000 21.530 226 GLU AAA CA 1
ATOM 2907 C C . GLU A 1 226 ? -14.121 -5.500 -23.049 1.000 23.320 226 GLU AAA C 1
ATOM 2908 O O . GLU A 1 226 ? -13.069 -6.169 -22.854 1.000 23.400 226 GLU AAA O 1
ATOM 2920 N N . ILE A 1 227 ? -14.822 -5.550 -24.176 1.000 22.260 227 ILE AAA N 1
ATOM 2921 C CA . ILE A 1 227 ? -14.482 -6.546 -25.244 1.000 23.750 227 ILE AAA CA 1
ATOM 2922 C C . ILE A 1 227 ? -13.202 -6.080 -25.983 1.000 22.620 227 ILE AAA C 1
ATOM 2923 O O . ILE A 1 227 ? -12.330 -6.949 -26.288 1.000 23.840 227 ILE AAA O 1
ATOM 2939 N N . VAL A 1 228 ? -13.028 -4.777 -26.185 1.000 23.820 228 VAL AAA N 1
ATOM 2940 C CA . VAL A 1 228 ? -11.803 -4.169 -26.798 1.000 26.880 228 VAL AAA CA 1
ATOM 2941 C C . VAL A 1 228 ? -10.586 -4.563 -25.962 1.000 28.210 228 VAL AAA C 1
ATOM 2942 O O . VAL A 1 228 ? -9.559 -5.024 -26.542 1.000 28.700 228 VAL AAA O 1
ATOM 2955 N N . MET A 1 229 ? -10.698 -4.458 -24.635 1.000 25.430 229 MET AAA N 1
ATOM 2956 C CA . MET A 1 229 ? -9.527 -4.717 -23.776 1.000 24.050 229 MET AAA CA 1
ATOM 2957 C C . MET A 1 229 ? -9.302 -6.217 -23.673 1.000 23.710 229 MET AAA C 1
ATOM 2958 O O . MET A 1 229 ? -8.115 -6.634 -23.682 1.000 23.590 229 MET AAA O 1
ATOM 2972 N N . TYR A 1 230 ? -10.354 -7.031 -23.624 1.000 23.160 230 TYR AAA N 1
ATOM 2973 C CA . TYR A 1 230 ? -10.139 -8.492 -23.497 1.000 23.790 230 TYR AAA CA 1
ATOM 2974 C C . TYR A 1 230 ? -9.485 -9.027 -24.794 1.000 24.680 230 TYR AAA C 1
ATOM 2975 O O . TYR A 1 230 ? -8.736 -9.998 -24.740 1.000 23.300 230 TYR AAA O 1
ATOM 2993 N N . GLN A 1 231 ? -9.823 -8.418 -25.925 1.000 27.110 231 GLN AAA N 1
ATOM 2994 C CA . GLN A 1 231 ? -9.309 -8.819 -27.271 1.000 26.700 231 GLN AAA CA 1
ATOM 2995 C C . GLN A 1 231 ? -7.869 -8.330 -27.455 1.000 28.580 231 GLN AAA C 1
ATOM 2996 O O . GLN A 1 231 ? -7.200 -8.842 -28.355 1.000 30.130 231 GLN AAA O 1
ATOM 3010 N N . ASN A 1 232 ? -7.442 -7.352 -26.671 1.000 24.300 232 ASN AAA N 1
ATOM 3011 C CA . ASN A 1 232 ? -6.150 -6.640 -26.811 1.000 29.740 232 ASN AAA CA 1
ATOM 3012 C C . ASN A 1 232 ? -6.172 -5.932 -28.167 1.000 33.020 232 ASN AAA C 1
ATOM 3013 O O . ASN A 1 232 ? -5.142 -5.972 -28.881 1.000 29.770 232 ASN AAA O 1
ATOM 3024 N N . ASP A 1 233 ? -7.318 -5.343 -28.520 1.000 27.950 233 ASP AAA N 1
ATOM 3025 C CA . ASP A 1 233 ? -7.497 -4.681 -29.847 1.000 31.730 233 ASP AAA CA 1
ATOM 3026 C C . ASP A 1 233 ? -7.011 -3.239 -29.732 1.000 28.800 233 ASP AAA C 1
ATOM 3027 O O . ASP A 1 233 ? -7.842 -2.313 -29.544 1.000 26.960 233 ASP AAA O 1
ATOM 3036 N N . ASP A 1 234 ? -5.688 -3.061 -29.845 1.000 32.370 234 ASP AAA N 1
ATOM 3037 C CA . ASP A 1 234 ? -5.004 -1.763 -29.620 1.000 35.560 234 ASP AAA CA 1
ATOM 3038 C C . ASP A 1 234 ? -5.511 -0.762 -30.669 1.000 32.480 234 ASP AAA C 1
ATOM 3039 O O . ASP A 1 234 ? -5.523 0.457 -30.370 1.000 35.770 234 ASP AAA O 1
ATOM 3048 N N . SER A 1 235 ? -6.056 -1.244 -31.784 1.000 32.740 235 SER AAA N 1
ATOM 3049 C CA . SER A 1 235 ? -6.614 -0.358 -32.836 1.000 35.620 235 SER AAA CA 1
ATOM 3050 C C . SER A 1 235 ? -7.830 0.414 -32.290 1.000 38.210 235 SER AAA C 1
ATOM 3051 O O . SER A 1 235 ? -8.222 1.427 -32.902 1.000 37.870 235 SER AAA O 1
ATOM 3059 N N . ARG A 1 236 ? -8.430 -0.023 -31.175 1.000 32.020 236 ARG AAA N 1
ATOM 3060 C CA . ARG A 1 236 ? -9.682 0.595 -30.686 1.000 29.820 236 ARG AAA CA 1
ATOM 3061 C C . ARG A 1 236 ? -9.487 1.199 -29.297 1.000 31.350 236 ARG AAA C 1
ATOM 3062 O O . ARG A 1 236 ? -10.485 1.690 -28.751 1.000 30.840 236 ARG AAA O 1
ATOM 3083 N N . TYR A 1 237 ? -8.261 1.197 -28.770 1.000 28.850 237 TYR AAA N 1
ATOM 3084 C CA . TYR A 1 237 ? -7.942 1.722 -27.412 1.000 30.590 237 TYR AAA CA 1
ATOM 3085 C C . TYR A 1 237 ? -8.254 3.217 -27.290 1.000 32.990 237 TYR AAA C 1
ATOM 3086 O O . TYR A 1 237 ? -8.817 3.658 -26.256 1.000 28.110 237 TYR AAA O 1
ATOM 3104 N N . SER A 1 238 ? -7.911 4.023 -28.308 1.000 33.530 238 SER AAA N 1
ATOM 3105 C CA . SER A 1 238 ? -8.122 5.492 -28.275 1.000 33.010 238 SER AAA CA 1
ATOM 3106 C C . SER A 1 238 ? -9.611 5.809 -28.234 1.000 27.500 238 SER AAA C 1
ATOM 3107 O O . SER A 1 238 ? -9.962 6.764 -27.528 1.000 29.560 238 SER AAA O 1
ATOM 3115 N N . THR A 1 239 ? -10.419 5.070 -28.991 1.000 27.680 239 THR AAA N 1
ATOM 3116 C CA . THR A 1 239 ? -11.910 5.188 -28.986 1.000 30.510 239 THR AAA CA 1
ATOM 3117 C C . THR A 1 239 ? -12.468 4.774 -27.608 1.000 29.170 239 THR AAA C 1
ATOM 3118 O O . THR A 1 239 ? -13.256 5.531 -27.007 1.000 28.320 239 THR AAA O 1
ATOM 3129 N N . ALA A 1 240 ? -12.023 3.631 -27.101 1.000 29.980 240 ALA AAA N 1
ATOM 3130 C CA . ALA A 1 240 ? -12.444 3.147 -25.769 1.000 27.600 240 ALA AAA CA 1
ATOM 3131 C C . ALA A 1 240 ? -12.094 4.206 -24.724 1.000 27.150 240 ALA AAA C 1
ATOM 3132 O O . ALA A 1 240 ? -12.976 4.508 -23.878 1.000 25.080 240 ALA AAA O 1
ATOM 3139 N N . LEU A 1 241 ? -10.914 4.844 -24.825 1.000 27.920 241 LEU AAA N 1
ATOM 3140 C CA . LEU A 1 241 ? -10.511 5.889 -23.867 1.000 26.900 241 LEU AAA CA 1
ATOM 3141 C C . LEU A 1 241 ? -11.442 7.094 -23.998 1.000 27.230 241 LEU AAA C 1
ATOM 3142 O O . LEU A 1 241 ? -11.906 7.586 -22.971 1.000 24.030 241 LEU AAA O 1
ATOM 3158 N N . LYS A 1 242 ? -11.666 7.587 -25.219 1.000 29.440 242 LYS AAA N 1
ATOM 3159 C CA . LYS A 1 242 ? -12.609 8.712 -25.461 1.000 30.900 242 LYS AAA CA 1
ATOM 3160 C C . LYS A 1 242 ? -13.985 8.414 -24.802 1.000 25.300 242 LYS AAA C 1
ATOM 3161 O O . LYS A 1 242 ? -14.557 9.307 -24.156 1.000 25.050 242 LYS AAA O 1
ATOM 3180 N N . TYR A 1 243 ? -14.487 7.191 -24.909 1.000 26.920 243 TYR AAA N 1
ATOM 3181 C CA . TYR A 1 243 ? -15.791 6.776 -24.295 1.000 26.250 243 TYR AAA CA 1
ATOM 3182 C C . TYR A 1 243 ? -15.717 6.816 -22.767 1.000 25.640 243 TYR AAA C 1
ATOM 3183 O O . TYR A 1 243 ? -16.676 7.323 -22.119 1.000 24.680 243 TYR AAA O 1
ATOM 3201 N N . MET A 1 244 ? -14.635 6.305 -22.182 1.000 25.310 244 MET AAA N 1
ATOM 3202 C CA . MET A 1 244 ? -14.430 6.391 -20.718 1.000 25.360 244 MET AAA CA 1
ATOM 3203 C C . MET A 1 244 ? -14.423 7.870 -20.306 1.000 26.580 244 MET AAA C 1
ATOM 3204 O O . MET A 1 244 ? -15.082 8.253 -19.310 1.000 23.550 244 MET AAA O 1
ATOM 3218 N N . GLU A 1 245 ? -13.750 8.728 -21.082 1.000 27.450 245 GLU AAA N 1
ATOM 3219 C CA . GLU A 1 245 ? -13.659 10.167 -20.758 1.000 25.480 245 GLU AAA CA 1
ATOM 3220 C C . GLU A 1 245 ? -15.049 10.803 -20.812 1.000 24.090 245 GLU AAA C 1
ATOM 3221 O O . GLU A 1 245 ? -15.285 11.731 -20.031 1.000 28.510 245 GLU AAA O 1
ATOM 3233 N N . GLU A 1 246 ? -15.934 10.361 -21.707 1.000 27.030 246 GLU AAA N 1
ATOM 3234 C CA . GLU A 1 246 ? -17.308 10.924 -21.807 1.000 25.740 246 GLU AAA CA 1
ATOM 3235 C C . GLU A 1 246 ? -18.095 10.610 -20.530 1.000 27.610 246 GLU AAA C 1
ATOM 3236 O O . GLU A 1 246 ? -18.774 11.495 -20.022 1.000 23.880 246 GLU AAA O 1
ATOM 3248 N N . ILE A 1 247 ? -17.976 9.381 -20.019 1.000 24.980 247 ILE AAA N 1
ATOM 3249 C CA . ILE A 1 247 ? -18.619 8.976 -18.731 1.000 23.350 247 ILE AAA CA 1
ATOM 3250 C C . ILE A 1 247 ? -18.008 9.805 -17.608 1.000 21.320 247 ILE AAA C 1
ATOM 3251 O O . ILE A 1 247 ? -18.752 10.299 -16.736 1.000 24.280 247 ILE AAA O 1
ATOM 3267 N N . ILE A 1 248 ? -16.681 9.947 -17.592 1.000 21.180 248 ILE AAA N 1
ATOM 3268 C CA . ILE A 1 248 ? -15.982 10.712 -16.532 1.000 21.860 248 ILE AAA CA 1
ATOM 3269 C C . ILE A 1 248 ? -16.461 12.169 -16.593 1.000 22.790 248 ILE AAA C 1
ATOM 3270 O O . ILE A 1 248 ? -16.670 12.757 -15.518 1.000 21.810 248 ILE AAA O 1
ATOM 3286 N N . SER A 1 249 ? -16.659 12.741 -17.778 1.000 26.050 249 SER AAA N 1
ATOM 3287 C CA . SER A 1 249 ? -17.124 14.146 -17.903 1.000 30.250 249 SER AAA CA 1
ATOM 3288 C C . SER A 1 249 ? -18.570 14.287 -17.409 1.000 31.560 249 SER AAA C 1
ATOM 3289 O O . SER A 1 249 ? -18.922 15.372 -16.964 1.000 31.360 249 SER AAA O 1
ATOM 3297 N N . SER A 1 250 ? -19.407 13.250 -17.490 1.000 28.530 250 SER AAA N 1
ATOM 3298 C CA . SER A 1 250 ? -20.799 13.335 -17.003 1.000 27.780 250 SER AAA CA 1
ATOM 3299 C C . SER A 1 250 ? -20.815 13.655 -15.517 1.000 27.750 250 SER AAA C 1
ATOM 3300 O O . SER A 1 250 ? -20.216 12.938 -14.693 1.000 28.840 250 SER AAA O 1
ATOM 3308 N N . PRO A 1 251 ? -21.619 14.656 -15.099 1.000 28.460 251 PRO AAA N 1
ATOM 3309 C CA . PRO A 1 251 ? -21.842 14.887 -13.680 1.000 29.040 251 PRO AAA CA 1
ATOM 3310 C C . PRO A 1 251 ? -22.769 13.803 -13.110 1.000 28.060 251 PRO AAA C 1
ATOM 3311 O O . PRO A 1 251 ? -22.961 13.810 -11.930 1.000 29.720 251 PRO AAA O 1
ATOM 3322 N N . GLN A 1 252 ? -23.266 12.855 -13.909 1.000 24.990 252 GLN AAA N 1
ATOM 3323 C CA . GLN A 1 252 ? -24.268 11.906 -13.333 1.000 23.480 252 GLN AAA CA 1
ATOM 3324 C C . GLN A 1 252 ? -23.670 10.512 -13.117 1.000 22.240 252 GLN AAA C 1
ATOM 3325 O O . GLN A 1 252 ? -24.444 9.568 -12.822 1.000 18.150 252 GLN AAA O 1
ATOM 3339 N N . TYR A 1 253 ? -22.350 10.433 -13.147 1.000 20.340 253 TYR AAA N 1
ATOM 3340 C CA . TYR A 1 253 ? -21.556 9.243 -12.759 1.000 20.420 253 TYR AAA CA 1
ATOM 3341 C C . TYR A 1 253 ? -20.403 9.715 -11.883 1.000 22.160 253 TYR AAA C 1
ATOM 3342 O O . TYR A 1 253 ? -19.687 10.695 -12.230 1.000 20.040 253 TYR AAA O 1
ATOM 3360 N N . ASP A 1 254 ? -20.202 9.053 -10.757 1.000 18.330 254 ASP AAA N 1
ATOM 3361 C CA . ASP A 1 254 ? -19.152 9.458 -9.803 1.000 19.180 254 ASP AAA CA 1
ATOM 3362 C C . ASP A 1 254 ? -18.982 8.309 -8.829 1.000 19.860 254 ASP AAA C 1
ATOM 3363 O O . ASP A 1 254 ? -19.808 7.349 -8.932 1.000 19.730 254 ASP AAA O 1
ATOM 3372 N N . LEU A 1 255 ? -18.004 8.410 -7.927 1.000 18.950 255 LEU AAA N 1
ATOM 3373 C CA . LEU A 1 255 ? -17.767 7.375 -6.882 1.000 19.330 255 LEU AAA CA 1
ATOM 3374 C C . LEU A 1 255 ? -18.654 7.674 -5.680 1.000 21.340 255 LEU AAA C 1
ATOM 3375 O O . LEU A 1 255 ? -18.754 8.853 -5.267 1.000 19.960 255 LEU AAA O 1
ATOM 3391 N N . MET A 1 256 ? -19.250 6.629 -5.095 1.000 19.180 256 MET AAA N 1
ATOM 3392 C CA . MET A 1 256 ? -19.888 6.759 -3.771 1.000 18.930 256 MET AAA CA 1
ATOM 3393 C C . MET A 1 256 ? -18.759 7.047 -2.794 1.000 18.060 256 MET AAA C 1
ATOM 3394 O O . MET A 1 256 ? -17.673 6.453 -2.836 1.000 17.250 256 MET AAA O 1
ATOM 3408 N N . PRO A 1 257 ? -18.925 8.022 -1.879 1.000 18.910 257 PRO AAA N 1
ATOM 3409 C CA . PRO A 1 257 ? -17.811 8.342 -1.003 1.000 21.010 257 PRO AAA CA 1
ATOM 3410 C C . PRO A 1 257 ? -17.422 7.195 -0.073 1.000 19.860 257 PRO AAA C 1
ATOM 3411 O O . PRO A 1 257 ? -16.283 7.163 0.318 1.000 19.480 257 PRO AAA O 1
ATOM 3422 N N . ASP A 1 258 ? -18.369 6.328 0.296 1.000 17.800 258 ASP AAA N 1
ATOM 3423 C CA . ASP A 1 258 ? -18.122 5.221 1.257 1.000 18.250 258 ASP AAA CA 1
ATOM 3424 C C . ASP A 1 258 ? -18.322 3.880 0.542 1.000 16.130 258 ASP AAA C 1
ATOM 3425 O O . ASP A 1 258 ? -19.462 3.591 0.141 1.000 15.510 258 ASP AAA O 1
ATOM 3434 N N . TYR A 1 259 ? -17.256 3.117 0.331 1.000 17.640 259 TYR AAA N 1
ATOM 3435 C CA . TYR A 1 259 ? -17.342 1.866 -0.467 1.000 16.430 259 TYR AAA CA 1
ATOM 3436 C C . TYR A 1 259 ? -18.367 0.917 0.190 1.000 16.070 259 TYR AAA C 1
ATOM 3437 O O . TYR A 1 259 ? -19.020 0.129 -0.500 1.000 14.020 259 TYR AAA O 1
ATOM 3455 N N . THR A 1 260 ? -18.530 0.978 1.513 1.000 17.300 260 THR AAA N 1
ATOM 3456 C CA . THR A 1 260 ? -19.482 0.117 2.258 1.000 18.080 260 THR AAA CA 1
ATOM 3457 C C . THR A 1 260 ? -20.941 0.452 1.905 1.000 17.600 260 THR AAA C 1
ATOM 3458 O O . THR A 1 260 ? -21.767 -0.323 2.255 1.000 19.320 260 THR AAA O 1
ATOM 3469 N N . ASP A 1 261 ? -21.258 1.517 1.179 1.000 16.450 261 ASP AAA N 1
ATOM 3470 C CA . ASP A 1 261 ? -22.660 1.841 0.805 1.000 18.890 261 ASP AAA CA 1
ATOM 3471 C C . ASP A 1 261 ? -23.052 1.223 -0.555 1.000 16.250 261 ASP AAA C 1
ATOM 3472 O O . ASP A 1 261 ? -24.266 1.173 -0.875 1.000 17.190 261 ASP AAA O 1
ATOM 3481 N N . ILE A 1 262 ? -22.085 0.725 -1.305 1.000 16.060 262 ILE AAA N 1
ATOM 3482 C CA . ILE A 1 262 ? -22.301 0.303 -2.717 1.000 15.380 262 ILE AAA CA 1
ATOM 3483 C C . ILE A 1 262 ? -23.287 -0.878 -2.794 1.000 15.370 262 ILE AAA C 1
ATOM 3484 O O . ILE A 1 262 ? -24.192 -0.826 -3.646 1.000 15.040 262 ILE AAA O 1
ATOM 3500 N N . PHE A 1 263 ? -23.057 -1.931 -2.000 1.000 14.290 263 PHE AAA N 1
ATOM 3501 C CA . PHE A 1 263 ? -23.687 -3.270 -2.148 1.000 15.230 263 PHE AAA CA 1
ATOM 3502 C C . PHE A 1 263 ? -24.895 -3.397 -1.223 1.000 17.230 263 PHE AAA C 1
ATOM 3503 O O . PHE A 1 263 ? -25.570 -4.418 -1.243 1.000 16.800 263 PHE AAA O 1
ATOM 3520 N N . LYS A 1 264 ? -25.173 -2.345 -0.445 1.000 16.770 264 LYS AAA N 1
ATOM 3521 C CA . LYS A 1 264 ? -26.455 -2.198 0.269 1.000 17.850 264 LYS AAA CA 1
ATOM 3522 C C . LYS A 1 264 ? -27.581 -2.043 -0.729 1.000 16.290 264 LYS AAA C 1
ATOM 3523 O O . LYS A 1 264 ? -27.361 -1.457 -1.857 1.000 15.530 264 LYS AAA O 1
ATOM 3542 N N . GLU A 1 265 ? -28.786 -2.376 -0.293 1.000 16.480 265 GLU AAA N 1
ATOM 3543 C CA . GLU A 1 265 ? -29.972 -2.206 -1.151 1.000 18.930 265 GLU AAA CA 1
ATOM 3544 C C . GLU A 1 265 ? -30.105 -0.720 -1.517 1.000 17.590 265 GLU AAA C 1
ATOM 3545 O O . GLU A 1 265 ? -30.427 -0.412 -2.696 1.000 18.130 265 GLU AAA O 1
ATOM 3557 N N . THR A 1 266 ? -29.843 0.199 -0.572 1.000 17.230 266 THR AAA N 1
ATOM 3558 C CA . THR A 1 266 ? -29.823 1.652 -0.852 1.000 16.780 266 THR AAA CA 1
ATOM 3559 C C . THR A 1 266 ? -28.752 2.061 -1.867 1.000 17.770 266 THR AAA C 1
ATOM 3560 O O . THR A 1 266 ? -28.874 3.184 -2.389 1.000 19.210 266 THR AAA O 1
ATOM 3571 N N . GLY A 1 267 ? -27.767 1.212 -2.173 1.000 15.580 267 GLY AAA N 1
ATOM 3572 C CA . GLY A 1 267 ? -26.711 1.526 -3.152 1.000 16.450 267 GLY AAA CA 1
ATOM 3573 C C . GLY A 1 267 ? -27.067 1.101 -4.562 1.000 15.490 267 GLY AAA C 1
ATOM 3574 O O . GLY A 1 267 ? -26.291 1.449 -5.477 1.000 14.940 267 GLY AAA O 1
ATOM 3578 N N . GLU A 1 268 ? -28.222 0.454 -4.762 1.000 15.310 268 GLU AAA N 1
ATOM 3579 C CA . GLU A 1 268 ? -28.674 0.063 -6.117 1.000 15.880 268 GLU AAA CA 1
ATOM 3580 C C . GLU A 1 268 ? -28.894 1.327 -6.951 1.000 16.430 268 GLU AAA C 1
ATOM 3581 O O . GLU A 1 268 ? -29.574 2.280 -6.486 1.000 15.330 268 GLU AAA O 1
ATOM 3593 N N . TRP A 1 269 ? -28.373 1.318 -8.173 1.000 14.960 269 TRP AAA N 1
ATOM 3594 C CA . TRP A 1 269 ? -28.553 2.424 -9.155 1.000 17.380 269 TRP AAA CA 1
ATOM 3595 C C . TRP A 1 269 ? -28.133 3.758 -8.518 1.000 17.100 269 TRP AAA C 1
ATOM 3596 O O . TRP A 1 269 ? -28.812 4.783 -8.762 1.000 18.120 269 TRP AAA O 1
ATOM 3617 N N . SER A 1 270 ? -27.022 3.752 -7.798 1.000 17.270 270 SER AAA N 1
ATOM 3618 C CA . SER A 1 270 ? -26.443 4.962 -7.163 1.000 17.600 270 SER AAA CA 1
ATOM 3619 C C . SER A 1 270 ? -25.730 5.794 -8.236 1.000 17.470 270 SER AAA C 1
ATOM 3620 O O . SER A 1 270 ? -25.668 5.407 -9.432 1.000 16.420 270 SER AAA O 1
ATOM 3628 N N . ILE A 1 271 ? -25.057 6.854 -7.805 1.000 17.650 271 ILE AAA N 1
ATOM 3629 C CA . ILE A 1 271 ? -24.286 7.677 -8.773 1.000 18.950 271 ILE AAA CA 1
ATOM 3630 C C . ILE A 1 271 ? -23.134 6.856 -9.357 1.000 21.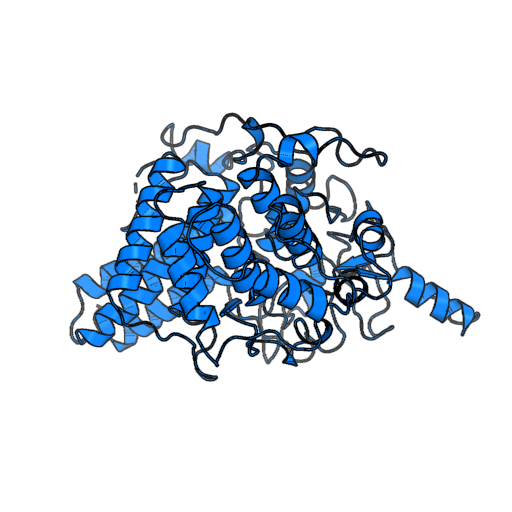080 271 ILE AAA C 1
ATOM 3631 O O . ILE A 1 271 ? -22.642 7.187 -10.445 1.000 18.670 271 ILE AAA O 1
ATOM 3647 N N . GLU A 1 272 ? -22.737 5.776 -8.683 1.000 19.890 272 GLU AAA N 1
ATOM 3648 C CA . GLU A 1 272 ? -21.629 4.916 -9.158 1.000 18.540 272 GLU AAA CA 1
ATOM 3649 C C . GLU A 1 272 ? -22.100 3.889 -10.191 1.000 17.080 272 GLU AAA C 1
ATOM 3650 O O . GLU A 1 272 ? -21.242 3.330 -10.889 1.000 16.310 272 GLU AAA O 1
ATOM 3662 N N . SER A 1 273 ? -23.390 3.576 -10.235 1.000 18.130 273 SER AAA N 1
ATOM 3663 C CA . SER A 1 273 ? -23.907 2.435 -11.036 1.000 19.000 273 SER AAA CA 1
ATOM 3664 C C . SER A 1 273 ? -24.070 2.873 -12.481 1.000 18.100 273 SER AAA C 1
ATOM 3665 O O . SER A 1 273 ? -24.843 3.812 -12.718 1.000 18.540 273 SER AAA O 1
ATOM 3673 N N . ILE A 1 274 ? -23.380 2.197 -13.400 1.000 16.790 274 ILE AAA N 1
ATOM 3674 C CA . ILE A 1 274 ? -23.568 2.293 -14.880 1.000 17.690 274 ILE AAA CA 1
ATOM 3675 C C . ILE A 1 274 ? -24.527 1.187 -15.339 1.000 16.640 274 ILE AAA C 1
ATOM 3676 O O . ILE A 1 274 ? -25.467 1.464 -16.134 1.000 16.480 274 ILE AAA O 1
ATOM 3692 N N . PHE A 1 275 ? -24.376 -0.034 -14.827 1.000 18.240 275 PHE AAA N 1
ATOM 3693 C CA . PHE A 1 275 ? -25.320 -1.112 -15.196 1.000 17.660 275 PHE AAA CA 1
ATOM 3694 C C . PHE A 1 275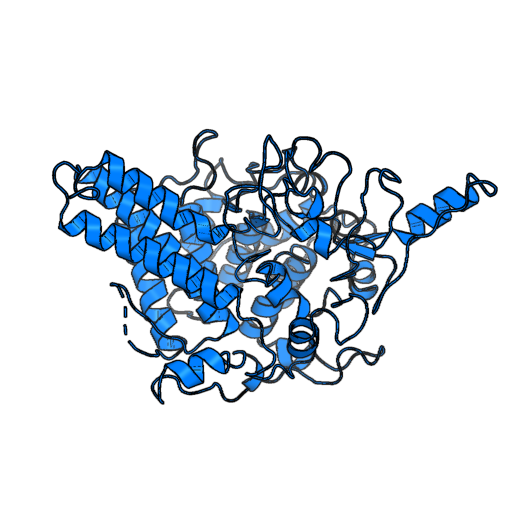 ? -25.390 -2.155 -14.081 1.000 15.770 275 PHE AAA C 1
ATOM 3695 O O . PHE A 1 275 ? -24.337 -2.570 -13.570 1.000 14.330 275 PHE AAA O 1
ATOM 3712 N N . GLU A 1 276 ? -26.618 -2.577 -13.817 1.000 15.570 276 GLU AAA N 1
ATOM 3713 C CA . GLU A 1 276 ? -26.970 -3.692 -12.882 1.000 15.360 276 GLU AAA CA 1
ATOM 3714 C C . GLU A 1 276 ? -27.985 -4.588 -13.571 1.000 17.220 276 GLU AAA C 1
ATOM 3715 O O . GLU A 1 276 ? -28.713 -4.127 -14.459 1.000 17.750 276 GLU AAA O 1
ATOM 3727 N N . ILE A 1 277 ? -28.017 -5.836 -13.125 1.000 17.050 277 ILE AAA N 1
ATOM 3728 C CA . ILE A 1 277 ? -29.124 -6.755 -13.401 1.000 16.990 277 ILE AAA CA 1
ATOM 3729 C C . ILE A 1 277 ? -30.057 -6.703 -12.202 1.000 16.280 277 ILE AAA C 1
ATOM 3730 O O . ILE A 1 277 ? -29.616 -6.997 -11.073 1.000 16.770 277 ILE AAA O 1
ATOM 3746 N N . ASN A 1 278 ? -31.308 -6.339 -12.460 1.000 18.610 278 ASN AAA N 1
ATOM 3747 C CA . ASN A 1 278 ? -32.337 -6.105 -11.408 1.000 18.060 278 ASN AAA CA 1
ATOM 3748 C C . ASN A 1 278 ? -32.816 -7.428 -10.848 1.000 18.300 278 ASN AAA C 1
ATOM 3749 O O . ASN A 1 278 ? -33.172 -8.310 -11.646 1.000 19.050 278 ASN AAA O 1
ATOM 3760 N N . TYR A 1 279 ? -32.891 -7.496 -9.532 1.000 16.660 279 TYR AAA N 1
ATOM 3761 C CA . TYR A 1 279 ? -33.561 -8.564 -8.756 1.000 19.380 279 TYR AAA CA 1
ATOM 3762 C C . TYR A 1 279 ? -34.412 -7.920 -7.683 1.000 22.770 279 TYR AAA C 1
ATOM 3763 O O . TYR A 1 279 ? -33.993 -6.845 -7.230 1.000 21.330 279 TYR AAA O 1
ATOM 3781 N N . LYS A 1 280 ? -35.556 -8.521 -7.318 1.000 24.330 280 LYS AAA N 1
ATOM 3782 C CA . LYS A 1 280 ? -36.415 -7.945 -6.238 1.000 28.150 280 LYS AAA CA 1
ATOM 3783 C C . LYS A 1 280 ? -36.914 -9.050 -5.293 1.000 27.310 280 LYS AAA C 1
ATOM 3784 O O . LYS A 1 280 ? -37.107 -10.182 -5.748 1.000 29.590 280 LYS AAA O 1
ATOM 3803 N N . ASP A 1 281 ? -37.168 -8.716 -4.030 1.000 27.190 281 ASP AAA N 1
ATOM 3804 C CA . ASP A 1 281 ? -37.910 -9.643 -3.124 1.000 30.520 281 ASP AAA CA 1
ATOM 3805 C C . ASP A 1 281 ? -39.396 -9.245 -3.043 1.000 31.340 281 ASP AAA C 1
ATOM 3806 O O . ASP A 1 281 ? -40.159 -10.093 -2.615 1.000 29.160 281 ASP AAA O 1
ATOM 3815 N N . ASP A 1 282 ? -39.760 -7.988 -3.322 1.000 38.020 282 ASP AAA N 1
ATOM 3816 C CA . ASP A 1 282 ? -41.129 -7.442 -3.078 1.000 41.690 282 ASP AAA CA 1
ATOM 3817 C C . ASP A 1 282 ? -42.147 -8.238 -3.917 1.000 41.300 282 ASP AAA C 1
ATOM 3818 O O . ASP A 1 282 ? -42.140 -8.060 -5.141 1.000 36.800 282 ASP AAA O 1
ATOM 3827 N N . ASN A 1 283 ? -42.979 -9.081 -3.267 1.000 43.660 283 ASN AAA N 1
ATOM 3828 C CA . ASN A 1 283 ? -43.965 -10.018 -3.896 1.000 45.560 283 ASN AAA CA 1
ATOM 3829 C C . ASN A 1 283 ? -43.267 -10.903 -4.956 1.000 45.620 283 ASN AAA C 1
ATOM 3830 O O . ASN A 1 283 ? -43.906 -11.266 -5.991 1.000 38.750 283 ASN AAA O 1
ATOM 3841 N N . ALA A 1 284 ? -41.992 -11.261 -4.742 1.000 40.370 284 ALA AAA N 1
ATOM 3842 C CA . ALA A 1 284 ? -41.196 -12.057 -5.715 1.000 38.530 284 ALA AAA CA 1
ATOM 3843 C C . ALA A 1 284 ? -41.618 -13.535 -5.587 1.000 40.560 284 ALA AAA C 1
ATOM 3844 O O . ALA A 1 284 ? -41.838 -14.005 -4.425 1.000 38.210 284 ALA AAA O 1
ATOM 3851 N N . VAL A 1 285 ? -41.767 -14.242 -6.722 1.000 39.770 285 VAL AAA N 1
ATOM 3852 C CA . VAL A 1 285 ? -42.318 -15.633 -6.730 1.000 41.090 285 VAL AAA CA 1
ATOM 3853 C C . VAL A 1 285 ? -41.405 -16.574 -7.544 1.000 41.640 285 VAL AAA C 1
ATOM 3854 O O . VAL A 1 285 ? -41.906 -17.596 -8.065 1.000 41.070 285 VAL AAA O 1
ATOM 3867 N N . ARG A 1 286 ? -40.092 -16.292 -7.625 1.000 36.680 286 ARG AAA N 1
ATOM 3868 C CA . ARG A 1 286 ? -39.121 -17.235 -8.241 1.000 33.810 286 ARG AAA CA 1
ATOM 3869 C C . ARG A 1 286 ? -39.118 -18.493 -7.351 1.000 36.880 286 ARG AAA C 1
ATOM 3870 O O . ARG A 1 286 ? -39.231 -18.358 -6.100 1.000 34.050 286 ARG AAA O 1
ATOM 3891 N N . ASP A 1 287 ? -39.027 -19.671 -7.973 1.000 36.270 287 ASP AAA N 1
ATOM 3892 C CA . ASP A 1 287 ? -39.241 -20.974 -7.286 1.000 38.110 287 ASP AAA CA 1
ATOM 3893 C C . ASP A 1 287 ? -38.416 -22.056 -7.981 1.000 35.560 287 ASP AAA C 1
ATOM 3894 O O . ASP A 1 287 ? -37.960 -21.830 -9.132 1.000 29.660 287 ASP AAA O 1
ATOM 3903 N N . TRP A 1 288 ? -38.297 -23.213 -7.319 1.000 35.190 288 TRP AAA N 1
ATOM 3904 C CA . TRP A 1 288 ? -37.588 -24.405 -7.864 1.000 38.640 288 TRP AAA CA 1
ATOM 3905 C C . TRP A 1 288 ? -38.135 -24.702 -9.258 1.000 38.780 288 TRP AAA C 1
ATOM 3906 O O . TRP A 1 288 ? -37.319 -24.882 -10.196 1.000 38.330 288 TRP AAA O 1
ATOM 3927 N N . GLY A 1 289 ? -39.472 -24.700 -9.360 1.000 41.670 289 GLY AAA N 1
ATOM 3928 C CA . GLY A 1 289 ? -40.244 -24.993 -10.578 1.000 44.460 289 GLY AAA CA 1
ATOM 3929 C C . GLY A 1 289 ? -40.459 -23.774 -11.469 1.000 47.350 289 GLY AAA C 1
ATOM 3930 O O . GLY A 1 289 ? -40.829 -24.012 -12.622 1.000 45.610 289 GLY AAA O 1
ATOM 3934 N N . SER A 1 290 ? -40.211 -22.539 -10.986 1.000 46.410 290 SER AAA N 1
ATOM 3935 C CA . SER A 1 290 ? -40.367 -21.264 -11.747 1.000 48.020 290 SER AAA CA 1
ATOM 3936 C C . SER A 1 290 ? -39.075 -20.437 -11.742 1.000 44.020 290 SER AAA C 1
ATOM 3937 O O . SER A 1 290 ? -39.059 -19.307 -11.249 1.000 42.790 290 SER AAA O 1
ATOM 3945 N N . PRO A 1 291 ? -37.952 -20.950 -12.300 1.000 39.690 291 PRO AAA N 1
ATOM 3946 C CA . PRO A 1 291 ? -36.680 -20.219 -12.251 1.000 37.250 291 PRO AAA CA 1
ATOM 3947 C C . PRO A 1 291 ? -36.618 -18.936 -13.105 1.000 36.000 291 PRO AAA C 1
ATOM 3948 O O . PRO A 1 291 ? -35.722 -18.133 -12.906 1.000 32.320 291 PRO AAA O 1
ATOM 3959 N N . LEU A 1 292 ? -37.486 -18.790 -14.112 1.000 32.280 292 LEU AAA N 1
ATOM 3960 C CA . LEU A 1 292 ? -37.271 -17.774 -15.182 1.000 36.110 292 LEU AAA CA 1
ATOM 3961 C C . LEU A 1 292 ? -38.015 -16.466 -14.859 1.000 34.880 292 LEU AAA C 1
ATOM 3962 O O . LEU A 1 292 ? -37.743 -15.450 -15.533 1.000 34.760 292 LEU AAA O 1
ATOM 3978 N N . VAL A 1 293 ? -38.927 -16.509 -13.894 1.000 36.740 293 VAL AAA N 1
ATOM 3979 C CA . VAL A 1 293 ? -39.799 -15.357 -13.530 1.000 40.440 293 VAL AAA CA 1
ATOM 3980 C C . VAL A 1 293 ? -38.875 -14.241 -13.023 1.000 42.090 293 VAL AAA C 1
ATOM 3981 O O . VAL A 1 293 ? -37.798 -14.558 -12.404 1.000 41.040 293 VAL AAA O 1
ATOM 3994 N N . ALA A 1 294 ? -39.259 -12.992 -13.291 1.000 37.510 294 ALA AAA N 1
ATOM 3995 C CA . ALA A 1 294 ? -38.631 -11.771 -12.740 1.000 36.380 294 ALA AAA CA 1
ATOM 3996 C C . ALA A 1 294 ? -38.935 -11.716 -11.230 1.000 36.600 294 ALA AAA C 1
ATOM 3997 O O . ALA A 1 294 ? -40.028 -11.232 -10.828 1.000 35.800 294 ALA AAA O 1
ATOM 4004 N N . GLY A 1 295 ? -38.018 -12.280 -10.436 1.000 29.390 295 GLY AAA N 1
ATOM 4005 C CA . GLY A 1 295 ? -38.104 -12.364 -8.970 1.000 28.490 295 GLY AAA CA 1
ATOM 4006 C C . GLY A 1 295 ? -36.772 -11.969 -8.375 1.000 28.090 295 GLY AAA C 1
ATOM 4007 O O . GLY A 1 295 ? -36.139 -10.992 -8.923 1.000 25.950 295 GLY AAA O 1
ATOM 4011 N N . GLY A 1 296 ? -36.353 -12.693 -7.335 1.000 23.660 296 GLY AAA N 1
ATOM 4012 C CA . GLY A 1 296 ? -35.046 -12.508 -6.689 1.000 21.650 296 GLY AAA CA 1
ATOM 4013 C C . GLY A 1 296 ? -33.937 -13.354 -7.280 1.000 18.840 296 GLY AAA C 1
ATOM 4014 O O . GLY A 1 296 ? -34.117 -13.974 -8.332 1.000 17.400 296 GLY AAA O 1
ATOM 4018 N N . THR A 1 297 ? -32.772 -13.285 -6.645 1.000 17.000 297 THR AAA N 1
ATOM 4019 C CA . THR A 1 297 ? -31.559 -14.019 -7.041 1.000 15.750 297 THR AAA CA 1
ATOM 4020 C C . THR A 1 297 ? -31.308 -15.118 -6.031 1.000 16.400 297 THR AAA C 1
ATOM 4021 O O . THR A 1 297 ? -31.602 -14.956 -4.855 1.000 14.640 297 THR AAA O 1
ATOM 4032 N N . ALA A 1 298 ? -30.709 -16.197 -6.487 1.000 16.740 298 ALA AAA N 1
ATOM 4033 C CA . ALA A 1 298 ? -30.243 -17.293 -5.629 1.000 17.040 298 ALA AAA CA 1
ATOM 4034 C C . ALA A 1 298 ? -28.872 -16.968 -5.047 1.000 17.290 298 ALA AAA C 1
ATOM 4035 O O . ALA A 1 298 ? -28.436 -17.721 -4.165 1.000 16.700 298 ALA AAA O 1
ATOM 4042 N N . LEU A 1 299 ? -28.174 -15.941 -5.558 1.000 15.600 299 LEU AAA N 1
ATOM 4043 C CA . LEU A 1 299 ? -26.704 -15.789 -5.277 1.000 15.080 299 LEU AAA CA 1
ATOM 4044 C C . LEU A 1 299 ? -26.435 -15.805 -3.772 1.000 14.910 299 LEU AAA C 1
ATOM 4045 O O . LEU A 1 299 ? -25.556 -16.551 -3.325 1.000 15.120 299 LEU AAA O 1
ATOM 4061 N N . PRO A 1 300 ? -27.136 -15.002 -2.937 1.000 14.350 300 PRO AAA N 1
ATOM 4062 C CA . PRO A 1 300 ? -26.857 -14.976 -1.495 1.000 14.850 300 PRO AAA CA 1
ATOM 4063 C C . PRO A 1 300 ? -27.046 -16.346 -0.838 1.000 15.290 300 PRO AAA C 1
ATOM 4064 O O . PRO A 1 300 ? -26.305 -16.653 0.050 1.000 15.440 300 PRO AAA O 1
ATOM 4075 N N . THR A 1 301 ? -28.013 -17.142 -1.275 1.000 14.830 301 THR AAA N 1
ATOM 4076 C CA . THR A 1 301 ? -28.210 -18.505 -0.715 1.000 15.180 301 THR AAA CA 1
ATOM 4077 C C . THR A 1 301 ? -26.947 -19.319 -1.033 1.000 14.890 301 THR AAA C 1
ATOM 4078 O O . THR A 1 301 ? -26.455 -20.067 -0.161 1.000 16.750 301 THR AAA O 1
ATOM 4089 N N . LEU A 1 302 ? -26.428 -19.220 -2.250 1.000 15.720 302 LEU AAA N 1
ATOM 4090 C CA . LEU A 1 302 ? -25.261 -20.051 -2.687 1.000 15.550 302 LEU AAA CA 1
ATOM 4091 C C . LEU A 1 302 ? -24.046 -19.818 -1.787 1.000 15.770 302 LEU AAA C 1
ATOM 4092 O O . LEU A 1 302 ? -23.460 -20.832 -1.347 1.000 16.260 302 LEU AAA O 1
ATOM 4108 N N . ILE A 1 303 ? -23.761 -18.574 -1.375 1.000 15.450 303 ILE AAA N 1
ATOM 4109 C CA . ILE A 1 303 ? -22.410 -18.196 -0.853 1.000 14.220 303 ILE AAA CA 1
ATOM 4110 C C . ILE A 1 303 ? -22.439 -17.756 0.615 1.000 15.250 303 ILE AAA C 1
ATOM 4111 O O . ILE A 1 303 ? -21.394 -17.365 1.120 1.000 15.210 303 ILE AAA O 1
ATOM 4127 N N . SER A 1 304 ? -23.559 -17.914 1.314 1.000 14.090 304 SER AAA N 1
ATOM 4128 C CA . SER A 1 304 ? -23.652 -17.607 2.761 1.000 14.340 304 SER AAA CA 1
ATOM 4129 C C . SER A 1 304 ? -23.407 -18.862 3.585 1.000 15.810 304 SER AAA C 1
ATOM 4130 O O . SER A 1 304 ? -23.476 -19.983 3.068 1.000 15.810 304 SER AAA O 1
ATOM 4138 N N . PRO A 1 305 ? -23.034 -18.706 4.863 1.000 15.440 305 PRO AAA N 1
ATOM 4139 C CA . PRO A 1 305 ? -22.536 -19.821 5.668 1.000 17.160 305 PRO AAA CA 1
ATOM 4140 C C . PRO A 1 305 ? -23.662 -20.835 5.903 1.000 17.440 305 PRO AAA C 1
ATOM 4141 O O . PRO A 1 305 ? -24.805 -20.509 6.129 1.000 17.590 305 PRO AAA O 1
ATOM 4152 N N . TYR A 1 306 ? -23.287 -22.104 5.820 1.000 18.230 306 TYR AAA N 1
ATOM 4153 C CA . TYR A 1 306 ? -24.216 -23.235 5.987 1.000 16.530 306 TYR AAA CA 1
ATOM 4154 C C . TYR A 1 306 ? -24.667 -23.314 7.452 1.000 16.790 306 TYR AAA C 1
ATOM 4155 O O . TYR A 1 306 ? -23.803 -23.351 8.388 1.000 16.440 306 TYR AAA O 1
ATOM 4173 N N . ILE A 1 307 ? -25.987 -23.315 7.637 1.000 15.060 307 ILE AAA N 1
ATOM 4174 C CA . ILE A 1 307 ? -26.688 -23.413 8.947 1.000 15.780 307 ILE AAA CA 1
ATOM 4175 C C . ILE A 1 307 ? -26.136 -22.337 9.894 1.000 18.350 307 ILE AAA C 1
ATOM 4176 O O . ILE A 1 307 ? -25.950 -22.582 11.119 1.000 18.230 307 ILE AAA O 1
ATOM 4192 N N . TRP A 1 308 ? -25.895 -21.153 9.331 1.000 16.640 308 TRP AAA N 1
ATOM 4193 C CA . TRP A 1 308 ? -25.718 -19.916 10.142 1.000 17.020 308 TRP AAA CA 1
ATOM 4194 C C . TRP A 1 308 ? -26.971 -19.699 10.985 1.000 17.370 308 TRP AAA C 1
ATOM 4195 O O . TRP A 1 308 ? -28.088 -19.894 10.510 1.000 17.170 308 TRP AAA O 1
ATOM 4216 N N . PRO A 1 309 ? -26.830 -19.283 12.262 1.000 18.980 309 PRO AAA N 1
ATOM 4217 C CA . PRO A 1 309 ? -27.999 -18.832 13.024 1.000 19.970 309 PRO AAA CA 1
ATOM 4218 C C . PRO A 1 309 ? -28.571 -17.497 12.481 1.000 21.380 309 PRO AAA C 1
ATOM 4219 O O . PRO A 1 309 ? -28.097 -16.438 12.855 1.000 21.540 309 PRO AAA O 1
ATOM 4230 N N . ASN A 1 310 ? -29.586 -17.613 11.635 1.000 21.360 310 ASN AAA N 1
ATOM 4231 C CA . ASN A 1 310 ? -30.336 -16.511 10.981 1.000 22.250 310 ASN AAA CA 1
ATOM 4232 C C . ASN A 1 310 ? -30.557 -15.349 11.974 1.000 24.140 310 ASN AAA C 1
ATOM 4233 O O . ASN A 1 310 ? -31.101 -15.563 13.093 1.000 21.840 310 ASN AAA O 1
ATOM 4244 N N . GLY A 1 311 ? -30.149 -14.160 11.562 1.000 23.650 311 GLY AAA N 1
ATOM 4245 C CA . GLY A 1 311 ? -30.336 -12.901 12.311 1.000 23.640 311 GLY AAA CA 1
ATOM 4246 C C . GLY A 1 311 ? -29.131 -12.521 13.129 1.000 23.550 311 GLY AAA C 1
ATOM 4247 O O . GLY A 1 311 ? -29.009 -11.307 13.448 1.000 22.870 311 GLY AAA O 1
ATOM 4251 N N . THR A 1 312 ? -28.246 -13.468 13.476 1.000 22.600 312 THR AAA N 1
ATOM 4252 C CA . THR A 1 312 ? -26.980 -13.170 14.182 1.000 22.860 312 THR AAA CA 1
ATOM 4253 C C . THR A 1 312 ? -26.129 -12.231 13.305 1.000 24.000 312 THR AAA C 1
ATOM 4254 O O . THR A 1 312 ? -25.852 -12.581 12.115 1.000 20.110 312 THR AAA O 1
ATOM 4265 N N . ASP A 1 313 ? -25.795 -11.043 13.813 1.000 21.030 313 ASP AAA N 1
ATOM 4266 C CA . ASP A 1 313 ? -25.071 -10.002 13.033 1.000 21.600 313 ASP AAA CA 1
ATOM 4267 C C . ASP A 1 313 ? -25.872 -9.650 11.766 1.000 20.390 313 ASP AAA C 1
ATOM 4268 O O . ASP A 1 313 ? -25.263 -9.124 10.798 1.000 18.550 313 ASP AAA O 1
ATOM 4277 N N . ASN A 1 314 ? -27.211 -9.808 11.776 1.000 20.880 314 ASN AAA N 1
ATOM 4278 C CA . ASN A 1 314 ? -28.095 -9.425 10.654 1.000 21.220 314 ASN AAA CA 1
ATOM 4279 C C . ASN A 1 314 ? -27.633 -10.120 9.373 1.000 20.830 314 ASN AAA C 1
ATOM 4280 O O . ASN A 1 314 ? -27.847 -9.583 8.311 1.000 17.300 314 ASN AAA O 1
ATOM 4291 N N . HIS A 1 315 ? -27.081 -11.313 9.514 1.000 18.130 315 HIS AAA N 1
ATOM 4292 C CA . HIS A 1 315 ? -26.774 -12.200 8.362 1.000 18.770 315 HIS AAA CA 1
ATOM 4293 C C . HIS A 1 315 ? -27.653 -13.424 8.464 1.000 18.710 315 HIS AAA C 1
ATOM 4294 O O . HIS A 1 315 ? -27.919 -13.883 9.619 1.000 17.270 315 HIS AAA O 1
ATOM 4309 N N . ASP A 1 316 ? -27.932 -14.017 7.305 1.000 17.830 316 ASP AAA N 1
ATOM 4310 C CA . ASP A 1 316 ? -28.706 -15.273 7.160 1.000 16.780 316 ASP AAA CA 1
ATOM 4311 C C . ASP A 1 316 ? -27.812 -16.356 6.535 1.000 19.210 316 ASP AAA C 1
ATOM 4312 O O . ASP A 1 316 ? -26.668 -16.058 6.053 1.000 17.760 316 ASP AAA O 1
ATOM 4321 N N . ARG A 1 317 ? -28.327 -17.581 6.578 1.000 17.960 317 ARG AAA N 1
ATOM 4322 C CA . ARG A 1 317 ? -27.619 -18.802 6.158 1.000 17.390 317 ARG AAA CA 1
ATOM 4323 C C . ARG A 1 317 ? -27.647 -18.969 4.640 1.000 16.840 317 ARG AAA C 1
ATOM 4324 O O . ARG A 1 317 ? -28.493 -18.439 3.942 1.000 16.320 317 ARG AAA O 1
ATOM 4345 N N . GLY A 1 318 ? -26.783 -19.851 4.168 1.000 15.930 318 GLY AAA N 1
ATOM 4346 C CA . GLY A 1 318 ? -26.730 -20.256 2.768 1.000 16.250 318 GLY AAA CA 1
ATOM 4347 C C . GLY A 1 318 ? -26.181 -21.651 2.656 1.000 15.930 318 GLY AAA C 1
ATOM 4348 O O . GLY A 1 318 ? -26.340 -22.404 3.637 1.000 16.080 318 GLY AAA O 1
ATOM 4352 N N . TRP A 1 319 ? -25.537 -21.970 1.529 1.000 16.380 319 TRP AAA N 1
ATOM 4353 C CA . TRP A 1 319 ? -25.035 -23.339 1.250 1.000 14.960 319 TRP AAA CA 1
ATOM 4354 C C . TRP A 1 319 ? -23.509 -23.473 1.336 1.000 16.590 319 TRP AAA C 1
ATOM 4355 O O . TRP A 1 319 ? -23.014 -24.561 1.031 1.000 16.820 319 TRP AAA O 1
ATOM 4376 N N . GLY A 1 320 ? -22.773 -22.416 1.703 1.000 15.440 320 GLY AAA N 1
ATOM 4377 C CA . GLY A 1 320 ? -21.320 -22.417 1.945 1.000 15.850 320 GLY AAA CA 1
ATOM 4378 C C . GLY A 1 320 ? -20.474 -22.586 0.674 1.000 15.750 320 GLY AAA C 1
ATOM 4379 O O . GLY A 1 320 ? -19.336 -23.118 0.748 1.000 16.060 320 GLY AAA O 1
ATOM 4383 N N . PHE A 1 321 ? -20.966 -22.150 -0.467 1.000 15.320 321 PHE AAA N 1
ATOM 4384 C CA . PHE A 1 321 ? -20.125 -21.993 -1.664 1.000 14.650 321 PHE AAA CA 1
ATOM 4385 C C . PHE A 1 321 ? -19.338 -20.694 -1.594 1.000 18.340 321 PHE AAA C 1
ATOM 4386 O O . PHE A 1 321 ? -19.741 -19.712 -0.907 1.000 15.800 321 PHE AAA O 1
ATOM 4403 N N . CYS A 1 322 ? -18.252 -20.690 -2.377 1.000 15.280 322 CYS AAA N 1
ATOM 4404 C CA . CYS A 1 322 ? -17.340 -19.556 -2.578 1.000 15.230 322 CYS AAA CA 1
ATOM 4405 C C . CYS A 1 322 ? -16.975 -18.844 -1.279 1.000 16.380 322 CYS AAA C 1
ATOM 4406 O O . CYS A 1 322 ? -17.084 -17.621 -1.240 1.000 17.260 322 CYS AAA O 1
ATOM 4414 N N . PRO A 1 323 ? -16.424 -19.533 -0.255 1.000 16.670 323 PRO AAA N 1
ATOM 4415 C CA . PRO A 1 323 ? -15.740 -18.864 0.860 1.000 17.810 323 PRO AAA CA 1
ATOM 4416 C C . PRO A 1 323 ? -14.665 -17.938 0.294 1.000 16.830 323 PRO AAA C 1
ATOM 4417 O O . PRO A 1 323 ? -14.159 -18.167 -0.819 1.000 13.860 323 PRO AAA O 1
ATOM 4428 N N . VAL A 1 324 ? -14.433 -16.824 0.979 1.000 16.140 324 VAL AAA N 1
ATOM 4429 C CA . VAL A 1 324 ? -13.355 -15.890 0.592 1.000 15.340 324 VAL AAA CA 1
ATOM 4430 C C . VAL A 1 324 ? -12.029 -16.423 1.176 1.000 15.080 324 VAL AAA C 1
ATOM 4431 O O . VAL A 1 324 ? -11.993 -16.808 2.351 1.000 15.270 324 VAL AAA O 1
ATOM 4444 N N . ARG A 1 325 ? -11.005 -16.530 0.323 1.000 17.680 325 ARG AAA N 1
ATOM 4445 C CA . ARG A 1 325 ? -9.649 -17.003 0.722 1.000 16.980 325 ARG AAA CA 1
ATOM 4446 C C . ARG A 1 325 ? -9.077 -16.127 1.828 1.000 16.910 325 ARG AAA C 1
ATOM 4447 O O . ARG A 1 325 ? -9.211 -14.882 1.790 1.000 16.210 325 ARG AAA O 1
ATOM 4468 N N . LYS A 1 326 ? -8.491 -16.760 2.834 1.000 19.530 326 LYS AAA N 1
ATOM 4469 C CA . LYS A 1 326 ? -7.725 -16.036 3.879 1.000 19.940 326 LYS AAA CA 1
ATOM 4470 C C . LYS A 1 326 ? -6.760 -15.061 3.201 1.000 18.720 326 LYS AAA C 1
ATOM 4471 O O . LYS A 1 326 ? -6.648 -13.904 3.670 1.000 16.920 326 LYS AAA O 1
ATOM 4490 N N . GLU A 1 327 ? -6.123 -15.464 2.102 1.000 18.950 327 GLU AAA N 1
ATOM 4491 C CA . GLU A 1 327 ? -5.123 -14.607 1.423 1.000 19.950 327 GLU AAA CA 1
ATOM 4492 C C . GLU A 1 327 ? -5.784 -13.337 0.873 1.000 20.660 327 GLU AAA C 1
ATOM 4493 O O . GLU A 1 327 ? -5.101 -12.309 0.773 1.000 20.060 327 GLU AAA O 1
ATOM 4505 N N . THR A 1 328 ? -7.069 -13.396 0.516 1.000 19.760 328 THR AAA N 1
ATOM 4506 C CA . THR A 1 328 ? -7.812 -12.213 0.018 1.000 17.390 328 THR AAA CA 1
ATOM 4507 C C . THR A 1 328 ? -7.940 -11.214 1.157 1.000 16.160 328 THR AAA C 1
ATOM 4508 O O . THR A 1 328 ? -7.575 -10.048 1.000 1.000 16.630 328 THR AAA O 1
ATOM 4519 N N . TYR A 1 329 ? -8.317 -11.681 2.315 1.000 17.360 329 TYR AAA N 1
ATOM 4520 C CA . TYR A 1 329 ? -8.415 -10.774 3.487 1.000 18.910 329 TYR AAA CA 1
ATOM 4521 C C . TYR A 1 329 ? -7.046 -10.139 3.815 1.000 20.960 329 TYR AAA C 1
ATOM 4522 O O . TYR A 1 329 ? -6.971 -8.883 4.087 1.000 20.970 329 TYR AAA O 1
ATOM 4540 N N . GLU A 1 330 ? -5.992 -10.949 3.782 1.000 21.730 330 GLU AAA N 1
ATOM 4541 C CA . GLU A 1 330 ? -4.608 -10.528 4.153 1.000 22.440 330 GLU AAA CA 1
ATOM 4542 C C . GLU A 1 330 ? -3.976 -9.581 3.135 1.000 22.460 330 GLU AAA C 1
ATOM 4543 O O . GLU A 1 330 ? -3.044 -8.906 3.531 1.000 21.160 330 GLU AAA O 1
ATOM 4555 N N . ARG A 1 331 ? -4.460 -9.474 1.890 1.000 20.700 331 ARG AAA N 1
ATOM 4556 C CA . ARG A 1 331 ? -3.789 -8.619 0.873 1.000 22.890 331 ARG AAA CA 1
ATOM 4557 C C . ARG A 1 331 ? -4.167 -7.152 1.110 1.000 22.920 331 ARG AAA C 1
ATOM 4558 O O . ARG A 1 331 ? -3.397 -6.279 0.656 1.000 24.580 331 ARG AAA O 1
ATOM 4579 N N . TYR A 1 332 ? -5.226 -6.869 1.877 1.000 21.650 332 TYR AAA N 1
ATOM 4580 C CA . TYR A 1 332 ? -5.695 -5.500 2.204 1.000 19.510 332 TYR AAA CA 1
ATOM 4581 C C . TYR A 1 332 ? -4.904 -4.877 3.355 1.000 21.790 332 TYR AAA C 1
ATOM 4582 O O . TYR A 1 332 ? -4.666 -5.544 4.367 1.000 23.870 332 TYR AAA O 1
ATOM 4600 N N . SER A 1 333 ? -4.624 -3.587 3.222 1.000 23.440 333 SER AAA N 1
ATOM 4601 C CA . SER A 1 333 ? -4.241 -2.703 4.351 1.000 27.990 333 SER AAA CA 1
ATOM 4602 C C . SER A 1 333 ? -5.416 -2.588 5.343 1.000 31.080 333 SER AAA C 1
ATOM 4603 O O . SER A 1 333 ? -6.589 -2.682 4.929 1.000 25.840 333 SER AAA O 1
ATOM 4611 N N . ASN A 1 334 ? -5.123 -2.464 6.650 1.000 28.750 334 ASN AAA N 1
ATOM 4612 C CA . ASN A 1 334 ? -6.094 -2.320 7.775 1.000 32.970 334 ASN AAA CA 1
ATOM 4613 C C . ASN A 1 334 ? -7.093 -1.167 7.567 1.000 29.530 334 ASN AAA C 1
ATOM 4614 O O . ASN A 1 334 ? -8.213 -1.240 8.102 1.000 34.230 334 ASN AAA O 1
ATOM 4625 N N . ASN A 1 335 ? -6.700 -0.130 6.864 1.000 29.080 335 ASN AAA N 1
ATOM 4626 C CA . ASN A 1 335 ? -7.563 1.064 6.650 1.000 31.260 335 ASN AAA CA 1
ATOM 4627 C C . ASN A 1 335 ? -8.171 1.048 5.234 1.000 25.090 335 ASN AAA C 1
ATOM 4628 O O . ASN A 1 335 ? -8.804 2.056 4.872 1.000 21.780 335 ASN AAA O 1
ATOM 4639 N N . ASP A 1 336 ? -7.994 -0.032 4.465 1.000 20.320 336 ASP AAA N 1
ATOM 4640 C CA . ASP A 1 336 ? -8.728 -0.220 3.196 1.000 19.970 336 ASP AAA CA 1
ATOM 4641 C C . ASP A 1 336 ? -10.160 -0.639 3.573 1.000 18.850 336 ASP AAA C 1
ATOM 4642 O O . ASP A 1 336 ? -10.353 -1.812 4.096 1.000 19.120 336 ASP AAA O 1
ATOM 4651 N N . THR A 1 337 ? -11.136 0.233 3.328 1.000 16.720 337 THR AAA N 1
ATOM 4652 C CA . THR A 1 337 ? -12.563 -0.038 3.677 1.000 18.430 337 THR AAA CA 1
ATOM 4653 C C . THR A 1 337 ? -13.074 -1.258 2.877 1.000 17.240 337 THR AAA C 1
ATOM 4654 O O . THR A 1 337 ? -14.119 -1.844 3.261 1.000 16.960 337 THR AAA O 1
ATOM 4665 N N . ARG A 1 338 ? -12.436 -1.552 1.749 1.000 16.380 338 ARG AAA N 1
ATOM 4666 C CA . ARG A 1 338 ? -12.848 -2.695 0.886 1.000 18.240 338 ARG AAA CA 1
ATOM 4667 C C . ARG A 1 338 ? -12.618 -4.026 1.604 1.000 19.470 338 ARG AAA C 1
ATOM 4668 O O . ARG A 1 338 ? -13.250 -5.024 1.211 1.000 18.460 338 ARG AAA O 1
ATOM 4689 N N . ARG A 1 339 ? -11.712 -4.088 2.573 1.000 18.900 339 ARG AAA N 1
ATOM 4690 C CA . ARG A 1 339 ? -11.367 -5.374 3.197 1.000 20.130 339 ARG AAA CA 1
ATOM 4691 C C . ARG A 1 339 ? -12.639 -5.898 3.872 1.000 20.260 339 ARG AAA C 1
ATOM 4692 O O . ARG A 1 339 ? -13.038 -7.035 3.580 1.000 19.630 339 ARG AAA O 1
ATOM 4713 N N . ASN A 1 340 ? -13.245 -5.130 4.776 1.000 18.290 340 ASN AAA N 1
ATOM 4714 C CA . ASN A 1 340 ? -14.445 -5.633 5.491 1.000 20.310 340 ASN AAA CA 1
ATOM 4715 C C . ASN A 1 340 ? -15.686 -5.620 4.595 1.000 17.540 340 ASN AAA C 1
ATOM 4716 O O . ASN A 1 340 ? -16.581 -6.487 4.833 1.000 18.310 340 ASN AAA O 1
ATOM 4727 N N . ALA A 1 341 ? -15.719 -4.792 3.543 1.000 16.570 341 ALA AAA N 1
ATOM 4728 C CA . ALA A 1 341 ? -16.875 -4.748 2.634 1.000 15.270 341 ALA AAA CA 1
ATOM 4729 C C . ALA A 1 341 ? -16.839 -5.976 1.711 1.000 13.680 341 ALA AAA C 1
ATOM 4730 O O . ALA A 1 341 ? -17.870 -6.277 1.085 1.000 14.140 341 ALA AAA O 1
ATOM 4737 N N . THR A 1 342 ? -15.658 -6.571 1.571 1.000 14.330 342 THR AAA N 1
ATOM 4738 C CA . THR A 1 342 ? -15.429 -7.768 0.710 1.000 14.670 342 THR AAA CA 1
ATOM 4739 C C . THR A 1 342 ? -15.509 -9.026 1.566 1.000 15.220 342 THR AAA C 1
ATOM 4740 O O . THR A 1 342 ? -16.110 -10.041 1.096 1.000 16.950 342 THR AAA O 1
ATOM 4751 N N . CYS A 1 343 ? -14.857 -9.026 2.722 1.000 14.490 343 CYS AAA N 1
ATOM 4752 C CA . CYS A 1 343 ? -14.570 -10.252 3.521 1.000 14.990 343 CYS AAA CA 1
ATOM 4753 C C . CYS A 1 343 ? -15.325 -10.138 4.846 1.000 16.470 343 CYS AAA C 1
ATOM 4754 O O . CYS A 1 343 ? -14.909 -9.372 5.693 1.000 18.380 343 CYS AAA O 1
ATOM 4762 N N . TRP A 1 344 ? -16.423 -10.868 5.010 1.000 17.310 344 TRP AAA N 1
ATOM 4763 C CA . TRP A 1 344 ? -17.218 -10.862 6.253 1.000 17.780 344 TRP AAA CA 1
ATOM 4764 C C . TRP A 1 344 ? -16.674 -12.008 7.098 1.000 18.660 344 TRP AAA C 1
ATOM 4765 O O . TRP A 1 344 ? -16.689 -13.141 6.632 1.000 16.610 344 TRP AAA O 1
ATOM 4786 N N . ASN A 1 345 ? -16.078 -11.681 8.245 1.000 18.540 345 ASN AAA N 1
ATOM 4787 C CA . ASN A 1 345 ? -15.463 -12.668 9.160 1.000 20.010 345 ASN AAA CA 1
ATOM 4788 C C . ASN A 1 345 ? -16.566 -13.281 10.021 1.000 22.200 345 ASN AAA C 1
ATOM 4789 O O . ASN A 1 345 ? -16.743 -12.893 11.232 1.000 20.730 345 ASN AAA O 1
ATOM 4800 N N . ALA A 1 346 ? -17.293 -14.228 9.446 1.000 21.140 346 ALA AAA N 1
ATOM 4801 C CA . ALA A 1 346 ? -18.402 -14.932 10.102 1.000 18.900 346 ALA AAA CA 1
ATOM 4802 C C . ALA A 1 346 ? -17.898 -15.584 11.382 1.000 20.550 346 ALA AAA C 1
ATOM 4803 O O . ALA A 1 346 ? -18.647 -15.550 12.391 1.000 20.660 346 ALA AAA O 1
ATOM 4810 N N . GLN A 1 347 ? -16.735 -16.244 11.335 1.000 19.470 347 GLN AAA N 1
ATOM 4811 C CA . GLN A 1 347 ? -16.255 -16.992 12.527 1.000 20.760 347 GLN AAA CA 1
ATOM 4812 C C . GLN A 1 347 ? -15.923 -16.008 13.651 1.000 21.120 347 GLN AAA C 1
ATOM 4813 O O . GLN A 1 347 ? -16.310 -16.295 14.789 1.000 23.990 347 GLN AAA O 1
ATOM 4827 N N . ALA A 1 348 ? -15.276 -14.879 13.349 1.000 23.340 348 ALA AAA N 1
ATOM 4828 C CA . ALA A 1 348 ? -14.923 -13.860 14.373 1.000 24.010 348 ALA AAA CA 1
ATOM 4829 C C . ALA A 1 348 ? -16.197 -13.376 15.060 1.000 25.810 348 ALA AAA C 1
ATOM 4830 O O . ALA A 1 348 ? -16.195 -13.149 16.305 1.000 26.020 348 ALA AAA O 1
ATOM 4837 N N . VAL A 1 349 ? -17.287 -13.237 14.306 1.000 23.350 349 VAL AAA N 1
ATOM 4838 C CA . VAL A 1 349 ? -18.603 -12.787 14.848 1.000 25.880 349 VAL AAA CA 1
ATOM 4839 C C . VAL A 1 349 ? -19.078 -13.781 15.921 1.000 28.530 349 VAL AAA C 1
ATOM 4840 O O . VAL A 1 349 ? -19.476 -13.356 17.036 1.000 24.850 349 VAL AAA O 1
ATOM 4853 N N . LEU A 1 350 ? -19.024 -15.071 15.624 1.000 24.670 350 LEU AAA N 1
ATOM 4854 C CA . LEU A 1 350 ? -19.462 -16.073 16.612 1.000 26.830 350 LEU AAA CA 1
ATOM 4855 C C . LEU A 1 350 ? -18.469 -16.149 17.788 1.000 28.250 350 LEU AAA C 1
ATOM 4856 O O . LEU A 1 350 ? -18.941 -16.361 18.905 1.000 30.630 350 LEU AAA O 1
ATOM 4872 N N . ASP A 1 351 ? -17.160 -16.069 17.550 1.000 28.090 351 ASP AAA N 1
ATOM 4873 C CA . ASP A 1 351 ? -16.112 -16.106 18.603 1.000 30.910 351 ASP AAA CA 1
ATOM 4874 C C . ASP A 1 351 ? -16.432 -14.985 19.591 1.000 34.710 351 ASP AAA C 1
ATOM 4875 O O . ASP A 1 351 ? -16.422 -15.251 20.808 1.000 35.510 351 ASP AAA O 1
ATOM 4884 N N . ALA A 1 352 ? -16.767 -13.798 19.086 1.000 34.230 352 ALA AAA N 1
ATOM 4885 C CA . ALA A 1 352 ? -17.085 -12.613 19.917 1.000 37.310 352 ALA AAA CA 1
ATOM 4886 C C . ALA A 1 352 ? -18.350 -12.897 20.734 1.000 41.490 352 ALA AAA C 1
ATOM 4887 O O . ALA A 1 352 ? -18.326 -12.714 21.982 1.000 38.730 352 ALA AAA O 1
ATOM 4894 N N . HIS A 1 353 ? -19.412 -13.313 20.041 1.000 38.930 353 HIS AAA N 1
ATOM 4895 C CA . HIS A 1 353 ? -20.714 -13.699 20.627 1.000 41.740 353 HIS AAA CA 1
ATOM 4896 C C . HIS A 1 353 ? -20.524 -14.669 21.795 1.000 41.810 353 HIS AAA C 1
ATOM 4897 O O . HIS A 1 353 ? -21.214 -14.479 22.823 1.000 42.490 353 HIS AAA O 1
ATOM 4912 N N . ASN A 1 354 ? -19.674 -15.684 21.619 1.000 41.670 354 ASN AAA N 1
ATOM 4913 C CA . ASN A 1 354 ? -19.498 -16.805 22.580 1.000 40.760 354 ASN AAA CA 1
ATOM 4914 C C . ASN A 1 354 ? -18.691 -16.336 23.803 1.000 44.450 354 ASN AAA C 1
ATOM 4915 O O . ASN A 1 354 ? -18.989 -16.818 24.906 1.000 43.420 354 ASN AAA O 1
ATOM 4926 N N . ALA A 1 355 ? -17.685 -15.477 23.611 1.000 44.010 355 ALA AAA N 1
ATOM 4927 C CA . ALA A 1 355 ? -17.011 -14.739 24.707 1.000 46.860 355 ALA AAA CA 1
ATOM 4928 C C . ALA A 1 355 ? -18.066 -13.950 25.507 1.000 50.560 355 ALA AAA C 1
ATOM 4929 O O . ALA A 1 355 ? -18.097 -14.124 26.725 1.000 58.490 355 ALA AAA O 1
ATOM 4936 N N . GLU A 1 356 ? -18.937 -13.167 24.854 1.000 54.590 356 GLU AAA N 1
ATOM 4937 C CA . GLU A 1 356 ? -19.939 -12.278 25.519 1.000 53.480 356 GLU AAA CA 1
ATOM 4938 C C . GLU A 1 356 ? -21.153 -13.069 26.049 1.000 61.120 356 GLU AAA C 1
ATOM 4939 O O . GLU A 1 356 ? -22.020 -12.414 26.669 1.000 66.100 356 GLU AAA O 1
ATOM 4945 N N . HIS A 1 357 ? -21.261 -14.388 25.807 1.000 63.060 357 HIS AAA N 1
ATOM 4946 C CA . HIS A 1 357 ? -22.324 -15.275 26.378 1.000 65.390 357 HIS AAA CA 1
ATOM 4947 C C . HIS A 1 357 ? -21.867 -16.731 26.438 1.000 69.320 357 HIS AAA C 1
ATOM 4948 O O . HIS A 1 357 ? -22.304 -17.525 25.605 1.000 72.280 357 HIS AAA O 1
ATOM 4963 N N . PRO A 1 358 ? -21.049 -17.172 27.424 1.000 70.460 358 PRO AAA N 1
ATOM 4964 C CA . PRO A 1 358 ? -20.553 -18.551 27.427 1.000 71.480 358 PRO AAA CA 1
ATOM 4965 C C . PRO A 1 358 ? -21.691 -19.591 27.549 1.000 70.910 358 PRO AAA C 1
ATOM 4966 O O . PRO A 1 358 ? -21.450 -20.762 27.250 1.000 60.500 358 PRO AAA O 1
ATOM 4977 N N . GLY A 1 359 ? -22.894 -19.157 27.962 1.000 67.620 359 GLY AAA N 1
ATOM 4978 C CA . GLY A 1 359 ? -24.103 -20.002 28.038 1.000 69.890 359 GLY AAA CA 1
ATOM 4979 C C . GLY A 1 359 ? -24.644 -20.310 26.654 1.000 70.890 359 GLY AAA C 1
ATOM 4980 O O . GLY A 1 359 ? -24.742 -21.496 26.301 1.000 78.300 359 GLY AAA O 1
ATOM 4984 N N . ASP A 1 360 ? -24.908 -19.260 25.877 1.000 70.500 360 ASP AAA N 1
ATOM 4985 C CA . ASP A 1 360 ? -25.582 -19.288 24.550 1.000 61.150 360 ASP AAA CA 1
ATOM 4986 C C . ASP A 1 360 ? -24.533 -19.398 23.417 1.000 53.570 360 ASP AAA C 1
ATOM 4987 O O . ASP A 1 360 ? -24.602 -18.578 22.496 1.000 50.970 360 ASP AAA O 1
ATOM 4996 N N . LYS A 1 361 ? -23.641 -20.399 23.444 1.000 51.680 361 LYS AAA N 1
ATOM 4997 C CA . LYS A 1 361 ? -22.537 -20.596 22.451 1.000 56.770 361 LYS AAA CA 1
ATOM 4998 C C . LYS A 1 361 ? -23.113 -20.962 21.075 1.000 49.480 361 LYS AAA C 1
ATOM 4999 O O . LYS A 1 361 ? -23.994 -21.809 21.026 1.000 43.960 361 LYS AAA O 1
ATOM 5018 N N . LEU A 1 362 ? -22.628 -20.358 19.987 1.000 40.700 362 LEU AAA N 1
ATOM 5019 C CA . LEU A 1 362 ? -23.163 -20.629 18.631 1.000 33.760 362 LEU AAA CA 1
ATOM 5020 C C . LEU A 1 362 ? -22.031 -21.121 17.731 1.000 29.620 362 LEU AAA C 1
ATOM 5021 O O . LEU A 1 362 ? -20.850 -20.720 17.944 1.000 28.470 362 LEU AAA O 1
ATOM 5037 N N . SER A 1 363 ? -22.386 -21.904 16.722 1.000 26.620 363 SER AAA N 1
ATOM 5038 C CA . SER A 1 363 ? -21.492 -22.232 15.587 1.000 23.200 363 SER AAA CA 1
ATOM 5039 C C . SER A 1 363 ? -22.320 -22.187 14.291 1.000 20.970 363 SER AAA C 1
ATOM 5040 O O . SER A 1 363 ? -23.555 -22.269 14.350 1.000 21.580 363 SER AAA O 1
ATOM 5048 N N . TYR A 1 364 ? -21.658 -22.092 13.154 1.000 19.810 364 TYR AAA N 1
ATOM 5049 C CA . TYR A 1 364 ? -22.261 -22.503 11.864 1.000 19.030 364 TYR AAA CA 1
ATOM 5050 C C . TYR A 1 364 ? -21.603 -23.837 11.497 1.000 17.680 364 TYR AAA C 1
ATOM 5051 O O . TYR A 1 364 ? -20.648 -24.200 12.184 1.000 20.770 364 TYR AAA O 1
ATOM 5069 N N . THR A 1 365 ? -22.039 -24.442 10.402 1.000 17.730 365 THR AAA N 1
ATOM 5070 C CA . THR A 1 365 ? -21.515 -25.704 9.848 1.000 17.950 365 THR AAA CA 1
ATOM 5071 C C . THR A 1 365 ? -20.487 -25.403 8.754 1.000 17.810 365 THR AAA C 1
ATOM 5072 O O . THR A 1 365 ? -20.870 -25.018 7.652 1.000 17.320 365 THR AAA O 1
ATOM 5083 N N . THR A 1 366 ? -19.204 -25.511 9.097 1.000 18.420 366 THR AAA N 1
ATOM 5084 C CA . THR A 1 366 ? -18.101 -25.271 8.145 1.000 18.870 366 THR AAA CA 1
ATOM 5085 C C . THR A 1 366 ? -18.213 -26.343 7.062 1.000 18.630 366 THR AAA C 1
ATOM 5086 O O . THR A 1 366 ? -18.560 -27.502 7.409 1.000 21.250 366 THR AAA O 1
ATOM 5097 N N . ARG A 1 367 ? -17.998 -25.968 5.817 1.000 16.510 367 ARG AAA N 1
ATOM 5098 C CA . ARG A 1 367 ? -18.042 -26.934 4.697 1.000 20.980 367 ARG AAA CA 1
ATOM 5099 C C . ARG A 1 367 ? -16.666 -26.984 4.038 1.000 20.290 367 ARG AAA C 1
ATOM 5100 O O . ARG A 1 367 ? -15.698 -26.523 4.627 1.000 18.910 367 ARG AAA O 1
ATOM 5121 N N . TYR A 1 368 ? -16.583 -27.557 2.850 1.000 19.490 368 TYR AAA N 1
ATOM 5122 C CA . TYR A 1 368 ? -15.307 -27.750 2.157 1.000 19.900 368 TYR AAA CA 1
ATOM 5123 C C . TYR A 1 368 ? -14.671 -26.384 1.901 1.000 20.100 368 TYR AAA C 1
ATOM 5124 O O . TYR A 1 368 ? -15.374 -25.435 1.504 1.000 17.950 368 TYR AAA O 1
ATOM 5142 N N . GLN A 1 369 ? -13.372 -26.267 2.147 1.000 19.040 369 GLN AAA N 1
ATOM 5143 C CA . GLN A 1 369 ? -12.585 -25.037 1.884 1.000 19.370 369 GLN AAA CA 1
ATOM 5144 C C . GLN A 1 369 ? -13.049 -23.871 2.765 1.000 18.400 369 GLN AAA C 1
ATOM 5145 O O . GLN A 1 369 ? -12.634 -22.747 2.488 1.000 18.600 369 GLN AAA O 1
ATOM 5159 N N . ASP A 1 370 ? -13.635 -24.143 3.920 1.000 17.340 370 ASP AAA N 1
ATOM 5160 C CA . ASP A 1 370 ? -14.056 -23.092 4.880 1.000 17.430 370 ASP AAA CA 1
ATOM 5161 C C . ASP A 1 370 ? -12.843 -22.268 5.303 1.000 19.010 370 ASP AAA C 1
ATOM 5162 O O . ASP A 1 370 ? -11.766 -22.852 5.556 1.000 18.840 370 ASP AAA O 1
ATOM 5171 N N . THR A 1 371 ? -12.985 -20.948 5.348 1.000 16.700 371 THR AAA N 1
ATOM 5172 C CA . THR A 1 371 ? -11.915 -20.051 5.844 1.000 17.710 371 THR AAA CA 1
ATOM 5173 C C . THR A 1 371 ? -12.406 -19.240 7.042 1.000 17.490 371 THR AAA C 1
ATOM 5174 O O . THR A 1 371 ? -11.558 -18.516 7.630 1.000 19.880 371 THR AAA O 1
ATOM 5185 N N . GLY A 1 372 ? -13.707 -19.253 7.342 1.000 17.310 372 GLY AAA N 1
ATOM 5186 C CA . GLY A 1 372 ? -14.287 -18.283 8.302 1.000 18.040 372 GLY AAA CA 1
ATOM 5187 C C . GLY A 1 372 ? -14.732 -16.981 7.636 1.000 17.530 372 GLY AAA C 1
ATOM 5188 O O . GLY A 1 372 ? -15.463 -16.192 8.290 1.000 16.540 372 GLY AAA O 1
ATOM 5192 N N . PHE A 1 373 ? -14.368 -16.746 6.366 1.000 15.730 373 PHE AAA N 1
ATOM 5193 C CA . PHE A 1 373 ? -14.731 -15.519 5.623 1.000 16.620 373 PHE AAA CA 1
ATOM 5194 C C . PHE A 1 373 ? -15.701 -15.862 4.510 1.000 15.460 373 PHE AAA C 1
ATOM 5195 O O . PHE A 1 373 ? -15.484 -16.894 3.775 1.000 14.960 373 PHE AAA O 1
ATOM 5212 N N . PHE A 1 374 ? -16.673 -14.988 4.319 1.000 16.020 374 PHE AAA N 1
ATOM 5213 C CA . PHE A 1 374 ? -17.652 -15.064 3.209 1.000 15.710 374 PHE AAA CA 1
ATOM 5214 C C . PHE A 1 374 ? -17.709 -13.733 2.475 1.000 14.070 374 PHE AAA C 1
ATOM 5215 O O . PHE A 1 374 ? -17.271 -12.700 3.026 1.000 14.110 374 PHE AAA O 1
ATOM 5232 N N . LEU A 1 375 ? -18.217 -13.767 1.246 1.000 14.080 375 LEU AAA N 1
ATOM 5233 C CA . LEU A 1 375 ? -18.236 -12.579 0.358 1.000 14.350 375 LEU AAA CA 1
ATOM 5234 C C . LEU A 1 375 ? -19.379 -11.679 0.832 1.000 13.450 375 LEU AAA C 1
ATOM 5235 O O . LEU A 1 375 ? -20.562 -11.912 0.506 1.000 15.010 375 LEU AAA O 1
ATOM 5251 N N . GLU A 1 376 ? -19.010 -10.633 1.559 1.000 15.060 376 GLU AAA N 1
ATOM 5252 C CA . GLU A 1 376 ? -19.967 -9.676 2.153 1.000 14.660 376 GLU AAA CA 1
ATOM 5253 C C . GLU A 1 376 ? -20.807 -8.989 1.093 1.000 16.040 376 GLU AAA C 1
ATOM 5254 O O . GLU A 1 376 ? -21.990 -8.744 1.364 1.000 15.470 376 GLU AAA O 1
ATOM 5266 N N . LYS A 1 377 ? -20.252 -8.688 -0.090 1.000 15.210 377 LYS AAA N 1
ATOM 5267 C CA . LYS A 1 377 ? -20.960 -7.917 -1.125 1.000 15.570 377 LYS AAA CA 1
ATOM 5268 C C . LYS A 1 377 ? -22.326 -8.531 -1.433 1.000 15.720 377 LYS AAA C 1
ATOM 5269 O O . LYS A 1 377 ? -23.273 -7.774 -1.709 1.000 15.780 377 LYS AAA O 1
ATOM 5288 N N . TYR A 1 378 ? -22.414 -9.860 -1.490 1.000 13.880 378 TYR AAA N 1
ATOM 5289 C CA . TYR A 1 378 ? -23.624 -10.593 -1.930 1.000 13.680 378 TYR AAA CA 1
ATOM 5290 C C . TYR A 1 378 ? -24.086 -11.567 -0.845 1.000 13.150 378 TYR AAA C 1
ATOM 5291 O O . TYR A 1 378 ? -24.826 -12.520 -1.138 1.000 14.790 378 TYR AAA O 1
ATOM 5309 N N . ALA A 1 379 ? -23.661 -11.347 0.395 1.000 14.420 379 ALA AAA N 1
ATOM 5310 C CA . ALA A 1 379 ? -24.083 -12.158 1.542 1.000 13.730 379 ALA AAA CA 1
ATOM 5311 C C . ALA A 1 379 ? -25.595 -11.980 1.768 1.000 13.940 379 ALA AAA C 1
ATOM 5312 O O . ALA A 1 379 ? -26.176 -10.937 1.409 1.000 15.170 379 ALA AAA O 1
ATOM 5319 N N . ALA A 1 380 ? -26.209 -13.032 2.298 1.000 14.260 380 ALA AAA N 1
ATOM 5320 C CA . ALA A 1 380 ? -27.617 -13.046 2.741 1.000 15.460 380 ALA AAA CA 1
ATOM 5321 C C . ALA A 1 380 ? -27.738 -12.154 3.984 1.000 16.520 380 ALA AAA C 1
ATOM 5322 O O . ALA A 1 380 ? -27.146 -12.462 5.068 1.000 17.220 380 ALA AAA O 1
ATOM 5329 N N . ILE A 1 381 ? -28.444 -11.041 3.820 1.000 17.190 381 ILE AAA N 1
ATOM 5330 C CA . ILE A 1 381 ? -28.604 -10.051 4.932 1.000 18.330 381 ILE AAA CA 1
ATOM 5331 C C . ILE A 1 381 ? -30.039 -10.160 5.429 1.000 19.920 381 ILE AAA C 1
ATOM 5332 O O . ILE A 1 381 ? -30.959 -10.129 4.608 1.000 19.310 381 ILE AAA O 1
ATOM 5348 N N . THR A 1 382 ? -30.212 -10.379 6.729 1.000 21.790 382 THR AAA N 1
ATOM 5349 C CA . THR A 1 382 ? -31.568 -10.510 7.326 1.000 21.850 382 THR AAA CA 1
ATOM 5350 C C . THR A 1 382 ? -32.483 -9.379 6.823 1.000 24.240 382 THR AAA C 1
ATOM 5351 O O . THR A 1 382 ? -32.102 -8.200 6.959 1.000 23.190 382 THR AAA O 1
ATOM 5362 N N . GLY A 1 383 ? -33.641 -9.715 6.267 1.000 24.900 383 GLY AAA N 1
ATOM 5363 C CA . GLY A 1 383 ? -34.584 -8.722 5.735 1.000 27.330 383 GLY AAA CA 1
ATOM 5364 C C . GLY A 1 383 ? -34.548 -8.596 4.214 1.000 30.150 383 GLY AAA C 1
ATOM 5365 O O . GLY A 1 383 ? -35.559 -8.118 3.667 1.000 31.480 383 GLY AAA O 1
ATOM 5369 N N . ASN A 1 384 ? -33.475 -9.032 3.525 1.000 27.240 384 ASN AAA N 1
ATOM 5370 C CA . ASN A 1 384 ? -33.294 -8.806 2.051 1.000 24.750 384 ASN AAA CA 1
ATOM 5371 C C . ASN A 1 384 ? -34.145 -9.798 1.225 1.000 26.190 384 ASN AAA C 1
ATOM 5372 O O . ASN A 1 384 ? -34.104 -9.766 -0.031 1.000 23.490 384 ASN AAA O 1
ATOM 5383 N N . ASN A 1 385 ? -34.886 -10.702 1.870 1.000 28.160 385 ASN AAA N 1
ATOM 5384 C CA . ASN A 1 385 ? -35.878 -11.558 1.161 1.000 30.430 385 ASN AAA CA 1
ATOM 5385 C C . ASN A 1 385 ? -37.243 -11.484 1.869 1.000 32.810 385 ASN AAA C 1
ATOM 5386 O O . ASN A 1 385 ? -38.049 -12.420 1.660 1.000 34.270 385 ASN AAA O 1
ATOM 5397 N N . LYS A 1 386 ? -37.475 -10.481 2.734 1.000 39.640 386 LYS AAA N 1
ATOM 5398 C CA . LYS A 1 386 ? -38.546 -10.572 3.778 1.000 40.280 386 LYS AAA CA 1
ATOM 5399 C C . LYS A 1 386 ? -39.934 -10.458 3.129 1.000 39.750 386 LYS AAA C 1
ATOM 5400 O O . LYS A 1 386 ? -40.893 -10.916 3.787 1.000 41.110 386 LYS AAA O 1
ATOM 5419 N N . ASP A 1 387 ? -40.045 -9.881 1.919 1.000 39.520 387 ASP AAA N 1
ATOM 5420 C CA . ASP A 1 387 ? -41.352 -9.615 1.234 1.000 41.640 387 ASP AAA CA 1
ATOM 5421 C C . ASP A 1 387 ? -41.635 -10.627 0.114 1.000 38.130 387 ASP AAA C 1
ATOM 5422 O O . ASP A 1 387 ? -42.590 -10.400 -0.664 1.000 34.230 387 ASP AAA O 1
ATOM 5431 N N . GLN A 1 388 ? -40.851 -11.702 0.005 1.000 37.250 388 GLN AAA N 1
ATOM 5432 C CA . GLN A 1 388 ? -41.045 -12.693 -1.092 1.000 43.660 388 GLN AAA CA 1
ATOM 5433 C C . GLN A 1 388 ? -42.261 -13.587 -0.732 1.000 45.310 388 GLN AAA C 1
ATOM 5434 O O . GLN A 1 388 ? -42.596 -13.697 0.482 1.000 42.500 388 GLN AAA O 1
ATOM 5448 N N . LYS A 1 389 ? -42.903 -14.189 -1.743 1.000 50.620 389 LYS AAA N 1
ATOM 5449 C CA . LYS A 1 389 ? -44.213 -14.897 -1.610 1.000 52.050 389 LYS AAA CA 1
ATOM 5450 C C . LYS A 1 389 ? -44.073 -16.366 -2.051 1.000 55.590 389 LYS AAA C 1
ATOM 5451 O O . LYS A 1 389 ? -45.138 -17.010 -2.268 1.000 52.020 389 LYS AAA O 1
ATOM 5457 N N . SER A 1 390 ? -42.829 -16.879 -2.163 1.000 50.440 390 SER AAA N 1
ATOM 5458 C CA . SER A 1 390 ? -42.499 -18.244 -2.672 1.000 47.920 390 SER AAA CA 1
ATOM 5459 C C . SER A 1 390 ? -41.314 -18.871 -1.890 1.000 42.630 390 SER AAA C 1
ATOM 5460 O O . SER A 1 390 ? -41.388 -18.971 -0.644 1.000 46.880 390 SER AAA O 1
ATOM 5468 N N . SER A 1 391 ? -40.263 -19.326 -2.572 1.000 42.000 391 SER AAA N 1
ATOM 5469 C CA . SER A 1 391 ? -39.042 -19.909 -1.952 1.000 40.270 391 SER AAA CA 1
ATOM 5470 C C . SER A 1 391 ? -38.114 -18.773 -1.515 1.000 37.710 391 SER AAA C 1
ATOM 5471 O O . SER A 1 391 ? -37.572 -18.094 -2.427 1.000 39.650 391 SER AAA O 1
ATOM 5479 N N . SER A 1 392 ? -37.915 -18.616 -0.201 1.000 38.500 392 SER AAA N 1
ATOM 5480 C CA . SER A 1 392 ? -37.034 -17.600 0.434 1.000 38.540 392 SER AAA CA 1
ATOM 5481 C C . SER A 1 392 ? -35.620 -17.712 -0.157 1.000 36.760 392 SER AAA C 1
ATOM 5482 O O . SER A 1 392 ? -34.955 -16.639 -0.333 1.000 39.550 392 SER AAA O 1
ATOM 5490 N N . GLU A 1 393 ? -35.219 -18.929 -0.546 1.000 32.210 393 GLU AAA N 1
ATOM 5491 C CA . GLU A 1 393 ? -33.838 -19.241 -0.982 1.000 33.410 393 GLU AAA CA 1
ATOM 5492 C C . GLU A 1 393 ? -33.556 -18.611 -2.348 1.000 30.960 393 GLU AAA C 1
ATOM 5493 O O . GLU A 1 393 ? -32.382 -18.362 -2.653 1.000 30.100 393 GLU AAA O 1
ATOM 5505 N N . LEU A 1 394 ? -34.573 -18.416 -3.187 1.000 25.510 394 LEU AAA N 1
ATOM 5506 C CA . LEU A 1 394 ? -34.366 -17.957 -4.578 1.000 27.830 394 LEU AAA CA 1
ATOM 5507 C C . LEU A 1 394 ? -34.797 -16.500 -4.741 1.000 25.800 394 LEU AAA C 1
ATOM 5508 O O . LEU A 1 394 ? -34.757 -16.006 -5.907 1.000 27.540 394 LEU AAA O 1
ATOM 5524 N N . ASN A 1 395 ? -35.199 -15.821 -3.676 1.000 25.340 395 ASN AAA N 1
ATOM 5525 C CA . ASN A 1 395 ? -35.828 -14.485 -3.871 1.000 25.320 395 ASN AAA CA 1
ATOM 5526 C C . ASN A 1 395 ? -35.117 -13.393 -3.095 1.000 22.900 395 ASN AAA C 1
ATOM 5527 O O . ASN A 1 395 ? -35.824 -12.565 -2.511 1.000 23.410 395 ASN AAA O 1
ATOM 5538 N N . TRP A 1 396 ? -33.783 -13.367 -3.110 1.000 20.350 396 TRP AAA N 1
ATOM 5539 C CA . TRP A 1 396 ? -33.035 -12.222 -2.526 1.000 17.260 396 TRP AAA CA 1
ATOM 5540 C C . TRP A 1 396 ? -33.159 -11.005 -3.466 1.000 17.290 396 TRP AAA C 1
ATOM 5541 O O . TRP A 1 396 ? -33.208 -11.189 -4.655 1.000 15.950 396 TRP AAA O 1
ATOM 5562 N N . ASN A 1 397 ? -33.196 -9.800 -2.897 1.000 18.120 397 ASN AAA N 1
ATOM 5563 C CA . ASN A 1 397 ? -33.399 -8.537 -3.636 1.000 18.700 397 ASN AAA CA 1
ATOM 5564 C C . ASN A 1 397 ? -32.047 -7.990 -4.158 1.000 19.270 397 ASN AAA C 1
ATOM 5565 O O . ASN A 1 397 ? -32.085 -6.994 -4.898 1.000 21.850 397 ASN AAA O 1
ATOM 5576 N N . ASN A 1 398 ? -30.905 -8.629 -3.900 1.000 16.970 398 ASN AAA N 1
ATOM 5577 C CA . ASN A 1 398 ? -29.588 -8.042 -4.294 1.000 16.190 398 ASN AAA CA 1
ATOM 5578 C C . ASN A 1 398 ? -29.446 -7.928 -5.811 1.000 15.180 398 ASN AAA C 1
ATOM 5579 O O . ASN A 1 398 ? -29.221 -8.965 -6.514 1.000 15.440 398 ASN AAA O 1
ATOM 5590 N N . ASN A 1 399 ? -29.472 -6.727 -6.369 1.000 14.190 399 ASN AAA N 1
ATOM 5591 C CA . ASN A 1 399 ? -29.095 -6.586 -7.791 1.000 13.960 399 ASN AAA CA 1
ATOM 5592 C C . ASN A 1 399 ? -27.646 -7.054 -8.035 1.000 13.860 399 ASN AAA C 1
ATOM 5593 O O . ASN A 1 399 ? -26.774 -6.929 -7.160 1.000 12.780 399 ASN AAA O 1
ATOM 5604 N N . LEU A 1 400 ? -27.358 -7.582 -9.222 1.000 14.070 400 LEU AAA N 1
ATOM 5605 C CA . LEU A 1 400 ? -25.970 -7.956 -9.611 1.000 13.760 400 LEU AAA CA 1
ATOM 5606 C C . LEU A 1 400 ? -25.342 -6.727 -10.252 1.000 13.780 400 LEU AAA C 1
ATOM 5607 O O . LEU A 1 400 ? -25.813 -6.299 -11.323 1.000 14.510 400 LEU AAA O 1
ATOM 5623 N N . ARG A 1 401 ? -24.338 -6.132 -9.586 1.000 14.200 401 ARG AAA N 1
ATOM 5624 C CA . ARG A 1 401 ? -23.652 -4.949 -10.166 1.000 15.160 401 ARG AAA CA 1
ATOM 5625 C C . ARG A 1 401 ? -22.775 -5.413 -11.343 1.000 15.010 401 ARG AAA C 1
ATOM 5626 O O . ARG A 1 401 ? -21.909 -6.249 -11.157 1.000 17.070 401 ARG AAA O 1
ATOM 5647 N N . ILE A 1 402 ? -22.953 -4.868 -12.528 1.000 14.340 402 ILE AAA N 1
ATOM 5648 C CA . ILE A 1 402 ? -22.170 -5.255 -13.732 1.000 16.080 402 ILE AAA CA 1
ATOM 5649 C C . ILE A 1 402 ? -21.054 -4.228 -13.979 1.000 17.410 402 ILE AAA C 1
ATOM 5650 O O . ILE A 1 402 ? -19.879 -4.630 -13.948 1.000 17.380 402 ILE AAA O 1
ATOM 5666 N N . TYR A 1 403 ? -21.414 -2.935 -14.131 1.000 15.400 403 TYR AAA N 1
ATOM 5667 C CA . TYR A 1 403 ? -20.464 -1.824 -14.398 1.000 16.000 403 TYR AAA CA 1
ATOM 5668 C C . TYR A 1 403 ? -20.629 -0.732 -13.346 1.000 15.680 403 TYR AAA C 1
ATOM 5669 O O . TYR A 1 403 ? -21.773 -0.207 -13.128 1.000 15.680 403 TYR AAA O 1
ATOM 5687 N N . ARG A 1 404 ? -19.508 -0.441 -12.685 1.000 14.960 404 ARG AAA N 1
ATOM 5688 C CA . ARG A 1 404 ? -19.420 0.627 -11.664 1.000 15.720 404 ARG AAA CA 1
ATOM 5689 C C . ARG A 1 404 ? -18.422 1.661 -12.171 1.000 16.420 404 ARG AAA C 1
ATOM 5690 O O . ARG A 1 404 ? -17.483 1.298 -12.884 1.000 16.870 404 ARG AAA O 1
ATOM 5711 N N . TYR A 1 405 ? -18.600 2.895 -11.740 1.000 16.450 405 TYR AAA N 1
ATOM 5712 C CA . TYR A 1 405 ? -17.758 4.015 -12.202 1.000 17.090 405 TYR AAA CA 1
ATOM 5713 C C . TYR A 1 405 ? -16.293 3.793 -11.827 1.000 17.140 405 TYR AAA C 1
ATOM 5714 O O . TYR A 1 405 ? -15.445 4.293 -12.521 1.000 16.190 405 TYR AAA O 1
ATOM 5732 N N . SER A 1 406 ? -15.963 3.099 -10.740 1.000 18.070 406 SER AAA N 1
ATOM 5733 C CA . SER A 1 406 ? -14.534 2.812 -10.443 1.000 17.870 406 SER AAA CA 1
ATOM 5734 C C . SER A 1 406 ? -13.904 2.021 -11.612 1.000 18.390 406 SER AAA C 1
ATOM 5735 O O . SER A 1 406 ? -12.703 2.190 -11.887 1.000 16.720 406 SER AAA O 1
ATOM 5743 N N . GLU A 1 407 ? -14.693 1.219 -12.330 1.000 16.080 407 GLU AAA N 1
ATOM 5744 C CA . GLU A 1 407 ? -14.200 0.498 -13.505 1.000 17.230 407 GLU AAA CA 1
ATOM 5745 C C . GLU A 1 407 ? -13.953 1.467 -14.656 1.000 17.580 407 GLU AAA C 1
ATOM 5746 O O . GLU A 1 407 ? -12.946 1.266 -15.398 1.000 16.130 407 GLU AAA O 1
ATOM 5758 N N . THR A 1 408 ? -14.828 2.460 -14.819 1.000 16.970 408 THR AAA N 1
ATOM 5759 C CA . THR A 1 408 ? -14.601 3.531 -15.807 1.000 18.520 408 THR AAA CA 1
ATOM 5760 C C . THR A 1 408 ? -13.232 4.187 -15.541 1.000 18.070 408 THR AAA C 1
ATOM 5761 O O . THR A 1 408 ? -12.464 4.361 -16.474 1.000 20.710 408 THR AAA O 1
ATOM 5772 N N . LEU A 1 409 ? -12.982 4.612 -14.306 1.000 19.180 409 LEU AAA N 1
ATOM 5773 C CA . LEU A 1 409 ? -11.742 5.329 -13.919 1.000 19.400 409 LEU AAA CA 1
ATOM 5774 C C . LEU A 1 409 ? -10.514 4.430 -14.145 1.000 20.900 409 LEU AAA C 1
ATOM 5775 O O . LEU A 1 409 ? -9.498 4.915 -14.714 1.000 23.460 409 LEU AAA O 1
ATOM 5791 N N . LEU A 1 410 ? -10.573 3.169 -13.728 1.000 19.410 410 LEU AAA N 1
ATOM 5792 C CA . LEU A 1 410 ? -9.430 2.244 -13.880 1.000 20.100 410 LEU AAA CA 1
ATOM 5793 C C . LEU A 1 410 ? -9.229 1.924 -15.365 1.000 20.950 410 LEU AAA C 1
ATOM 5794 O O . LEU A 1 410 ? -8.049 1.817 -15.788 1.000 21.050 410 LEU AAA O 1
ATOM 5810 N N . ASN A 1 411 ? -10.303 1.723 -16.126 1.000 19.070 411 ASN AAA N 1
ATOM 5811 C CA . ASN A 1 411 ? -10.219 1.493 -17.603 1.000 20.460 411 ASN AAA CA 1
ATOM 5812 C C . ASN A 1 411 ? -9.464 2.674 -18.260 1.000 24.500 411 ASN AAA C 1
ATOM 5813 O O . ASN A 1 411 ? -8.516 2.428 -19.046 1.000 23.840 411 ASN AAA O 1
ATOM 5824 N N . ALA A 1 412 ? -9.863 3.917 -17.935 1.000 22.640 412 ALA AAA N 1
ATOM 5825 C CA . ALA A 1 412 ? -9.233 5.146 -18.481 1.000 23.490 412 ALA AAA CA 1
ATOM 5826 C C . ALA A 1 412 ? -7.755 5.199 -18.055 1.000 25.200 412 ALA AAA C 1
ATOM 5827 O O . ALA A 1 412 ? -6.902 5.403 -18.901 1.000 26.210 412 ALA AAA O 1
ATOM 5834 N N . ALA A 1 413 ? -7.435 5.030 -16.771 1.000 25.840 413 ALA AAA N 1
ATOM 5835 C CA . ALA A 1 413 ? -6.027 4.996 -16.303 1.000 24.190 413 ALA AAA CA 1
ATOM 5836 C C . ALA A 1 413 ? -5.235 3.983 -17.153 1.000 27.250 413 ALA AAA C 1
ATOM 5837 O O . ALA A 1 413 ? -4.142 4.323 -17.684 1.000 27.830 413 ALA AAA O 1
ATOM 5844 N N . GLU A 1 414 ? -5.714 2.756 -17.285 1.000 23.510 414 GLU AAA N 1
ATOM 5845 C CA . GLU A 1 414 ? -4.957 1.690 -17.986 1.000 24.680 414 GLU AAA CA 1
ATOM 5846 C C . GLU A 1 414 ? -4.759 2.089 -19.453 1.000 28.750 414 GLU AAA C 1
ATOM 5847 O O . GLU A 1 414 ? -3.648 1.912 -19.961 1.000 29.720 414 GLU AAA O 1
ATOM 5859 N N . LEU A 1 415 ? -5.816 2.555 -20.115 1.000 25.880 415 LEU AAA N 1
ATOM 5860 C CA . LEU A 1 415 ? -5.768 2.914 -21.560 1.000 28.440 415 LEU AAA CA 1
ATOM 5861 C C . LEU A 1 415 ? -4.769 4.071 -21.760 1.000 26.540 415 LEU AAA C 1
ATOM 5862 O O . LEU A 1 415 ? -3.964 3.990 -22.719 1.000 31.850 415 LEU AAA O 1
ATOM 5878 N N . ILE A 1 416 ? -4.783 5.068 -20.886 1.000 29.950 416 ILE AAA N 1
ATOM 5879 C CA . ILE A 1 416 ? -3.808 6.201 -20.930 1.000 32.190 416 ILE AAA CA 1
ATOM 5880 C C . ILE A 1 416 ? -2.402 5.605 -20.785 1.000 37.550 416 ILE AAA C 1
ATOM 5881 O O . ILE A 1 416 ? -1.520 5.889 -21.641 1.000 34.520 416 ILE AAA O 1
ATOM 5897 N N . THR A 1 417 ? -2.199 4.749 -19.784 1.000 32.050 417 THR AAA N 1
ATOM 5898 C CA . THR A 1 417 ? -0.869 4.177 -19.514 1.000 33.150 417 THR AAA CA 1
ATOM 5899 C C . THR A 1 417 ? -0.415 3.334 -20.701 1.000 30.760 417 THR AAA C 1
ATOM 5900 O O . THR A 1 417 ? 0.809 3.242 -20.889 1.000 33.910 417 THR AAA O 1
ATOM 5911 N N . ARG A 1 418 ? -1.329 2.729 -21.456 1.000 28.070 418 ARG AAA N 1
ATOM 5912 C CA . ARG A 1 418 ? -0.982 1.851 -22.605 1.000 29.870 418 ARG AAA CA 1
ATOM 5913 C C . ARG A 1 418 ? -0.751 2.714 -23.862 1.000 34.550 418 ARG AAA C 1
ATOM 5914 O O . ARG A 1 418 ? -0.574 2.127 -24.927 1.000 35.230 418 ARG AAA O 1
ATOM 5935 N N . GLY A 1 419 ? -0.769 4.039 -23.742 1.000 35.810 419 GLY AAA N 1
ATOM 5936 C CA . GLY A 1 419 ? -0.467 4.965 -24.847 1.000 38.260 419 GLY AAA CA 1
ATOM 5937 C C . GLY A 1 419 ? -1.671 5.224 -25.735 1.000 41.600 419 GLY AAA C 1
ATOM 5938 O O . GLY A 1 419 ? -1.463 5.617 -26.877 1.000 37.510 419 GLY AAA O 1
ATOM 5942 N N . ALA A 1 420 ? -2.905 5.085 -25.233 1.000 39.360 420 ALA AAA N 1
ATOM 5943 C CA . ALA A 1 420 ? -4.130 5.306 -26.042 1.000 36.640 420 ALA AAA CA 1
ATOM 5944 C C . ALA A 1 420 ? -4.388 6.802 -26.207 1.000 33.050 420 ALA AAA C 1
ATOM 5945 O O . ALA A 1 420 ? -5.170 7.152 -27.104 1.000 32.170 420 ALA AAA O 1
ATOM 5952 N N . GLY A 1 421 ? -3.772 7.647 -25.385 1.000 32.640 421 GLY AAA N 1
ATOM 5953 C CA . GLY A 1 421 ? -4.147 9.059 -25.274 1.000 35.960 421 GLY AAA CA 1
ATOM 5954 C C . GLY A 1 421 ? -3.523 9.702 -24.064 1.000 39.850 421 GLY AAA C 1
ATOM 5955 O O . GLY A 1 421 ? -3.004 8.993 -23.185 1.000 42.190 421 GLY AAA O 1
ATOM 5959 N N . GLN A 1 422 ? -3.520 11.022 -24.026 1.000 40.450 422 GLN AAA N 1
ATOM 5960 C CA . GLN A 1 422 ? -3.061 11.727 -22.816 1.000 46.160 422 GLN AAA CA 1
ATOM 5961 C C . GLN A 1 422 ? -4.269 11.913 -21.893 1.000 40.000 422 GLN AAA C 1
ATOM 5962 O O . GLN A 1 422 ? -5.388 11.980 -22.395 1.000 36.900 422 GLN AAA O 1
ATOM 5976 N N . GLY A 1 423 ? -4.027 12.022 -20.594 1.000 40.170 423 GLY AAA N 1
ATOM 5977 C CA . GLY A 1 423 ? -5.087 12.160 -19.582 1.000 38.870 423 GLY AAA CA 1
ATOM 5978 C C . GLY A 1 423 ? -4.493 11.898 -18.227 1.000 39.750 423 GLY AAA C 1
ATOM 5979 O O . GLY A 1 423 ? -3.337 11.438 -18.212 1.000 35.700 423 GLY AAA O 1
ATOM 5983 N N . ASP A 1 424 ? -5.196 12.233 -17.141 1.000 35.010 424 ASP AAA N 1
ATOM 5984 C CA . ASP A 1 424 ? -4.593 12.100 -15.802 1.000 38.020 424 ASP AAA CA 1
ATOM 5985 C C . ASP A 1 424 ? -4.853 10.680 -15.275 1.000 35.560 424 ASP AAA C 1
ATOM 5986 O O . ASP A 1 424 ? -5.734 10.507 -14.382 1.000 31.320 424 ASP AAA O 1
ATOM 5995 N N . ALA A 1 425 ? -4.045 9.717 -15.735 1.000 30.400 425 ALA AAA N 1
ATOM 5996 C CA . ALA A 1 425 ? -4.111 8.315 -15.259 1.000 28.840 425 ALA AAA CA 1
ATOM 5997 C C . ALA A 1 425 ? -3.859 8.291 -13.760 1.000 29.680 425 ALA AAA C 1
ATOM 5998 O O . ALA A 1 425 ? -4.487 7.458 -13.063 1.000 27.690 425 ALA AAA O 1
ATOM 6005 N N . LYS A 1 426 ? -2.933 9.122 -13.272 1.000 26.550 426 LYS AAA N 1
ATOM 6006 C CA . LYS A 1 426 ? -2.598 9.107 -11.843 1.000 27.550 426 LYS AAA CA 1
ATOM 6007 C C . LYS A 1 426 ? -3.821 9.568 -11.050 1.000 26.960 426 LYS AAA C 1
ATOM 6008 O O . LYS A 1 426 ? -4.1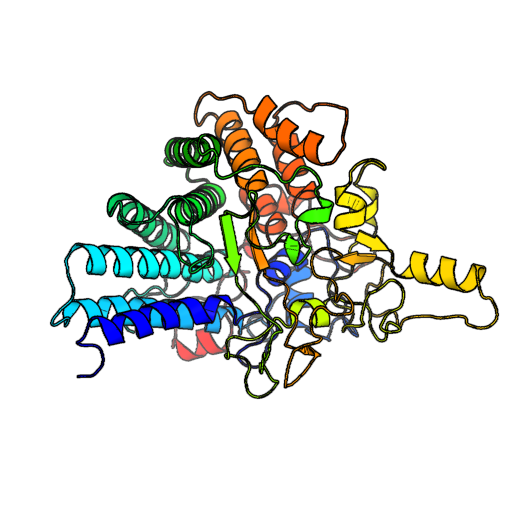28 8.946 -10.000 1.000 27.060 426 LYS AAA O 1
ATOM 6027 N N . LYS A 1 427 ? -4.492 10.625 -11.504 1.000 25.820 427 LYS AAA N 1
ATOM 6028 C CA . LYS A 1 427 ? -5.667 11.147 -10.768 1.000 28.350 427 LYS AAA CA 1
ATOM 6029 C C . LYS A 1 427 ? -6.755 10.056 -10.741 1.000 23.780 427 LYS AAA C 1
ATOM 6030 O O . LYS A 1 427 ? -7.286 9.797 -9.680 1.000 24.950 427 LYS AAA O 1
ATOM 6049 N N . TYR A 1 428 ? -7.007 9.437 -11.876 1.000 22.210 428 TYR AAA N 1
ATOM 6050 C CA . TYR A 1 428 ? -8.098 8.459 -12.041 1.000 24.840 428 TYR AAA CA 1
ATOM 6051 C C . TYR A 1 428 ? -7.844 7.275 -11.115 1.000 24.770 428 TYR AAA C 1
ATOM 6052 O O . TYR A 1 428 ? -8.770 6.920 -10.400 1.000 23.550 428 TYR AAA O 1
ATOM 6070 N N . LEU A 1 429 ? -6.632 6.705 -11.146 1.000 24.440 429 LEU AAA N 1
ATOM 6071 C CA . LEU A 1 429 ? -6.212 5.590 -10.264 1.000 23.760 429 LEU AAA CA 1
ATOM 6072 C C . LEU A 1 429 ? -6.395 5.961 -8.793 1.000 23.630 429 LEU AAA C 1
ATOM 6073 O O . LEU A 1 429 ? -6.977 5.169 -8.026 1.000 21.320 429 LEU AAA O 1
ATOM 6089 N N . ASN A 1 430 ? -5.967 7.151 -8.394 1.000 21.180 430 ASN AAA N 1
ATOM 6090 C CA . ASN A 1 430 ? -5.944 7.516 -6.968 1.000 21.600 430 ASN AAA CA 1
ATOM 6091 C C . ASN A 1 430 ? -7.334 7.931 -6.521 1.000 19.540 430 ASN AAA C 1
ATOM 6092 O O . ASN A 1 430 ? -7.562 7.862 -5.315 1.000 20.950 430 ASN AAA O 1
ATOM 6103 N N . LEU A 1 431 ? -8.258 8.293 -7.421 1.000 21.500 431 LEU AAA N 1
ATOM 6104 C CA . LEU A 1 431 ? -9.658 8.584 -6.971 1.000 19.850 431 LEU AAA CA 1
ATOM 6105 C C . LEU A 1 431 ? -10.242 7.292 -6.375 1.000 17.730 431 LEU AAA C 1
ATOM 6106 O O . LEU A 1 431 ? -10.825 7.326 -5.271 1.000 18.650 431 LEU AAA O 1
ATOM 6122 N N . VAL A 1 432 ? -9.975 6.187 -7.038 1.000 18.220 432 VAL AAA N 1
ATOM 6123 C CA . VAL A 1 432 ? -10.385 4.833 -6.584 1.000 18.000 432 VAL AAA CA 1
ATOM 6124 C C . VAL A 1 432 ? -9.606 4.414 -5.326 1.000 19.570 432 VAL AAA C 1
ATOM 6125 O O . VAL A 1 432 ? -10.241 3.940 -4.325 1.000 17.970 432 VAL AAA O 1
ATOM 6138 N N . HIS A 1 433 ? -8.271 4.512 -5.344 1.000 20.870 433 HIS AAA N 1
ATOM 6139 C CA . HIS A 1 433 ? -7.385 4.118 -4.221 1.000 20.680 433 HIS AAA CA 1
ATOM 6140 C C . HIS A 1 433 ? -7.794 4.878 -2.956 1.000 21.540 433 HIS AAA C 1
ATOM 6141 O O . HIS A 1 433 ? -7.934 4.266 -1.852 1.000 19.320 433 HIS AAA O 1
ATOM 6156 N N . LYS A 1 434 ? -8.016 6.180 -3.102 1.000 20.200 434 LYS AAA N 1
ATOM 6157 C CA . LYS A 1 434 ? -8.278 7.055 -1.929 1.000 22.850 434 LYS AAA CA 1
ATOM 6158 C C . LYS A 1 434 ? -9.732 6.931 -1.489 1.000 20.270 434 LYS AAA C 1
ATOM 6159 O O . LYS A 1 434 ? -9.970 7.097 -0.306 1.000 18.750 434 LYS AAA O 1
ATOM 6178 N N . ARG A 1 435 ? -10.656 6.571 -2.381 1.000 18.800 435 ARG AAA N 1
ATOM 6179 C CA . ARG A 1 435 ? -12.062 6.369 -1.965 1.000 18.720 435 ARG AAA CA 1
ATOM 6180 C C . ARG A 1 435 ? -12.078 5.239 -0.926 1.000 18.210 435 ARG AAA C 1
ATOM 6181 O O . ARG A 1 435 ? -12.836 5.354 0.021 1.000 17.770 435 ARG AAA O 1
ATOM 6202 N N . ALA A 1 436 ? -11.205 4.245 -1.069 1.000 16.560 436 ALA AAA N 1
ATOM 6203 C CA . ALA A 1 436 ? -11.113 3.078 -0.157 1.000 18.450 436 ALA AAA CA 1
ATOM 6204 C C . ALA A 1 436 ? -10.463 3.405 1.197 1.000 20.390 436 ALA AAA C 1
ATOM 6205 O O . ALA A 1 436 ? -10.357 2.485 2.036 1.000 21.090 436 ALA AAA O 1
ATOM 6212 N N . GLY A 1 437 ? -10.088 4.662 1.447 1.000 20.770 437 GLY AAA N 1
ATOM 6213 C CA . GLY A 1 437 ? -9.509 5.088 2.738 1.000 21.050 437 GLY AAA CA 1
ATOM 6214 C C . GLY A 1 437 ? -7.985 5.049 2.749 1.000 24.470 437 GLY AAA C 1
ATOM 6215 O O . GLY A 1 437 ? -7.418 5.251 3.845 1.000 26.570 437 GLY AAA O 1
ATOM 6219 N N . LEU A 1 438 ? -7.322 4.807 1.622 1.000 21.380 438 LEU AAA N 1
ATOM 6220 C CA . LEU A 1 438 ? -5.847 4.606 1.597 1.000 25.080 438 LEU AAA CA 1
ATOM 6221 C C . LEU A 1 438 ? -5.217 6.002 1.512 1.000 28.340 438 LEU AAA C 1
ATOM 6222 O O . LEU A 1 438 ? -5.704 6.861 0.736 1.000 26.690 438 LEU AAA O 1
ATOM 6238 N N . VAL A 1 439 ? -4.205 6.269 2.322 1.000 33.220 439 VAL AAA N 1
ATOM 6239 C CA . VAL A 1 439 ? -3.635 7.653 2.347 1.000 31.620 439 VAL AAA CA 1
ATOM 6240 C C . VAL A 1 439 ? -2.500 7.741 1.322 1.000 28.710 439 VAL AAA C 1
ATOM 6241 O O . VAL A 1 439 ? -2.291 8.838 0.788 1.000 29.730 439 VAL AAA O 1
ATOM 6254 N N . THR A 1 440 ? -1.783 6.654 1.040 1.000 27.520 440 THR AAA N 1
ATOM 6255 C CA . THR A 1 440 ? -0.604 6.703 0.130 1.000 26.650 440 THR AAA CA 1
ATOM 6256 C C . THR A 1 440 ? -1.092 6.690 -1.314 1.000 30.540 440 THR AAA C 1
ATOM 6257 O O . THR A 1 440 ? -1.753 5.702 -1.688 1.000 36.020 440 THR AAA O 1
ATOM 6268 N N . GLU A 1 441 ? -0.712 7.685 -2.115 1.000 26.150 441 GLU AAA N 1
ATOM 6269 C CA . GLU A 1 441 ? -0.969 7.707 -3.578 1.000 29.180 441 GLU AAA CA 1
ATOM 6270 C C . GLU A 1 441 ? 0.009 6.771 -4.277 1.000 32.020 441 GLU AAA C 1
ATOM 6271 O O . GLU A 1 441 ? 1.111 6.523 -3.730 1.000 33.040 441 GLU AAA O 1
ATOM 6283 N N . ILE A 1 442 ? -0.428 6.170 -5.382 1.000 28.250 442 ILE AAA N 1
ATOM 6284 C CA . ILE A 1 442 ? 0.375 5.180 -6.140 1.000 30.020 442 ILE AAA CA 1
ATOM 6285 C C . ILE A 1 442 ? 0.504 5.669 -7.574 1.000 28.250 442 ILE AAA C 1
ATOM 6286 O O . ILE A 1 442 ? -0.379 6.392 -8.068 1.000 28.090 442 ILE AAA O 1
ATOM 6302 N N . GLU A 1 443 ? 1.610 5.302 -8.209 1.000 28.760 443 GLU AAA N 1
ATOM 6303 C CA . GLU A 1 443 ? 1.905 5.676 -9.607 1.000 29.610 443 GLU AAA CA 1
ATOM 6304 C C . GLU A 1 443 ? 1.054 4.808 -10.518 1.000 26.310 443 GLU AAA C 1
ATOM 6305 O O . GLU A 1 443 ? 0.846 3.632 -10.235 1.000 26.240 443 GLU AAA O 1
ATOM 6317 N N . PRO A 1 444 ? 0.597 5.336 -11.669 1.000 28.090 444 PRO AAA N 1
ATOM 6318 C CA . PRO A 1 444 ? -0.212 4.564 -12.608 1.000 26.910 444 PRO AAA CA 1
ATOM 6319 C C . PRO A 1 444 ? 0.621 3.651 -13.515 1.000 26.830 444 PRO AAA C 1
ATOM 6320 O O . PRO A 1 444 ? 0.423 3.684 -14.720 1.000 28.320 444 PRO AAA O 1
ATOM 6331 N N . THR A 1 445 ? 1.408 2.756 -12.931 1.000 25.900 445 THR AAA N 1
ATOM 6332 C CA . THR A 1 445 ? 1.980 1.591 -13.663 1.000 28.550 445 THR AAA CA 1
ATOM 6333 C C . THR A 1 445 ? 0.851 0.616 -14.005 1.000 29.100 445 THR AAA C 1
ATOM 6334 O O . THR A 1 445 ? -0.172 0.620 -13.287 1.000 28.230 445 THR AAA O 1
ATOM 6345 N N . LEU A 1 446 ? 1.039 -0.196 -15.039 1.000 27.580 446 LEU AAA N 1
ATOM 6346 C CA . LEU A 1 446 ? 0.099 -1.279 -15.410 1.000 29.020 446 LEU AAA CA 1
ATOM 6347 C C . LEU A 1 446 ? -0.065 -2.200 -14.211 1.000 28.780 446 LEU AAA C 1
ATOM 6348 O O . LEU A 1 446 ? -1.241 -2.536 -13.894 1.000 25.320 446 LEU AAA O 1
ATOM 6364 N N . ASP A 1 447 ? 1.030 -2.599 -13.557 1.000 26.710 447 ASP AAA N 1
ATOM 6365 C CA . ASP A 1 447 ? 0.914 -3.540 -12.404 1.000 26.880 447 ASP AAA CA 1
ATOM 6366 C C . ASP A 1 447 ? 0.049 -2.907 -11.307 1.000 25.170 447 ASP AAA C 1
ATOM 6367 O O . ASP A 1 447 ? -0.795 -3.616 -10.728 1.000 26.150 447 ASP AAA O 1
ATOM 6376 N N . ASN A 1 448 ? 0.272 -1.639 -11.005 1.000 25.840 448 ASN AAA N 1
ATOM 6377 C CA . ASN A 1 448 ? -0.492 -0.931 -9.946 1.000 23.980 448 ASN AAA CA 1
ATOM 6378 C C . ASN A 1 448 ? -1.985 -0.873 -10.336 1.000 24.070 448 ASN AAA C 1
ATOM 6379 O O . ASN A 1 448 ? -2.813 -1.020 -9.450 1.000 22.340 448 ASN AAA O 1
ATOM 6390 N N . ILE A 1 449 ? -2.308 -0.578 -11.589 1.000 22.360 449 ILE AAA N 1
ATOM 6391 C CA . ILE A 1 449 ? -3.719 -0.419 -12.038 1.000 22.600 449 ILE AAA CA 1
ATOM 6392 C C . ILE A 1 449 ? -4.406 -1.792 -11.987 1.000 22.490 449 ILE AAA C 1
ATOM 6393 O O . ILE A 1 449 ? -5.529 -1.883 -11.449 1.000 20.860 449 ILE AAA O 1
ATOM 6409 N N . ILE A 1 450 ? -3.727 -2.831 -12.456 1.000 21.260 450 ILE AAA N 1
ATOM 6410 C CA . ILE A 1 450 ? -4.269 -4.205 -12.468 1.000 20.620 450 ILE AAA CA 1
ATOM 6411 C C . ILE A 1 450 ? -4.488 -4.653 -11.015 1.000 21.550 450 ILE AAA C 1
ATOM 6412 O O . ILE A 1 450 ? -5.561 -5.260 -10.716 1.000 20.340 450 ILE AAA O 1
ATOM 6428 N N . GLU A 1 451 ? -3.559 -4.336 -10.127 1.000 19.420 451 GLU AAA N 1
ATOM 6429 C CA . GLU A 1 451 ? -3.738 -4.693 -8.699 1.000 20.030 451 GLU AAA CA 1
ATOM 6430 C C . GLU A 1 451 ? -4.883 -3.867 -8.071 1.000 19.440 451 GLU AAA C 1
ATOM 6431 O O . GLU A 1 451 ? -5.556 -4.401 -7.154 1.000 17.690 451 GLU AAA O 1
ATOM 6443 N N . GLU A 1 452 ? -5.113 -2.625 -8.497 1.000 19.790 452 GLU AAA N 1
ATOM 6444 C CA . GLU A 1 452 ? -6.229 -1.828 -7.933 1.000 18.870 452 GLU AAA CA 1
ATOM 6445 C C . GLU A 1 452 ? -7.545 -2.482 -8.361 1.000 17.970 452 GLU AAA C 1
ATOM 6446 O O . GLU A 1 452 ? -8.430 -2.576 -7.534 1.000 16.690 452 GLU AAA O 1
ATOM 6458 N N . ARG A 1 453 ? -7.651 -2.965 -9.601 1.000 17.730 453 ARG AAA N 1
ATOM 6459 C CA . ARG A 1 453 ? -8.827 -3.734 -10.052 1.000 17.920 453 ARG AAA CA 1
ATOM 6460 C C . ARG A 1 453 ? -9.032 -4.933 -9.126 1.000 18.080 453 ARG AAA C 1
ATOM 6461 O O . ARG A 1 453 ? -10.175 -5.239 -8.756 1.000 17.740 453 ARG AAA O 1
ATOM 6482 N N . HIS A 1 454 ? -7.946 -5.645 -8.818 1.000 18.300 454 HIS AAA N 1
ATOM 6483 C CA . HIS A 1 454 ? -7.944 -6.863 -7.993 1.000 17.660 454 HIS AAA CA 1
ATOM 6484 C C . HIS A 1 454 ? -8.569 -6.530 -6.621 1.000 16.750 454 HIS AAA C 1
ATOM 6485 O O . HIS A 1 454 ? -9.390 -7.302 -6.139 1.000 16.210 454 HIS AAA O 1
ATOM 6500 N N . LEU A 1 455 ? -8.142 -5.421 -6.028 1.000 15.980 455 LEU AAA N 1
ATOM 6501 C CA . LEU A 1 455 ? -8.624 -4.956 -4.700 1.000 17.700 455 LEU AAA CA 1
ATOM 6502 C C . LEU A 1 455 ? -10.101 -4.525 -4.811 1.000 15.830 455 LEU AAA C 1
ATOM 6503 O O . LEU A 1 455 ? -10.846 -4.755 -3.852 1.000 15.980 455 LEU AAA O 1
ATOM 6519 N N . GLU A 1 456 ? -10.485 -3.946 -5.951 1.000 15.560 456 GLU AAA N 1
ATOM 6520 C CA . GLU A 1 456 ? -11.771 -3.234 -6.165 1.000 14.870 456 GLU AAA CA 1
ATOM 6521 C C . GLU A 1 456 ? -12.945 -4.194 -6.454 1.000 15.590 456 GLU AAA C 1
ATOM 652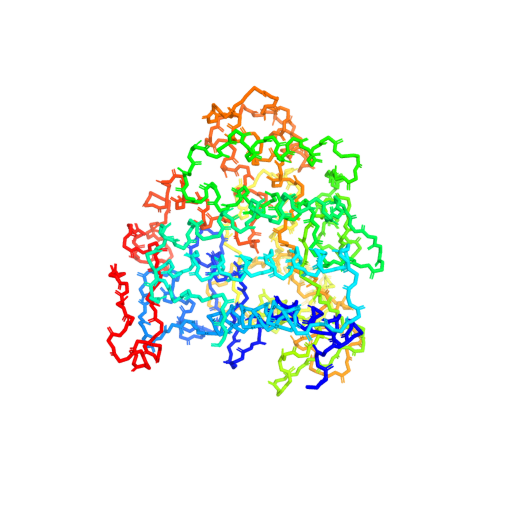2 O O . GLU A 1 456 ? -14.084 -3.890 -6.045 1.000 15.780 456 GLU AAA O 1
ATOM 6534 N N . PHE A 1 457 ? -12.712 -5.295 -7.152 1.000 14.580 457 PHE AAA N 1
ATOM 6535 C CA . PHE A 1 457 ? -13.784 -6.092 -7.794 1.000 15.440 457 PHE AAA CA 1
ATOM 6536 C C . PHE A 1 457 ? -13.802 -7.560 -7.363 1.000 14.700 457 PHE AAA C 1
ATOM 6537 O O . PHE A 1 457 ? -14.303 -8.367 -8.108 1.000 15.120 457 PHE AAA O 1
ATOM 6554 N N . VAL A 1 458 ? -13.383 -7.904 -6.173 1.000 14.670 458 VAL AAA N 1
ATOM 6555 C CA . VAL A 1 458 ? -13.475 -9.315 -5.718 1.000 14.130 458 VAL AAA CA 1
ATOM 6556 C C . VAL A 1 458 ? -14.933 -9.751 -5.855 1.000 14.310 458 VAL AAA C 1
ATOM 6557 O O . VAL A 1 458 ? -15.826 -9.069 -5.351 1.000 15.360 458 VAL AAA O 1
ATOM 6570 N N . GLY A 1 459 ? -15.182 -10.892 -6.499 1.000 14.360 459 GLY AAA N 1
ATOM 6571 C CA . GLY A 1 459 ? -16.524 -11.491 -6.519 1.000 14.750 459 GLY AAA CA 1
ATOM 6572 C C . GLY A 1 459 ? -17.449 -10.841 -7.526 1.000 14.390 459 GLY AAA C 1
ATOM 6573 O O . GLY A 1 459 ? -18.624 -11.178 -7.529 1.000 16.170 459 GLY AAA O 1
ATOM 6577 N N . GLU A 1 460 ? -16.927 -9.965 -8.393 1.000 14.060 460 GLU AAA N 1
ATOM 6578 C CA . GLU A 1 460 ? -17.741 -9.223 -9.371 1.000 14.670 460 GLU AAA CA 1
ATOM 6579 C C . GLU A 1 460 ? -17.437 -9.688 -10.792 1.000 15.590 460 GLU AAA C 1
ATOM 6580 O O . GLU A 1 460 ? -17.902 -9.042 -11.688 1.000 15.460 460 GLU AAA O 1
ATOM 6592 N N . GLY A 1 461 ? -16.738 -10.805 -10.964 1.000 15.400 461 GLY AAA N 1
ATOM 6593 C CA . GLY A 1 461 ? -16.527 -11.434 -12.295 1.000 17.140 461 GLY AAA CA 1
ATOM 6594 C C . GLY A 1 461 ? -15.548 -10.680 -13.184 1.000 17.690 461 GLY AAA C 1
ATOM 6595 O O . GLY A 1 461 ? -15.741 -10.683 -14.447 1.000 19.680 461 GLY AAA O 1
ATOM 6599 N N . LYS A 1 462 ? -14.519 -10.050 -12.612 1.000 17.790 462 LYS AAA N 1
ATOM 6600 C CA . LYS A 1 462 ? -13.510 -9.250 -13.377 1.000 16.880 462 LYS AAA CA 1
ATOM 6601 C C . LYS A 1 462 ? -12.129 -9.923 -13.384 1.000 17.990 462 LYS AAA C 1
ATOM 6602 O O . LYS A 1 462 ? -11.467 -9.927 -14.440 1.000 18.510 462 LYS AAA O 1
ATOM 6621 N N . ARG A 1 463 ? -11.710 -10.500 -12.255 1.000 17.890 463 ARG AAA N 1
ATOM 6622 C CA . ARG A 1 463 ? -10.286 -10.852 -11.992 1.000 17.860 463 ARG AAA CA 1
ATOM 6623 C C . ARG A 1 463 ? -9.779 -11.893 -13.019 1.000 19.540 463 ARG AAA C 1
ATOM 6624 O O . ARG A 1 463 ? -8.622 -11.757 -13.501 1.000 20.540 463 ARG AAA O 1
ATOM 6645 N N . TYR A 1 464 ? -10.561 -12.922 -13.290 1.000 17.690 464 TYR AAA N 1
ATOM 6646 C CA . TYR A 1 464 ? -10.101 -14.015 -14.179 1.000 19.600 464 TYR AAA CA 1
ATOM 6647 C C . TYR A 1 464 ? -9.793 -13.409 -15.547 1.000 20.670 464 TYR AAA C 1
ATOM 6648 O O . TYR A 1 464 ? -8.675 -13.649 -16.048 1.000 20.290 464 TYR AAA O 1
ATOM 6666 N N . TRP A 1 465 ? -10.717 -12.609 -16.079 1.000 20.060 465 TRP AAA N 1
ATOM 6667 C CA . TRP A 1 465 ? -10.530 -11.961 -17.409 1.000 20.520 465 TRP AAA CA 1
ATOM 6668 C C . TRP A 1 465 ? -9.337 -11.000 -17.362 1.000 21.400 465 TRP AAA C 1
ATOM 6669 O O . TRP A 1 465 ? -8.575 -10.956 -18.364 1.000 20.830 465 TRP AAA O 1
ATOM 6690 N N . ASP A 1 466 ? -9.149 -10.239 -16.274 1.000 19.020 466 ASP AAA N 1
ATOM 6691 C CA . ASP A 1 466 ? -7.995 -9.309 -16.147 1.000 22.360 466 ASP AAA CA 1
ATOM 6692 C C . ASP A 1 466 ? -6.664 -10.109 -16.188 1.000 22.210 466 ASP AAA C 1
ATOM 6693 O O . ASP A 1 466 ? -5.711 -9.663 -16.865 1.000 22.530 466 ASP AAA O 1
ATOM 6702 N N . LEU A 1 467 ? -6.579 -11.231 -15.477 1.000 20.970 467 LEU AAA N 1
ATOM 6703 C CA . LEU A 1 467 ? -5.352 -12.072 -15.457 1.000 23.100 467 LEU AAA CA 1
ATOM 6704 C C . LEU A 1 467 ? -5.050 -12.564 -16.867 1.000 22.600 467 LEU AAA C 1
ATOM 6705 O O . LEU A 1 467 ? -3.866 -12.488 -17.288 1.000 23.340 467 LEU AAA O 1
ATOM 6721 N N . ILE A 1 468 ? -6.065 -13.038 -17.568 1.000 24.640 468 ILE AAA N 1
ATOM 6722 C CA . ILE A 1 468 ? -5.844 -13.669 -18.896 1.000 23.450 468 ILE AAA CA 1
ATOM 6723 C C . ILE A 1 468 ? -5.387 -12.549 -19.846 1.000 29.420 468 ILE AAA C 1
ATOM 6724 O O . ILE A 1 468 ? -4.363 -12.752 -20.498 1.000 25.520 468 ILE AAA O 1
ATOM 6740 N N . ARG A 1 469 ? -6.110 -11.415 -19.923 1.000 26.530 469 ARG AAA N 1
ATOM 6741 C CA . ARG A 1 469 ? -5.890 -10.385 -20.979 1.000 26.620 469 ARG AAA CA 1
ATOM 6742 C C . ARG A 1 469 ? -4.554 -9.668 -20.781 1.000 29.430 469 ARG AAA C 1
ATOM 6743 O O . ARG A 1 469 ? -4.045 -9.106 -21.789 1.000 30.150 469 ARG AAA O 1
ATOM 6764 N N . THR A 1 470 ? -4.018 -9.643 -19.553 1.000 28.590 470 THR AAA N 1
ATOM 6765 C CA . THR A 1 470 ? -2.743 -8.941 -19.221 1.000 26.540 470 THR AAA CA 1
ATOM 6766 C C . THR A 1 470 ? -1.555 -9.908 -19.253 1.000 27.930 470 THR AAA C 1
ATOM 6767 O O . THR A 1 470 ? -0.446 -9.459 -18.971 1.000 28.370 470 THR AAA O 1
ATOM 6778 N N . GLY A 1 471 ? -1.792 -11.197 -19.517 1.000 27.050 471 GLY AAA N 1
ATOM 6779 C CA . GLY A 1 471 ? -0.751 -12.238 -19.588 1.000 31.540 471 GLY AAA CA 1
ATOM 6780 C C . GLY A 1 471 ? -0.275 -12.701 -18.221 1.000 31.990 471 GLY AAA C 1
ATOM 6781 O O . GLY A 1 471 ? 0.840 -13.269 -18.107 1.000 30.620 471 GLY AAA O 1
ATOM 6785 N N . LYS A 1 472 ? -1.065 -12.499 -17.174 1.000 26.230 472 LYS AAA N 1
ATOM 6786 C CA . LYS A 1 472 ? -0.584 -12.792 -15.802 1.000 26.790 472 LYS AAA CA 1
ATOM 6787 C C . LYS A 1 472 ? -1.088 -14.149 -15.336 1.000 23.630 472 LYS AAA C 1
ATOM 6788 O O . LYS A 1 472 ? -0.596 -14.616 -14.333 1.000 28.910 472 LYS AAA O 1
ATOM 6807 N N . ALA A 1 473 ? -2.067 -14.746 -16.018 1.000 26.290 473 ALA AAA N 1
ATOM 6808 C CA . ALA A 1 473 ? -2.794 -15.938 -15.541 1.000 24.380 473 ALA AAA CA 1
ATOM 6809 C C . ALA A 1 473 ? -1.828 -17.107 -15.320 1.000 28.450 473 ALA AAA C 1
ATOM 6810 O O . ALA A 1 473 ? -2.003 -17.830 -14.332 1.000 24.330 473 ALA AAA O 1
ATOM 6817 N N . ALA A 1 474 ? -0.912 -17.361 -16.267 1.000 30.390 474 ALA AAA N 1
ATOM 6818 C CA . ALA A 1 474 ? 0.083 -18.469 -16.170 1.000 30.510 474 ALA AAA CA 1
ATOM 6819 C C . ALA A 1 474 ? 0.933 -18.324 -14.909 1.000 28.110 474 ALA AAA C 1
ATOM 6820 O O . ALA A 1 474 ? 1.249 -19.349 -14.305 1.000 28.430 474 ALA AAA O 1
ATOM 6827 N N . SER A 1 475 ? 1.357 -17.126 -14.539 1.000 25.820 475 SER AAA N 1
ATOM 6828 C CA . SER A 1 475 ? 2.245 -16.986 -13.362 1.000 28.640 475 SER AAA CA 1
ATOM 6829 C C . SER A 1 475 ? 1.449 -16.874 -12.046 1.000 29.340 475 SER AAA C 1
ATOM 6830 O O . SER A 1 475 ? 2.010 -17.228 -10.990 1.000 25.190 475 SER AAA O 1
ATOM 6838 N N . VAL A 1 476 ? 0.179 -16.428 -12.070 1.000 27.070 476 VAL AAA N 1
ATOM 6839 C CA . VAL A 1 476 ? -0.596 -16.202 -10.815 1.000 24.550 476 VAL AAA CA 1
ATOM 6840 C C . VAL A 1 476 ? -1.375 -17.462 -10.439 1.000 23.440 476 VAL AAA C 1
ATOM 6841 O O . VAL A 1 476 ? -1.369 -17.834 -9.240 1.000 23.530 476 VAL AAA O 1
ATOM 6854 N N . LEU A 1 477 ? -1.984 -18.131 -11.403 1.000 22.070 477 LEU AAA N 1
ATOM 6855 C CA . LEU A 1 477 ? -2.924 -19.249 -11.135 1.000 22.650 477 LEU AAA CA 1
ATOM 6856 C C . LEU A 1 477 ? -2.167 -20.588 -11.150 1.000 25.180 477 LEU AAA C 1
ATOM 6857 O O . LEU A 1 477 ? -2.395 -21.413 -12.070 1.000 25.360 477 LEU AAA O 1
ATOM 6873 N N . VAL A 1 478 ? -1.428 -20.841 -10.065 1.000 27.880 478 VAL AAA N 1
ATOM 6874 C CA . VAL A 1 478 ? -0.520 -22.013 -9.876 1.000 30.010 478 VAL AAA CA 1
ATOM 6875 C C . VAL A 1 478 ? -1.002 -22.816 -8.675 1.000 29.690 478 VAL AAA C 1
ATOM 6876 O O . VAL A 1 478 ? -1.849 -22.338 -7.904 1.000 25.990 478 VAL AAA O 1
ATOM 6889 N N . PRO A 1 479 ? -0.499 -24.064 -8.480 1.000 28.540 479 PRO AAA N 1
ATOM 6890 C CA . PRO A 1 479 ? -0.930 -24.885 -7.352 1.000 27.080 479 PRO AAA CA 1
ATOM 6891 C C . PRO A 1 479 ? -0.732 -24.152 -6.020 1.000 24.800 479 PRO AAA C 1
ATOM 6892 O O . PRO A 1 479 ? 0.264 -23.441 -5.843 1.000 23.690 479 PRO AAA O 1
ATOM 6903 N N . ASP A 1 480 ? -1.697 -24.312 -5.110 1.000 23.490 480 ASP AAA N 1
ATOM 6904 C CA . ASP A 1 480 ? -1.660 -23.669 -3.781 1.000 22.670 480 ASP AAA CA 1
ATOM 6905 C C . ASP A 1 480 ? -1.145 -24.663 -2.735 1.000 22.080 480 ASP AAA C 1
ATOM 6906 O O . ASP A 1 480 ? -1.096 -25.885 -2.992 1.000 22.920 480 ASP AAA O 1
ATOM 6915 N N . ALA A 1 481 ? -0.844 -24.129 -1.569 1.000 24.860 481 ALA AAA N 1
ATOM 6916 C CA . ALA A 1 481 ? -0.336 -24.874 -0.401 1.000 23.920 481 ALA AAA CA 1
ATOM 6917 C C . ALA A 1 481 ? -1.465 -25.633 0.296 1.000 24.120 481 ALA AAA C 1
ATOM 6918 O O . ALA A 1 481 ? -1.164 -26.376 1.257 1.000 22.340 481 ALA AAA O 1
ATOM 6925 N N . TYR A 1 482 ? -2.722 -25.511 -0.134 1.000 21.230 482 TYR AAA N 1
ATOM 6926 C CA . TYR A 1 482 ? -3.862 -26.237 0.488 1.000 22.000 482 TYR AAA CA 1
ATOM 6927 C C . TYR A 1 482 ? -4.116 -27.564 -0.237 1.000 19.610 482 TYR AAA C 1
ATOM 6928 O O . TYR A 1 482 ? -4.902 -28.364 0.268 1.000 22.180 482 TYR AAA O 1
ATOM 6946 N N . GLY A 1 483 ? -3.527 -27.742 -1.411 1.000 20.870 483 GLY AAA N 1
ATOM 6947 C CA . GLY A 1 483 ? -3.849 -28.883 -2.282 1.000 22.940 483 GLY AAA CA 1
ATOM 6948 C C . GLY A 1 483 ? -5.203 -28.756 -2.959 1.000 25.750 483 GLY AAA C 1
ATOM 6949 O O . GLY A 1 483 ? -5.740 -29.787 -3.375 1.000 26.160 483 GLY AAA O 1
ATOM 6953 N N . TYR A 1 484 ? -5.769 -27.547 -3.042 1.000 25.100 484 TYR AAA N 1
ATOM 6954 C CA . TYR A 1 484 ? -7.086 -27.301 -3.679 1.000 24.150 484 TYR AAA CA 1
ATOM 6955 C C . TYR A 1 484 ? -6.867 -27.171 -5.173 1.000 23.650 484 TYR AAA C 1
ATOM 6956 O O . TYR A 1 484 ? -7.313 -28.048 -5.897 1.000 25.700 484 TYR AAA O 1
ATOM 6974 N N . ARG A 1 485 ? -6.189 -26.119 -5.627 1.000 22.080 485 ARG AAA N 1
ATOM 6975 C CA . ARG A 1 485 ? -5.753 -26.053 -7.028 1.000 23.200 485 ARG AAA CA 1
ATOM 6976 C C . ARG A 1 485 ? -4.441 -26.857 -7.140 1.000 24.300 485 ARG AAA C 1
ATOM 6977 O O . ARG A 1 485 ? -3.483 -26.551 -6.384 1.000 24.140 485 ARG AAA O 1
ATOM 6998 N N . THR A 1 486 ? -4.422 -27.857 -8.022 1.000 26.310 486 THR AAA N 1
ATOM 6999 C CA . THR A 1 486 ? -3.271 -28.775 -8.215 1.000 29.850 486 THR AAA CA 1
ATOM 7000 C C . THR A 1 486 ? -2.698 -28.607 -9.617 1.000 30.250 486 THR AAA C 1
ATOM 7001 O O . THR A 1 486 ? -1.633 -29.198 -9.870 1.000 27.920 486 THR AAA O 1
ATOM 7012 N N . ASN A 1 487 ? -3.367 -27.839 -10.486 1.000 28.840 487 ASN AAA N 1
ATOM 7013 C CA . ASN A 1 487 ? -2.908 -27.546 -11.865 1.000 29.540 487 ASN AAA CA 1
ATOM 7014 C C . ASN A 1 487 ? -2.507 -26.089 -11.983 1.000 30.840 487 ASN AAA C 1
ATOM 7015 O O . ASN A 1 487 ? -2.952 -25.265 -11.172 1.000 30.190 487 ASN AAA O 1
ATOM 7026 N N . SER A 1 488 ? -1.657 -25.784 -12.961 1.000 30.240 488 SER AAA N 1
ATOM 7027 C CA . SER A 1 488 ? -1.316 -24.405 -13.368 1.000 31.280 488 SER AAA CA 1
ATOM 7028 C C . SER A 1 488 ? -2.162 -24.013 -14.568 1.000 30.380 488 SER AAA C 1
ATOM 7029 O O . SER A 1 488 ? -2.366 -24.852 -15.442 1.000 33.470 488 SER AAA O 1
ATOM 7037 N N . TRP A 1 489 ? -2.609 -22.767 -14.637 1.000 26.230 489 TRP AAA N 1
ATOM 7038 C CA . TRP A 1 489 ? -3.272 -22.252 -15.857 1.000 26.330 489 TRP AAA CA 1
ATOM 7039 C C . TRP A 1 489 ? -2.273 -22.259 -17.024 1.000 26.620 489 TRP AAA C 1
ATOM 7040 O O . TRP A 1 489 ? -1.133 -21.889 -16.804 1.000 26.450 489 TRP AAA O 1
ATOM 7061 N N . SER A 1 490 ? -2.736 -22.561 -18.233 1.000 28.480 490 SER AAA N 1
ATOM 7062 C CA . SER A 1 490 ? -1.946 -22.408 -19.482 1.000 28.380 490 SER AAA CA 1
ATOM 7063 C C . SER A 1 490 ? -2.891 -21.946 -20.571 1.000 30.030 490 SER AAA C 1
ATOM 7064 O O . SER A 1 490 ? -4.112 -22.086 -20.392 1.000 28.460 490 SER AAA O 1
ATOM 7072 N N . SER A 1 491 ? -2.360 -21.511 -21.709 1.000 29.680 491 SER AAA N 1
ATOM 7073 C CA . SER A 1 491 ? -3.166 -20.843 -22.748 1.000 31.310 491 SER AAA CA 1
ATOM 7074 C C . SER A 1 491 ? -4.295 -21.755 -23.236 1.000 30.330 491 SER AAA C 1
ATOM 7075 O O . SER A 1 491 ? -5.322 -21.186 -23.586 1.000 29.200 491 SER AAA O 1
ATOM 7083 N N . SER A 1 492 ? -4.159 -23.097 -23.188 1.000 29.220 492 SER AAA N 1
ATOM 7084 C CA . SER A 1 492 ? -5.222 -24.044 -23.603 1.000 30.360 492 SER AAA CA 1
ATOM 7085 C C . SER A 1 492 ? -6.465 -23.872 -22.714 1.000 31.330 492 SER AAA C 1
ATOM 7086 O O . SER A 1 492 ? -7.566 -24.316 -23.130 1.000 29.940 492 SER AAA O 1
ATOM 7094 N N . LYS A 1 493 ? -6.299 -23.301 -21.514 1.000 27.930 493 LYS AAA N 1
ATOM 7095 C CA . LYS A 1 493 ? -7.424 -23.202 -20.559 1.000 27.310 493 LYS AAA CA 1
ATOM 7096 C C . LYS A 1 493 ? -8.223 -21.920 -20.788 1.000 24.990 493 LYS AAA C 1
ATOM 7097 O O . LYS A 1 493 ? -9.240 -21.768 -20.117 1.000 27.380 493 LYS AAA O 1
ATOM 7116 N N . LYS A 1 494 ? -7.839 -21.067 -21.732 1.000 25.480 494 LYS AAA N 1
ATOM 7117 C CA . LYS A 1 494 ? -8.548 -19.779 -21.967 1.000 26.980 494 LYS AAA CA 1
ATOM 7118 C C . LYS A 1 494 ? -10.040 -19.995 -22.315 1.000 28.530 494 LYS AA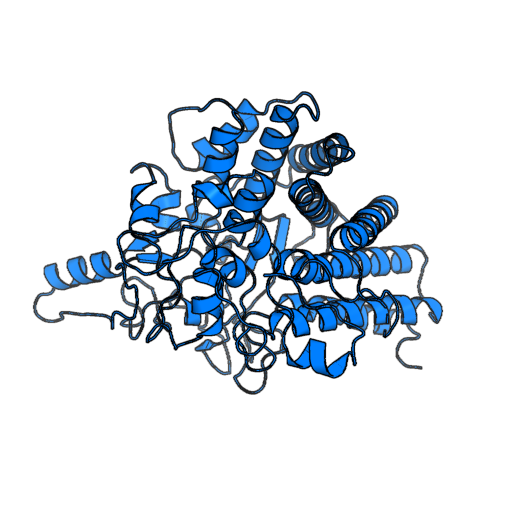A C 1
ATOM 7119 O O . LYS A 1 494 ? -10.870 -19.145 -21.904 1.000 25.240 494 LYS AAA O 1
ATOM 7138 N N . TYR A 1 495 ? -10.381 -21.021 -23.112 1.000 27.590 495 TYR AAA N 1
ATOM 7139 C CA . TYR A 1 495 ? -11.755 -21.354 -23.560 1.000 25.550 495 TYR AAA CA 1
ATOM 7140 C C . TYR A 1 495 ? -12.158 -22.697 -22.955 1.000 28.350 495 TYR AAA C 1
ATOM 7141 O O . TYR A 1 495 ? -11.404 -23.703 -23.162 1.000 29.310 495 TYR AAA O 1
ATOM 7159 N N . LEU A 1 496 ? -13.284 -22.761 -22.228 1.000 23.170 496 LEU AAA N 1
ATOM 7160 C CA . LEU A 1 496 ? -13.745 -24.011 -21.567 1.000 22.970 496 LEU AAA CA 1
ATOM 7161 C C . LEU A 1 496 ? -14.160 -25.021 -22.638 1.000 23.830 496 LEU AAA C 1
ATOM 7162 O O . LEU A 1 496 ? -14.525 -24.623 -23.737 1.000 23.570 496 LEU AAA O 1
ATOM 7178 N N . PRO A 1 497 ? -14.191 -26.322 -22.308 1.000 27.390 497 PRO AAA N 1
ATOM 7179 C CA . PRO A 1 497 ? -14.798 -27.320 -23.184 1.000 28.950 497 PRO AAA CA 1
ATOM 7180 C C . PRO A 1 497 ? -16.265 -26.952 -23.425 1.000 32.340 497 PRO AAA C 1
ATOM 7181 O O . PRO A 1 497 ? -16.983 -26.695 -22.431 1.000 24.930 497 PRO AAA O 1
ATOM 7192 N N . ILE A 1 498 ? -16.687 -26.975 -24.702 1.000 28.650 498 ILE AAA N 1
ATOM 7193 C CA . ILE A 1 498 ? -18.134 -26.901 -25.095 1.000 28.720 498 ILE AAA CA 1
ATOM 7194 C C . ILE A 1 498 ? -18.874 -28.102 -24.516 1.000 27.980 498 ILE AAA C 1
ATOM 7195 O O . ILE A 1 498 ? -18.361 -29.215 -24.581 1.000 32.910 498 ILE AAA O 1
ATOM 7211 N N . PRO A 1 499 ? -20.081 -27.951 -23.907 1.000 26.790 499 PRO AAA N 1
ATOM 7212 C CA . PRO A 1 499 ? -20.829 -29.089 -23.387 1.000 26.840 499 PRO AAA CA 1
ATOM 7213 C C . PRO A 1 499 ? -20.975 -30.229 -24.426 1.000 29.310 499 PRO AAA C 1
ATOM 7214 O O . PRO A 1 499 ? -21.204 -29.924 -25.606 1.000 28.640 499 PRO AAA O 1
ATOM 7225 N N . GLN A 1 500 ? -20.846 -31.476 -23.963 1.000 35.130 500 GLN AAA N 1
ATOM 7226 C CA . GLN A 1 500 ? -20.896 -32.693 -24.838 1.000 34.570 500 GLN AAA CA 1
ATOM 7227 C C . GLN A 1 500 ? -22.251 -32.736 -25.553 1.000 38.030 500 GLN AAA C 1
ATOM 7228 O O . GLN A 1 500 ? -22.264 -33.062 -26.771 1.000 42.260 500 GLN AAA O 1
ATOM 7242 N N . LYS A 1 501 ? -23.342 -32.407 -24.861 1.000 34.620 501 LYS AAA N 1
ATOM 7243 C CA . LYS A 1 501 ? -24.693 -32.377 -25.481 1.000 40.530 501 LYS AAA CA 1
ATOM 7244 C C . LYS A 1 501 ? -24.715 -31.424 -26.681 1.000 39.890 501 LYS AAA C 1
ATOM 7245 O O . LYS A 1 501 ? -25.389 -31.779 -27.663 1.000 42.780 501 LYS AAA O 1
ATOM 7264 N N . GLU A 1 502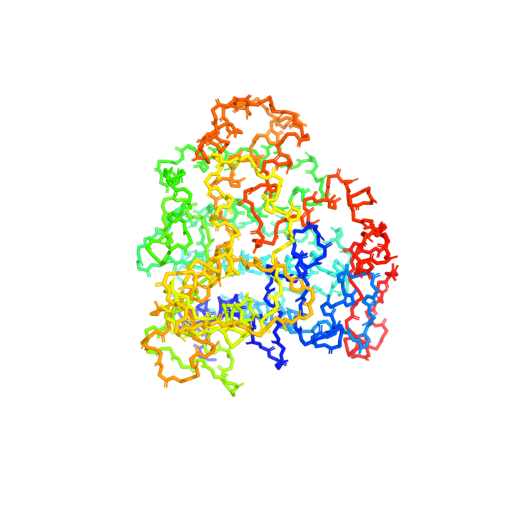 ? -24.005 -30.293 -26.652 1.000 37.390 502 GLU AAA N 1
ATOM 7265 C CA . GLU A 1 502 ? -23.953 -29.368 -27.818 1.000 37.880 502 GLU AAA CA 1
ATOM 7266 C C . GLU A 1 502 ? -23.104 -29.974 -28.935 1.000 38.830 502 GLU AAA C 1
ATOM 7267 O O . GLU A 1 502 ? -23.478 -29.768 -30.078 1.000 42.010 502 GLU AAA O 1
ATOM 7279 N N . ILE A 1 503 ? -21.972 -30.613 -28.627 1.000 39.810 503 ILE AAA N 1
ATOM 7280 C CA . ILE A 1 503 ? -21.100 -31.243 -29.672 1.000 37.950 503 ILE AAA CA 1
ATOM 7281 C C . ILE A 1 503 ? -21.916 -32.313 -30.402 1.000 38.990 503 ILE AAA C 1
ATOM 7282 O O . ILE A 1 503 ? -21.850 -32.367 -31.666 1.000 37.100 503 ILE AAA O 1
ATOM 7298 N N . ASP A 1 504 ? -22.679 -33.084 -29.626 1.000 43.310 504 ASP AAA N 1
ATOM 7299 C CA . ASP A 1 504 ? -23.483 -34.253 -30.082 1.000 46.850 504 ASP AAA CA 1
ATOM 7300 C C . ASP A 1 504 ? -24.618 -33.766 -30.988 1.000 55.280 504 ASP AAA C 1
ATOM 7301 O O . ASP A 1 504 ? -24.867 -34.404 -32.037 1.000 58.530 504 ASP AAA O 1
ATOM 7310 N N . ALA A 1 505 ? -25.262 -32.658 -30.621 1.000 51.760 505 ALA AAA N 1
ATOM 7311 C CA . ALA A 1 505 ? -26.412 -32.103 -31.358 1.000 46.590 505 ALA AAA CA 1
ATOM 7312 C C . ALA A 1 505 ? -25.939 -31.453 -32.664 1.000 46.420 505 ALA AAA C 1
ATOM 7313 O O . ALA A 1 505 ? -26.717 -31.429 -33.611 1.000 49.900 505 ALA AAA O 1
ATOM 7320 N N . ALA A 1 506 ? -24.698 -30.993 -32.762 1.000 41.940 506 ALA AAA N 1
ATOM 7321 C CA . ALA A 1 506 ? -24.238 -30.249 -33.958 1.000 44.360 506 ALA AAA CA 1
ATOM 7322 C C . ALA A 1 506 ? -23.876 -31.219 -35.096 1.000 41.870 506 ALA AAA C 1
ATOM 7323 O O . ALA A 1 506 ? -23.619 -30.733 -36.194 1.000 42.990 506 ALA AAA O 1
ATOM 7330 N N . LYS A 1 507 ? -23.758 -32.520 -34.829 1.000 44.030 507 LYS AAA N 1
ATOM 7331 C CA . LYS A 1 507 ? -23.374 -33.536 -35.853 1.000 48.190 507 LYS AAA CA 1
ATOM 7332 C C . LYS A 1 507 ? -22.103 -33.104 -36.610 1.000 47.140 507 LYS AAA C 1
ATOM 7333 O O . LYS A 1 507 ? -22.130 -33.043 -37.872 1.000 43.780 507 LYS AAA O 1
ATOM 7352 N N . GLY A 1 508 ? -21.017 -32.851 -35.876 1.000 44.460 508 GLY AAA N 1
ATOM 7353 C CA . GLY A 1 508 ? -19.696 -32.485 -36.423 1.000 45.770 508 GLY AAA CA 1
ATOM 7354 C C . GLY A 1 508 ? -19.599 -31.029 -36.833 1.000 47.650 508 GLY AAA C 1
ATOM 7355 O O . GLY A 1 508 ? -18.504 -30.642 -37.261 1.000 54.690 508 GLY AAA O 1
ATOM 7359 N N . THR A 1 509 ? -20.684 -30.255 -36.708 1.000 52.530 509 THR AAA N 1
ATOM 7360 C CA . THR A 1 509 ? -20.761 -28.780 -36.955 1.000 58.210 509 THR AAA CA 1
ATOM 7361 C C . THR A 1 509 ? -19.883 -27.989 -35.968 1.000 55.010 509 THR AAA C 1
ATOM 7362 O O . THR A 1 509 ? -19.297 -26.978 -36.413 1.000 52.560 509 THR AAA O 1
ATOM 7373 N N . LEU A 1 510 ? -19.858 -28.399 -34.685 1.000 55.580 510 LEU AAA N 1
ATOM 7374 C CA . LEU A 1 510 ? -19.131 -27.743 -33.548 1.000 45.310 510 LEU AAA CA 1
ATOM 7375 C C . LEU A 1 510 ? -17.799 -28.456 -33.281 1.000 35.320 510 LEU AAA C 1
ATOM 7376 O O . LEU A 1 510 ? -17.870 -29.571 -32.785 1.000 40.200 510 LEU AAA O 1
ATOM 7392 N N . VAL A 1 511 ? -16.653 -27.820 -33.561 1.000 36.230 511 VAL AAA N 1
ATOM 7393 C CA . VAL A 1 511 ? -15.289 -28.315 -33.202 1.000 38.420 511 VAL AAA CA 1
ATOM 7394 C C . VAL A 1 511 ? -15.065 -28.014 -31.709 1.000 41.610 511 VAL AAA C 1
ATOM 7395 O O . VAL A 1 511 ? -15.001 -26.798 -31.374 1.000 38.640 511 VAL AAA O 1
ATOM 7408 N N . GLN A 1 512 ? -14.877 -29.063 -30.900 1.000 37.860 512 GLN AAA N 1
ATOM 7409 C CA . GLN A 1 512 ? -14.527 -29.002 -29.451 1.000 34.980 512 GLN AAA CA 1
ATOM 7410 C C . GLN A 1 512 ? -13.230 -28.214 -29.263 1.000 36.780 512 GLN AAA C 1
ATOM 7411 O O . GLN A 1 512 ? -12.333 -28.255 -30.113 1.000 34.760 512 GLN AAA O 1
ATOM 7425 N N . ASN A 1 513 ? -13.154 -27.415 -28.201 1.000 33.250 513 ASN AAA N 1
ATOM 7426 C CA . ASN A 1 513 ? -11.932 -26.651 -27.880 1.000 30.500 513 ASN AAA CA 1
ATOM 7427 C C . ASN A 1 513 ? -10.853 -27.636 -27.430 1.000 29.530 513 ASN AAA C 1
ATOM 7428 O O . ASN A 1 513 ? -11.211 -28.658 -26.869 1.000 31.130 513 ASN AAA O 1
ATOM 7439 N N A ASN A 1 514 ? -9.596 -27.319 -27.743 0.500 31.810 514 ASN AAA N 1
ATOM 7440 N N B ASN A 1 514 ? -9.574 -27.302 -27.614 0.500 32.320 514 ASN AAA N 1
ATOM 7441 C CA A ASN A 1 514 ? -8.376 -28.024 -27.275 0.500 33.900 514 ASN AAA CA 1
ATOM 7442 C CA B ASN A 1 514 ? -8.411 -28.168 -27.263 0.500 34.830 514 ASN AAA CA 1
ATOM 7443 C C A ASN A 1 514 ? -8.049 -27.476 -25.884 0.500 32.970 514 ASN AAA C 1
ATOM 7444 C C B ASN A 1 514 ? -7.914 -27.770 -25.853 0.500 33.720 514 ASN AAA C 1
ATOM 7445 O O A ASN A 1 514 ? -7.186 -26.601 -25.812 0.500 33.010 514 ASN AAA O 1
ATOM 7446 O O B ASN A 1 514 ? -6.738 -27.436 -25.691 0.500 32.430 514 ASN AAA O 1
ATOM 7467 N N . TYR A 1 515 ? -8.786 -27.900 -24.852 1.000 34.440 515 TYR AAA N 1
ATOM 7468 C CA . TYR A 1 515 ? -8.620 -27.356 -23.473 1.000 33.450 515 TYR AAA CA 1
ATOM 7469 C C . TYR A 1 515 ? -7.764 -28.276 -22.603 1.000 32.080 515 TYR AAA C 1
ATOM 7470 O O . TYR A 1 515 ? -8.046 -29.495 -22.582 1.000 33.870 515 TYR AAA O 1
#

B-factor: mean 28.12, std 11.21, range [12.78, 87.17]

Radius of gyration: 21.92 Å; Cα contacts (8 Å, |Δi|>4): 910; chains: 1; bounding box: 52×49×69 Å

Foldseek 3Di:
DQLQEPVSLVVLLVVLLLLVQFQCDAPNDRCPLQVLLLLLADWWDFWFFDCPGLVQSLCLNQLNHDQASHDCSLVVSLVSSLASLLVSVVSLVNYDDADPLRNLLSNLQSLLSNLVSVVSQCQAANQQQDDSHVRRHHSVVNLVVSLVSLVSSVVSVNFAQADDPVDAQTDHLLNSLLSNLLSCLLVVVLVCLLVSLVSLVVQVPDPQADDDLALLCCLPPNNPSHSFARHWAFAALAQFACANVRSSDRFHALVQQAFAFAQPPPCQVQFDHHRNTTFTDPVNLVVDDPLQSLSCQFWPQQVVSQVVVCVVPVPPRDDTDAHPPRDSITGNSSHHGHPQNVNYDHDSNGGGRGIQGQGTSLSSLLSNLLSCLVVSDDDPSQVSLVSLVVSRVHPDGDDSDNVSSLVSCVSNQNSNNPNSSSCVSVVNQQVRSDQDPVRSRHHGDDPLSSRRWNRPVVCVVCVNVDDTRSD